Protein AF-A0AAE1LTB5-F1 (afdb_monomer)

pLDDT: mean 79.39, std 16.68, range [22.55, 97.25]

Sequence (384 aa):
MFALQEVIERKLKNELILQGAKILCMKVGNWNFIDSLMFLPMPLSAMPRSFGLHELKKGHMPFLANKPEFYTYEGPMLDKEFYCFSYVKSKAATDFSKWYEEMVASGYVFNFRRELIEYCISDVTILRQSCTAFRKLFEKKAGFDPMFNCITLSAACMAAFRRNFLPKETIGIVPQGGYHGRGKQSEIALKWLDYESHKLGKVIKTVHTDREVSVMGRKVDGYVELPHPDDVTALFRRNGFTVVEKWECEFNIELKTYPDTMAFFENHPSTRVTPLNLRDALMGGRTSALRWYHKADLEKGEKIKMVDVVSKYPNANLRAKYPVGHPEIFLAGDPKMTPVKEWNGAVKCTVVPPRDFYLPVRDGTVSSKQISSKTSTSSKVNFI

Radius of gyration: 31.62 Å; Cα contacts (8 Å, |Δi|>4): 320; chains: 1; bounding box: 78×69×82 Å

InterPro domains:
  IPR004868 DNA-directed DNA polymerase, family B, mitochondria/virus [PF03175] (32-361)
  IPR012337 Ribonuclease H-like superfamily [SSF53098] (16-137)
  IPR043502 DNA/RNA polymerase superfamily [SSF56672] (247-361)

Solvent-accessible surface area (backbone atoms only — not comparable to full-atom values): 24849 Å² total; per-residue (Å²): 128,62,70,65,50,53,36,56,76,67,67,52,72,68,50,79,44,67,60,85,93,44,75,41,32,42,34,44,85,95,43,74,48,65,45,62,57,47,64,47,85,64,61,75,88,54,39,30,74,75,67,74,46,83,79,83,72,91,81,86,68,49,65,74,51,78,44,82,88,35,54,81,38,66,41,66,69,76,63,64,69,31,49,52,51,93,78,47,55,73,72,60,37,54,57,46,51,54,53,50,53,51,42,56,74,69,65,43,73,39,40,44,49,62,53,52,52,53,50,53,52,37,53,54,47,53,51,51,52,45,53,50,52,49,37,54,56,44,22,77,74,57,76,46,52,42,77,82,77,32,68,32,40,68,54,29,53,50,51,35,39,58,73,74,68,53,65,83,85,38,75,48,77,80,50,94,78,44,94,72,84,57,80,97,72,55,67,67,56,55,49,50,49,51,52,49,20,60,77,68,75,42,83,53,34,18,69,87,74,74,43,60,52,64,60,94,89,39,79,44,79,62,48,71,93,71,87,88,74,94,76,94,57,79,72,59,38,73,71,78,45,86,77,86,87,81,56,71,70,60,51,59,46,37,60,73,71,38,68,69,57,34,53,46,48,69,77,50,62,75,86,78,72,73,78,84,58,73,71,75,42,65,74,79,84,89,84,83,82,92,64,96,77,82,82,70,49,63,92,82,64,48,78,87,81,88,85,82,70,85,59,52,66,64,53,34,69,73,71,35,69,74,83,62,38,70,83,86,86,76,60,95,85,43,89,85,60,72,64,79,88,77,54,72,49,71,48,75,47,74,81,84,80,77,91,86,59,95,64,79,91,76,90,76,81,95,60,89,68,42,57,49,58,54,59,67,63,93,65,90,79,80,81,129

Organism: NCBI:txid407009

Secondary structure (DSSP, 8-state):
-HHHHHHHHTT--EEEEEETTEEEEEEETTEEEE-GGGT--S-GGGHHHHHTPPPS------GGG-SGGGTT-EESPPPGGGGTGGG--HHHHHHHHHHHHHHHHTT--EEHHHHHHHHHHHHHHHHHHHHHHHHHHHHHHHSS-HHHH-SSHHHHHHHHHHHHTPPTT-B----TT-TT-S----HHHHHHHHHHHHHHTSPPB-TTTT---EETTEE-S-B----------TTTGGGT-------HHHHHHHHHH-HHHHHHHHHS---------GGGG--------S-S-----TTTT--------TTHHHHHHHHSPPP-BSPP---TT-TT---GGG--SEEEE--PPPS--SS--------S-EEEE---SS------

Mean predicted aligned error: 13.58 Å

Structure (mmCIF, N/CA/C/O backbone):
data_AF-A0AAE1LTB5-F1
#
_entry.id   AF-A0AAE1LTB5-F1
#
loop_
_atom_site.group_PDB
_atom_site.id
_atom_site.type_symbol
_atom_site.label_atom_id
_atom_site.label_alt_id
_atom_site.label_comp_id
_atom_site.label_asym_id
_atom_site.label_entity_id
_atom_site.label_seq_id
_atom_site.pdbx_PDB_ins_code
_atom_site.Cartn_x
_atom_site.Cartn_y
_atom_site.Cartn_z
_atom_site.occupancy
_atom_site.B_iso_or_equiv
_atom_site.auth_seq_id
_atom_site.auth_comp_id
_atom_site.auth_asym_id
_atom_site.auth_atom_id
_atom_site.pdbx_PDB_model_num
ATOM 1 N N . MET A 1 1 ? 2.224 -8.608 19.273 1.00 56.59 1 MET A N 1
ATOM 2 C CA . MET A 1 1 ? 2.958 -9.803 18.8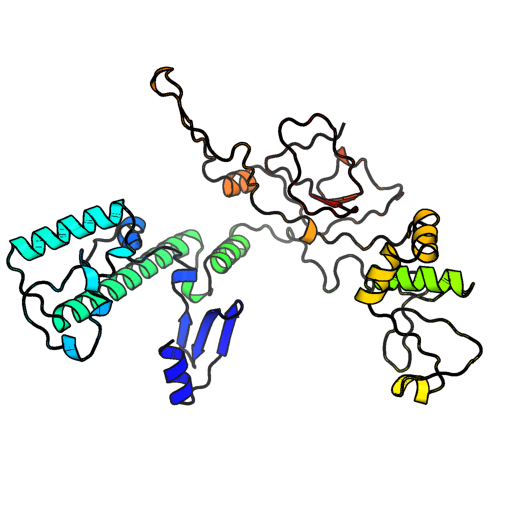04 1.00 56.59 1 MET A CA 1
ATOM 3 C C . MET A 1 1 ? 2.627 -11.001 19.704 1.00 56.59 1 MET A C 1
ATOM 5 O O . MET A 1 1 ? 3.519 -11.675 20.175 1.00 56.59 1 MET A O 1
ATOM 9 N N . PHE A 1 2 ? 1.338 -11.258 19.960 1.00 79.12 2 PHE A N 1
ATOM 10 C CA . PHE A 1 2 ? 0.897 -12.256 20.949 1.00 79.12 2 PHE A CA 1
ATOM 11 C C . PHE A 1 2 ? 0.697 -13.646 20.320 1.00 79.12 2 PHE A C 1
ATOM 13 O O . PHE A 1 2 ? 1.251 -14.630 20.785 1.00 79.12 2 PHE A O 1
ATOM 20 N N . ALA A 1 3 ? -0.001 -13.721 19.180 1.00 86.06 3 ALA A N 1
ATOM 21 C CA . ALA A 1 3 ? -0.330 -15.003 18.549 1.00 86.06 3 ALA A CA 1
ATOM 22 C C . ALA A 1 3 ? 0.892 -15.783 18.026 1.00 86.06 3 ALA A C 1
ATOM 24 O O . ALA A 1 3 ? 0.946 -16.995 18.180 1.00 86.06 3 ALA A O 1
ATOM 25 N N . LEU A 1 4 ? 1.877 -15.111 17.415 1.00 89.81 4 LEU A N 1
ATOM 26 C CA . LEU A 1 4 ? 3.090 -15.789 16.936 1.00 89.81 4 LEU A CA 1
ATOM 27 C C . LEU A 1 4 ? 3.924 -16.334 18.103 1.00 89.81 4 LEU A C 1
ATOM 29 O O . LEU A 1 4 ? 4.445 -17.440 18.008 1.00 89.81 4 LEU A O 1
ATOM 33 N N . GLN A 1 5 ? 4.028 -15.574 19.196 1.00 92.31 5 GLN A N 1
ATOM 34 C CA . GLN A 1 5 ? 4.743 -16.015 20.388 1.00 92.31 5 GLN A CA 1
ATOM 35 C C . GLN A 1 5 ? 4.101 -17.285 20.963 1.00 92.31 5 GLN A C 1
ATOM 37 O O . GLN A 1 5 ? 4.796 -18.278 21.136 1.00 92.31 5 GLN A O 1
ATOM 42 N N . GLU A 1 6 ? 2.775 -17.304 21.117 1.00 92.31 6 GLU A N 1
ATOM 43 C CA . GLU A 1 6 ? 2.036 -18.486 21.579 1.00 92.31 6 GLU A CA 1
ATOM 44 C C . GLU A 1 6 ? 2.244 -19.708 20.661 1.00 92.31 6 GLU A C 1
ATOM 46 O O . GLU A 1 6 ? 2.421 -20.835 21.120 1.00 92.31 6 GLU A O 1
ATOM 51 N N . VAL A 1 7 ? 2.248 -19.497 19.340 1.00 92.62 7 VAL A N 1
ATOM 52 C CA . VAL A 1 7 ? 2.499 -20.552 18.341 1.00 92.62 7 VAL A CA 1
ATOM 53 C C . VAL A 1 7 ? 3.905 -21.137 18.495 1.00 92.62 7 VAL A C 1
ATOM 55 O O . VAL A 1 7 ? 4.072 -22.354 18.392 1.00 92.62 7 VAL A O 1
ATOM 58 N N . ILE A 1 8 ? 4.902 -20.292 18.769 1.00 92.88 8 ILE A N 1
ATOM 59 C CA . ILE A 1 8 ? 6.288 -20.707 19.017 1.00 92.88 8 ILE A CA 1
ATOM 60 C C . ILE A 1 8 ? 6.400 -21.458 20.349 1.00 92.88 8 ILE A C 1
ATOM 62 O O . ILE A 1 8 ? 6.978 -22.544 20.379 1.00 92.88 8 ILE A O 1
ATOM 66 N N . GLU A 1 9 ? 5.820 -20.927 21.427 1.00 94.94 9 GLU A N 1
ATOM 67 C CA . GLU A 1 9 ? 5.833 -21.542 22.763 1.00 94.94 9 GLU A CA 1
ATOM 68 C C . GLU A 1 9 ? 5.196 -22.937 22.747 1.00 94.94 9 GLU A C 1
ATOM 70 O O . GLU A 1 9 ? 5.745 -23.893 23.298 1.00 94.94 9 GLU A O 1
ATOM 75 N N . ARG A 1 10 ? 4.090 -23.091 22.010 1.00 93.44 10 ARG A N 1
ATOM 76 C CA . ARG A 1 10 ? 3.416 -24.380 21.795 1.00 93.44 10 ARG A CA 1
ATOM 77 C C . ARG A 1 10 ? 4.093 -25.281 20.760 1.00 93.44 10 ARG A C 1
ATOM 79 O O . ARG A 1 10 ? 3.586 -26.368 20.491 1.00 93.44 10 ARG A O 1
ATOM 86 N N . LYS A 1 11 ? 5.212 -24.854 20.164 1.00 94.44 11 LYS A N 1
ATOM 87 C CA . LYS A 1 11 ? 5.966 -25.589 19.131 1.00 94.44 11 LYS A CA 1
ATOM 8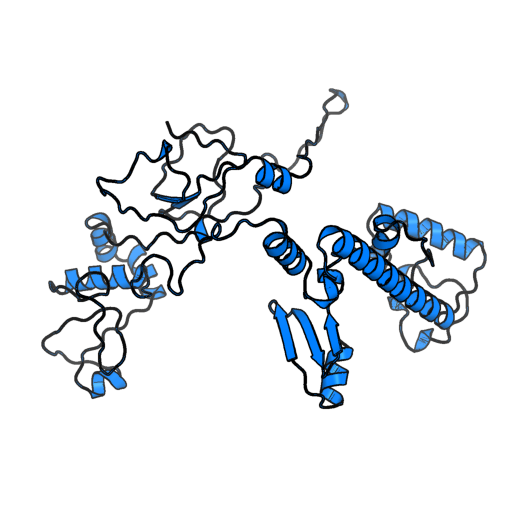8 C C . LYS A 1 11 ? 5.100 -26.006 17.936 1.00 94.44 11 LYS A C 1
ATOM 90 O O . LYS A 1 11 ? 5.287 -27.076 17.355 1.00 94.44 11 LYS A O 1
ATOM 95 N N . LEU A 1 12 ? 4.140 -25.163 17.557 1.00 93.56 12 LEU A N 1
ATOM 96 C CA . LEU A 1 12 ? 3.260 -25.421 16.424 1.00 93.56 12 LEU A CA 1
ATOM 97 C C . LEU A 1 12 ? 3.958 -25.049 15.111 1.00 93.56 12 LEU A C 1
ATOM 99 O O . LEU A 1 12 ? 4.511 -23.955 14.957 1.00 93.56 12 LEU A O 1
ATOM 103 N N . LYS A 1 13 ? 3.885 -25.953 14.125 1.00 94.50 13 LYS A N 1
ATOM 104 C CA . LYS A 1 13 ? 4.373 -25.680 12.769 1.00 94.50 13 LYS A CA 1
ATOM 105 C C . LYS A 1 13 ? 3.587 -24.513 12.174 1.00 94.50 13 LYS A C 1
ATOM 107 O O . LYS A 1 13 ? 2.356 -24.537 12.153 1.00 94.50 13 LYS A O 1
ATOM 112 N N . ASN A 1 14 ? 4.310 -23.521 11.667 1.00 93.31 14 ASN A N 1
ATOM 113 C CA . ASN A 1 14 ? 3.724 -22.340 11.058 1.00 93.31 14 ASN A CA 1
ATOM 114 C C . ASN A 1 14 ? 4.453 -21.933 9.774 1.00 93.31 14 ASN A C 1
ATOM 116 O O . ASN A 1 14 ? 5.630 -22.236 9.592 1.00 93.31 14 ASN A O 1
ATOM 120 N N . GLU A 1 15 ? 3.729 -21.249 8.892 1.00 95.19 15 GLU A N 1
ATOM 121 C CA . GLU A 1 15 ? 4.259 -20.642 7.671 1.00 95.19 15 GLU A CA 1
ATOM 122 C C . GLU A 1 15 ? 3.949 -19.147 7.680 1.00 95.19 15 GLU A C 1
ATOM 124 O O . GLU A 1 15 ? 2.802 -18.746 7.894 1.00 95.19 15 GLU A O 1
ATOM 129 N N . LEU A 1 16 ? 4.961 -18.314 7.435 1.00 93.62 16 LEU A N 1
ATOM 130 C CA . LEU A 1 16 ? 4.827 -16.860 7.451 1.00 93.62 16 LEU A CA 1
ATOM 131 C C . LEU A 1 16 ? 4.939 -16.283 6.042 1.00 93.62 16 LEU A C 1
ATOM 133 O O . LEU A 1 16 ? 5.866 -16.596 5.298 1.00 93.62 16 LEU A O 1
ATOM 137 N N . ILE A 1 17 ? 4.022 -15.379 5.705 1.00 93.00 17 ILE A N 1
ATOM 138 C CA . ILE A 1 17 ? 4.121 -14.507 4.534 1.00 93.00 17 ILE A CA 1
ATOM 139 C C . ILE A 1 17 ? 4.476 -13.111 5.031 1.00 93.00 17 ILE A C 1
ATOM 141 O O . ILE A 1 17 ? 3.715 -12.505 5.791 1.00 93.00 17 ILE A O 1
ATOM 145 N N . LEU A 1 18 ? 5.629 -12.603 4.595 1.00 91.62 18 LEU A N 1
ATOM 146 C CA . LEU A 1 18 ? 6.207 -11.354 5.080 1.00 91.62 18 LEU A CA 1
ATOM 147 C C . LEU A 1 18 ? 6.267 -10.281 3.987 1.00 91.62 18 LEU A C 1
ATOM 149 O O . LEU A 1 18 ? 6.436 -10.579 2.805 1.00 91.62 18 LEU A O 1
ATOM 153 N N . GLN A 1 19 ? 6.199 -9.021 4.407 1.00 84.62 19 GLN A N 1
ATOM 154 C CA . GLN A 1 19 ? 6.579 -7.853 3.616 1.00 84.62 19 GLN A CA 1
ATOM 155 C C . GLN A 1 19 ? 7.590 -7.038 4.425 1.00 84.62 19 GLN A C 1
ATOM 157 O O . GLN A 1 19 ? 7.226 -6.296 5.341 1.00 84.62 19 GLN A O 1
ATOM 162 N N . GLY A 1 20 ? 8.877 -7.215 4.117 1.00 88.69 20 GLY A N 1
ATOM 163 C CA . GLY A 1 20 ? 9.950 -6.766 5.005 1.00 88.69 20 GLY A CA 1
ATOM 164 C C . GLY A 1 20 ? 9.818 -7.442 6.372 1.00 88.69 20 GLY A C 1
ATOM 165 O O . GLY A 1 20 ? 9.674 -8.659 6.445 1.00 88.69 20 GLY A O 1
ATOM 166 N N . ALA A 1 21 ? 9.799 -6.651 7.447 1.00 86.50 21 ALA A N 1
ATOM 167 C CA . ALA A 1 21 ? 9.594 -7.147 8.812 1.00 86.50 21 ALA A CA 1
ATOM 168 C C . ALA A 1 21 ? 8.112 -7.359 9.191 1.00 86.50 21 ALA A C 1
ATOM 170 O O . ALA A 1 21 ? 7.814 -7.843 10.283 1.00 86.50 21 ALA A O 1
ATOM 171 N N . LYS A 1 22 ? 7.161 -6.979 8.327 1.00 87.19 22 LYS A N 1
ATOM 172 C CA . LYS A 1 22 ? 5.729 -7.088 8.621 1.00 87.19 22 LYS A CA 1
ATOM 173 C C . LYS A 1 22 ? 5.200 -8.478 8.267 1.00 87.19 22 LYS A C 1
ATOM 175 O O . LYS A 1 22 ? 5.346 -8.918 7.130 1.00 87.19 22 LYS A O 1
ATOM 180 N N . ILE A 1 23 ? 4.504 -9.122 9.204 1.00 90.62 23 ILE A N 1
ATOM 181 C CA . ILE A 1 23 ? 3.758 -10.363 8.953 1.00 90.62 23 ILE A CA 1
ATOM 182 C C . ILE A 1 23 ? 2.426 -10.009 8.287 1.00 90.62 23 ILE A C 1
ATOM 184 O O . ILE A 1 23 ? 1.587 -9.347 8.894 1.00 90.62 23 ILE A O 1
ATOM 188 N N . LEU A 1 24 ? 2.237 -10.436 7.039 1.00 91.25 24 LEU A N 1
ATOM 189 C CA . LEU A 1 24 ? 0.973 -10.277 6.312 1.00 91.25 24 LEU A CA 1
ATOM 190 C C . LEU A 1 24 ? 0.008 -11.423 6.607 1.00 91.25 24 LEU A C 1
ATOM 192 O O . LEU A 1 24 ? -1.198 -11.214 6.734 1.00 91.25 24 LEU A O 1
ATOM 196 N N . CYS A 1 25 ? 0.549 -12.638 6.694 1.00 93.69 25 CYS A N 1
ATOM 197 C CA . CYS A 1 25 ? -0.212 -13.829 7.018 1.00 93.69 25 CYS A CA 1
ATOM 198 C C . CYS A 1 25 ? 0.656 -14.820 7.794 1.00 93.69 25 CYS A C 1
ATOM 200 O O . CYS A 1 25 ? 1.828 -15.005 7.469 1.00 93.69 25 CYS A O 1
ATOM 202 N N . MET A 1 26 ? 0.065 -15.461 8.796 1.00 94.94 26 MET A N 1
ATOM 203 C CA . MET A 1 26 ? 0.628 -16.619 9.480 1.00 94.94 26 MET A CA 1
ATOM 204 C C . MET A 1 26 ? -0.344 -17.782 9.321 1.00 94.94 26 MET A C 1
ATOM 206 O O . MET A 1 26 ? -1.511 -17.663 9.689 1.00 94.94 26 MET A O 1
ATOM 210 N N . LYS A 1 27 ? 0.129 -18.904 8.786 1.00 94.81 27 LYS A N 1
ATOM 211 C CA . LYS A 1 27 ? -0.649 -20.138 8.672 1.00 94.81 27 LYS A CA 1
ATOM 212 C C . LYS A 1 27 ? -0.227 -21.110 9.758 1.00 94.81 27 LYS A C 1
ATOM 214 O O . LYS A 1 27 ? 0.968 -21.330 9.933 1.00 94.81 27 LYS A O 1
ATOM 219 N N . VAL A 1 28 ? -1.187 -21.694 10.466 1.00 95.00 28 VAL A N 1
ATOM 220 C CA . VAL A 1 28 ? -0.955 -22.687 11.525 1.00 95.00 28 VAL A CA 1
ATOM 221 C C . VAL A 1 28 ? -1.967 -23.816 11.352 1.00 95.00 28 VAL A C 1
ATOM 223 O O . VAL A 1 28 ? -3.144 -23.666 11.680 1.00 95.00 28 VAL A O 1
ATOM 226 N N . GLY A 1 29 ? -1.533 -24.946 10.789 1.00 91.38 29 GLY A N 1
ATOM 227 C CA . GLY A 1 29 ? -2.448 -26.015 10.374 1.00 91.38 29 GLY A CA 1
ATOM 228 C C . GLY A 1 29 ? -3.502 -25.490 9.390 1.00 91.38 29 GLY A C 1
ATOM 229 O O . GLY A 1 29 ? -3.156 -24.985 8.327 1.00 91.38 29 GLY A O 1
ATOM 230 N N . ASN A 1 30 ? -4.778 -25.562 9.776 1.00 91.88 30 ASN A N 1
ATOM 231 C CA . ASN A 1 30 ? -5.910 -25.078 8.971 1.00 91.88 30 ASN A CA 1
ATOM 232 C C . ASN A 1 30 ? -6.297 -23.614 9.254 1.00 91.88 30 ASN A C 1
ATOM 234 O O . ASN A 1 30 ? -7.275 -23.115 8.697 1.00 91.88 30 ASN A O 1
ATOM 238 N N . TRP A 1 31 ? -5.567 -22.923 10.132 1.00 91.62 31 TRP A N 1
ATOM 239 C CA . TRP A 1 31 ? -5.864 -21.548 10.526 1.00 91.62 31 TRP A CA 1
ATOM 240 C C . TRP A 1 31 ? -4.993 -20.566 9.753 1.00 91.62 31 TRP A C 1
ATOM 242 O O . TRP A 1 31 ? -3.769 -20.683 9.755 1.00 91.62 31 TRP A O 1
ATOM 252 N N . ASN A 1 32 ? -5.625 -19.559 9.151 1.00 92.00 32 ASN A N 1
ATOM 253 C CA . ASN A 1 32 ? -4.939 -18.428 8.537 1.00 92.00 32 ASN A CA 1
ATOM 254 C C . ASN A 1 32 ? -5.186 -17.178 9.381 1.00 92.00 32 ASN A C 1
ATOM 256 O O . ASN A 1 32 ? -6.310 -16.685 9.469 1.00 92.00 32 ASN A O 1
ATOM 260 N N . PHE A 1 33 ? -4.125 -16.645 9.973 1.00 93.06 33 PHE A N 1
ATOM 261 C CA . PHE A 1 33 ? -4.134 -15.340 10.617 1.00 93.06 33 PHE A CA 1
ATOM 262 C C . PHE A 1 33 ? -3.753 -14.301 9.569 1.00 93.06 33 PHE A C 1
ATOM 264 O O . PHE A 1 33 ? -2.672 -14.386 8.987 1.00 93.06 33 PHE A O 1
ATOM 271 N N . ILE A 1 34 ? -4.636 -13.340 9.313 1.00 92.75 34 ILE A N 1
ATOM 272 C CA . ILE A 1 34 ? -4.435 -12.265 8.334 1.00 92.75 34 ILE A CA 1
ATOM 273 C C . ILE A 1 34 ? -4.648 -10.907 8.995 1.00 92.75 34 ILE A C 1
ATOM 275 O O . ILE A 1 34 ? -5.479 -10.765 9.892 1.00 92.75 34 ILE A O 1
ATOM 279 N N . ASP A 1 35 ? -3.905 -9.902 8.541 1.00 91.25 35 ASP A N 1
ATOM 280 C CA . ASP A 1 35 ? -4.045 -8.530 9.025 1.00 91.25 35 ASP A CA 1
ATOM 281 C C . ASP A 1 35 ? -5.213 -7.823 8.316 1.00 91.25 35 ASP A C 1
ATOM 283 O O . ASP A 1 35 ? -5.143 -7.510 7.124 1.00 91.25 35 ASP A O 1
ATOM 287 N N . SER A 1 36 ? -6.289 -7.531 9.052 1.00 92.56 36 SER A N 1
ATOM 288 C CA . SER A 1 36 ? -7.457 -6.815 8.523 1.00 92.56 36 SER A CA 1
ATOM 289 C C . SER A 1 36 ? -7.114 -5.429 7.975 1.00 92.56 36 SER A C 1
ATOM 291 O O . SER A 1 36 ? -7.790 -4.959 7.061 1.00 92.56 36 SER A O 1
ATOM 293 N N . LEU A 1 37 ? -6.045 -4.786 8.461 1.00 92.19 37 LEU A N 1
ATOM 294 C CA . LEU A 1 37 ? -5.588 -3.485 7.964 1.00 92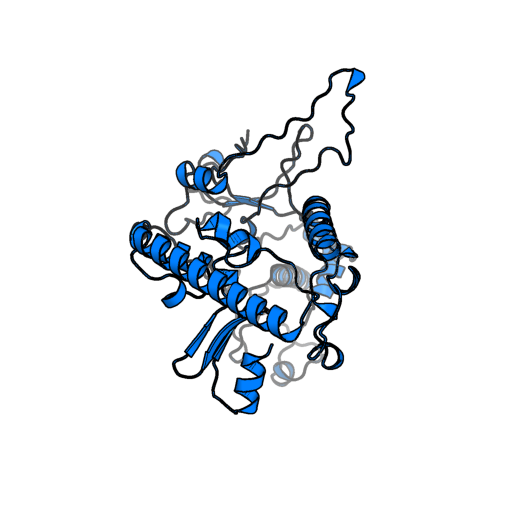.19 37 LEU A CA 1
ATOM 295 C C . LEU A 1 37 ? -5.097 -3.564 6.508 1.00 92.19 37 LEU A C 1
ATOM 297 O O . LEU A 1 37 ? -5.088 -2.559 5.800 1.00 92.19 37 LEU A O 1
ATOM 301 N N . MET A 1 38 ? -4.725 -4.758 6.030 1.00 93.56 38 MET A N 1
ATOM 302 C CA . MET A 1 38 ? -4.372 -4.990 4.623 1.00 93.56 38 MET A CA 1
ATOM 303 C C . MET A 1 38 ? -5.582 -5.003 3.692 1.00 93.56 38 MET A C 1
ATOM 305 O O . MET A 1 38 ? -5.408 -4.915 2.476 1.00 93.56 38 MET A O 1
ATOM 309 N N . PHE A 1 39 ? -6.792 -5.070 4.251 1.00 95.38 39 PHE A N 1
ATOM 310 C CA . PHE A 1 39 ? -8.054 -4.936 3.529 1.00 95.38 39 PHE A CA 1
ATOM 311 C C . PHE A 1 39 ? -8.739 -3.598 3.794 1.00 95.38 39 PHE A C 1
ATOM 313 O O . PHE A 1 39 ? -9.264 -2.979 2.872 1.00 95.38 39 PHE A O 1
ATOM 320 N N . LEU A 1 40 ? -8.704 -3.144 5.046 1.00 95.00 40 LEU A N 1
ATOM 321 C CA . LEU A 1 40 ? -9.395 -1.959 5.536 1.00 95.00 40 LEU A CA 1
ATOM 322 C C . LEU A 1 40 ? -8.371 -0.980 6.132 1.00 95.00 40 LEU A C 1
ATOM 324 O O . LEU A 1 40 ? -8.209 -0.957 7.350 1.00 95.00 40 LEU A O 1
ATOM 328 N N . PRO A 1 41 ? -7.661 -0.180 5.308 1.00 92.81 41 PRO A N 1
ATOM 329 C CA . PRO A 1 41 ? -6.592 0.716 5.758 1.00 92.81 41 PRO A CA 1
ATOM 330 C C . PRO A 1 41 ? -7.155 1.993 6.409 1.00 92.81 41 PRO A C 1
ATOM 332 O O . PRO A 1 41 ? -6.920 3.109 5.951 1.00 92.81 41 PRO A O 1
ATOM 335 N N . MET A 1 42 ? -7.948 1.825 7.464 1.00 91.75 42 MET A N 1
ATOM 336 C CA . MET A 1 42 ? -8.602 2.898 8.209 1.00 91.75 42 MET A CA 1
ATOM 337 C C . MET A 1 42 ? -8.645 2.557 9.704 1.00 91.75 42 MET A C 1
ATOM 339 O O . MET A 1 42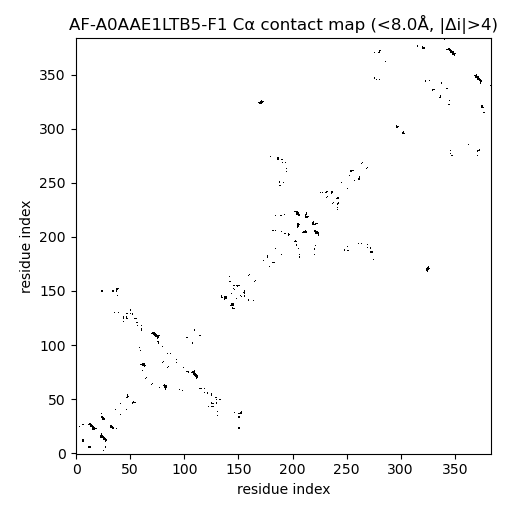 ? -8.643 1.375 10.058 1.00 91.75 42 MET A O 1
ATOM 343 N N . PRO A 1 43 ? -8.693 3.562 10.596 1.00 89.94 43 PRO A N 1
ATOM 344 C CA . PRO A 1 43 ? -8.850 3.308 12.022 1.00 89.94 43 PRO A CA 1
ATOM 345 C C . PRO A 1 43 ? -10.214 2.676 12.316 1.00 89.94 43 PRO A C 1
ATOM 347 O O . PRO A 1 43 ? -11.203 2.951 11.633 1.00 89.94 43 PRO A O 1
ATOM 350 N N . LEU A 1 44 ? -10.273 1.871 13.377 1.00 89.44 44 LEU A N 1
ATOM 351 C CA . LEU A 1 44 ? -11.480 1.148 13.779 1.00 89.44 44 LEU A CA 1
ATOM 352 C C . LEU A 1 44 ? -12.669 2.086 14.044 1.00 89.44 44 LEU A C 1
ATOM 354 O O . LEU A 1 44 ? -13.781 1.803 13.613 1.00 89.44 44 LEU A O 1
ATOM 358 N N . SER A 1 45 ? -12.411 3.257 14.630 1.00 85.94 45 SER A N 1
ATOM 359 C CA . SER A 1 45 ? -13.410 4.306 14.881 1.00 85.94 45 SER A CA 1
ATOM 360 C C . SER A 1 45 ? -14.034 4.903 13.612 1.00 85.94 45 SER A C 1
ATOM 362 O O . SER A 1 45 ? -15.132 5.452 13.660 1.00 85.94 45 SER A O 1
ATOM 364 N N . ALA A 1 46 ? -13.375 4.789 12.454 1.00 88.38 46 ALA A N 1
ATOM 365 C CA . ALA A 1 46 ? -13.927 5.242 11.177 1.00 88.38 46 ALA A CA 1
ATOM 366 C C . ALA A 1 46 ? -14.767 4.165 10.471 1.00 88.38 46 ALA A C 1
ATOM 368 O O . ALA A 1 46 ? -15.522 4.486 9.544 1.00 88.38 46 ALA A O 1
ATOM 369 N N . MET A 1 47 ? -14.657 2.896 10.881 1.00 91.75 47 MET A N 1
ATOM 370 C CA . MET A 1 47 ? -15.323 1.790 10.195 1.00 91.75 47 MET A CA 1
ATOM 371 C C . MET A 1 47 ? -16.855 1.835 10.302 1.00 91.75 47 MET A C 1
ATOM 373 O O . MET A 1 47 ? -17.488 1.657 9.259 1.00 91.75 47 MET A O 1
ATOM 377 N N . PRO A 1 48 ? -17.483 2.144 11.463 1.00 91.06 48 PRO A N 1
ATOM 378 C CA . PRO A 1 48 ? -18.940 2.183 11.551 1.00 91.06 48 PRO A CA 1
ATOM 379 C C . PRO A 1 48 ? -19.562 3.140 10.537 1.00 91.06 48 PRO A C 1
ATOM 381 O O . PRO A 1 48 ? -20.432 2.755 9.761 1.00 91.06 48 PRO A O 1
ATOM 384 N N . ARG A 1 49 ? -19.021 4.359 10.440 1.00 89.88 49 ARG A N 1
ATOM 385 C CA . ARG A 1 49 ? -19.463 5.347 9.449 1.00 89.88 49 ARG A CA 1
ATOM 386 C C . ARG A 1 49 ? -19.226 4.875 8.014 1.00 89.88 49 ARG A C 1
ATOM 388 O O . ARG A 1 49 ? -20.086 5.074 7.166 1.00 89.88 49 ARG A O 1
ATOM 395 N N . SER A 1 50 ? -18.077 4.255 7.748 1.00 91.62 50 SER A N 1
ATOM 396 C CA . SER A 1 50 ? -17.699 3.806 6.400 1.00 91.62 50 SER A CA 1
ATOM 397 C C . SER A 1 50 ? -18.591 2.678 5.874 1.00 91.62 50 SER A C 1
ATOM 399 O O . SER A 1 50 ? -18.822 2.597 4.671 1.00 91.62 50 SER A O 1
ATOM 401 N N . PHE A 1 51 ? -19.109 1.826 6.763 1.00 92.38 51 PHE A N 1
ATOM 402 C CA . PHE A 1 51 ? -19.958 0.681 6.414 1.00 92.38 51 PHE A CA 1
ATOM 403 C C . PHE A 1 51 ? -21.439 0.863 6.777 1.00 92.38 51 PHE A C 1
ATOM 405 O O . PHE A 1 51 ? -22.218 -0.070 6.596 1.00 92.38 51 PHE A O 1
ATOM 412 N N . GLY A 1 52 ? -21.837 2.038 7.276 1.00 89.94 52 GLY A N 1
ATOM 413 C CA . GLY A 1 52 ? -23.210 2.296 7.722 1.00 89.94 52 GLY A CA 1
ATOM 414 C C . GLY A 1 52 ? -23.637 1.428 8.912 1.00 89.94 52 GLY A C 1
ATOM 415 O O . GLY A 1 52 ? -24.799 1.044 9.004 1.00 89.94 52 GLY A O 1
ATOM 416 N N . LEU A 1 53 ? -22.698 1.071 9.791 1.00 88.06 53 LEU A N 1
ATOM 417 C CA . LEU A 1 53 ? -22.955 0.291 11.000 1.00 88.06 53 LEU A CA 1
ATOM 418 C C . LEU A 1 53 ? -23.282 1.218 12.171 1.00 88.06 53 LEU A C 1
ATOM 420 O O . LEU A 1 53 ? -22.762 2.332 12.265 1.00 88.06 53 LEU A O 1
ATOM 424 N N . HIS A 1 54 ? -24.103 0.725 13.096 1.00 79.12 54 HIS A N 1
ATOM 425 C CA . HIS A 1 54 ? -24.356 1.415 14.353 1.00 79.12 54 HIS A CA 1
ATOM 426 C C . HIS A 1 54 ? -23.114 1.331 15.247 1.00 79.12 54 HIS A C 1
ATOM 428 O O . HIS A 1 54 ? -22.583 0.246 15.488 1.00 79.12 54 HIS A O 1
ATOM 434 N N . GLU A 1 55 ? -22.646 2.473 15.745 1.00 68.75 55 GLU A N 1
ATOM 435 C CA . GLU A 1 55 ? -21.547 2.525 16.710 1.00 68.75 55 GLU A CA 1
ATOM 436 C C . GLU A 1 55 ? -22.003 1.884 18.031 1.00 68.75 55 GLU A C 1
ATOM 438 O O . GLU A 1 55 ? -23.032 2.270 18.581 1.00 68.75 55 GLU A O 1
ATOM 443 N N . LEU A 1 56 ? -21.295 0.853 18.504 1.00 63.41 56 LEU A N 1
ATOM 444 C CA . LEU A 1 56 ? -21.709 0.072 19.681 1.00 63.41 56 LEU A CA 1
ATOM 445 C C . LEU A 1 56 ? -21.361 0.766 20.997 1.00 63.41 56 LEU A C 1
ATOM 447 O O . LEU A 1 56 ? -22.160 0.747 21.928 1.00 63.41 56 LEU A O 1
ATOM 451 N N . LYS A 1 57 ? -20.190 1.399 21.066 1.00 63.56 57 LYS A N 1
ATOM 452 C CA . LYS A 1 57 ? -19.766 2.190 22.218 1.00 63.56 57 LYS A CA 1
ATOM 453 C C . LYS A 1 57 ? -19.005 3.416 21.738 1.00 63.56 57 LYS A C 1
ATOM 455 O O . LYS A 1 57 ? -17.994 3.291 21.053 1.00 63.56 57 LYS A O 1
ATOM 460 N N . LYS A 1 58 ? -19.502 4.588 22.126 1.00 63.00 58 LYS A N 1
ATOM 461 C CA . LYS A 1 58 ? -18.838 5.876 21.944 1.00 63.00 58 LYS A CA 1
ATOM 462 C C . LYS A 1 58 ? -18.149 6.222 23.263 1.00 63.00 58 LYS A C 1
ATOM 464 O O . LYS A 1 58 ? -18.823 6.514 24.244 1.00 63.00 58 LYS A O 1
ATOM 469 N N . GLY A 1 59 ? -16.826 6.118 23.315 1.00 69.00 59 GLY A N 1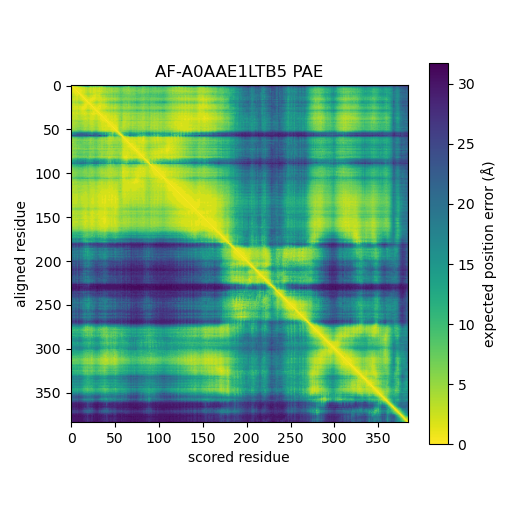
ATOM 470 C CA . GLY A 1 59 ? -16.061 6.384 24.533 1.00 69.00 59 GLY A CA 1
ATOM 471 C C . GLY A 1 59 ? -14.560 6.248 24.319 1.00 69.00 59 GLY A C 1
ATOM 472 O O . GLY A 1 59 ? -14.116 5.741 23.288 1.00 69.00 59 GLY A O 1
ATOM 473 N N . HIS A 1 60 ? -13.781 6.712 25.292 1.00 83.38 60 HIS A N 1
ATOM 474 C CA . HIS A 1 60 ? -12.323 6.663 25.252 1.00 83.38 60 HIS A CA 1
ATOM 475 C C . HIS A 1 60 ? -11.785 5.736 26.344 1.00 83.38 60 HIS A C 1
ATOM 477 O O . HIS A 1 60 ? -12.322 5.690 27.446 1.00 83.38 60 HIS A O 1
ATOM 483 N N . MET A 1 61 ? -10.725 4.993 26.027 1.00 88.81 61 MET A N 1
ATOM 484 C CA . MET A 1 61 ? -10.070 4.057 26.944 1.00 88.81 61 MET A CA 1
ATOM 485 C C . MET A 1 61 ? -8.813 4.707 27.547 1.00 88.81 61 MET A C 1
ATOM 487 O O . MET A 1 61 ? -8.004 5.245 26.784 1.00 88.81 61 MET A O 1
ATOM 491 N N . PRO A 1 62 ? -8.598 4.646 28.875 1.00 91.50 62 PRO A N 1
ATOM 492 C CA . PRO A 1 62 ? -7.358 5.110 29.492 1.00 91.50 62 PRO A CA 1
ATOM 493 C C . PRO A 1 62 ? -6.214 4.110 29.260 1.00 91.50 62 PRO A C 1
ATOM 495 O O . PRO A 1 62 ? -5.899 3.273 30.106 1.00 91.50 62 PRO A O 1
ATOM 498 N N . PHE A 1 63 ? -5.581 4.181 28.087 1.00 90.25 63 PHE A N 1
ATOM 499 C CA . PHE A 1 63 ? -4.550 3.232 27.653 1.00 90.25 63 PHE A CA 1
ATOM 500 C C . PHE A 1 63 ? -3.363 3.109 28.621 1.00 90.25 63 PHE A C 1
ATOM 502 O O . PHE A 1 63 ? -2.846 2.006 28.799 1.00 90.25 63 PHE A O 1
ATOM 509 N N . LEU A 1 64 ? -2.939 4.202 29.269 1.00 92.31 64 LEU A N 1
ATOM 510 C CA . LEU A 1 64 ? -1.803 4.167 30.203 1.00 92.31 64 LEU A CA 1
ATOM 511 C C . LEU A 1 64 ? -2.154 3.523 31.550 1.00 92.31 64 LEU A C 1
ATOM 513 O O . LEU A 1 64 ? -1.249 3.152 32.299 1.00 92.31 64 LEU A O 1
ATOM 517 N N . ALA A 1 65 ? -3.447 3.376 31.847 1.00 93.25 65 ALA A N 1
ATOM 518 C CA . ALA A 1 65 ? -3.938 2.684 33.032 1.00 93.25 65 ALA A CA 1
ATOM 519 C C . ALA A 1 65 ? -4.087 1.172 32.805 1.00 93.25 65 ALA A C 1
ATOM 521 O O . ALA A 1 65 ? -4.484 0.461 33.719 1.00 93.25 65 ALA A O 1
ATOM 522 N N . ASN A 1 66 ? -3.735 0.635 31.628 1.00 91.56 66 ASN A N 1
ATOM 523 C CA . ASN A 1 66 ? -3.694 -0.813 31.402 1.00 91.56 66 ASN A CA 1
ATOM 524 C C . ASN A 1 66 ? -2.491 -1.466 32.105 1.00 91.56 66 ASN A C 1
ATOM 526 O O . ASN A 1 66 ? -1.544 -1.931 31.470 1.00 91.56 66 ASN A O 1
ATOM 530 N N . LYS A 1 67 ? -2.539 -1.468 33.436 1.00 92.69 67 LYS A N 1
ATOM 531 C CA . LYS A 1 67 ? -1.539 -2.013 34.350 1.00 92.69 67 LYS A CA 1
ATOM 532 C C . LYS A 1 67 ? -2.242 -2.784 35.471 1.00 92.69 67 LYS A C 1
ATOM 534 O O . LYS A 1 67 ? -3.348 -2.394 35.849 1.00 92.69 67 LYS A O 1
ATOM 539 N N . PRO A 1 68 ? -1.597 -3.812 36.056 1.00 93.50 68 PRO A N 1
ATOM 540 C CA . PRO A 1 68 ? -2.198 -4.634 37.110 1.00 93.50 68 PRO A CA 1
ATOM 541 C C . PRO A 1 68 ? -2.806 -3.842 38.275 1.00 93.50 68 PRO A C 1
ATOM 543 O O . PRO A 1 68 ? -3.863 -4.210 38.777 1.00 93.50 68 PRO A O 1
ATOM 546 N N . GLU A 1 69 ? -2.183 -2.725 38.654 1.00 94.44 69 GLU A N 1
ATOM 547 C CA . GLU A 1 69 ? -2.625 -1.836 39.739 1.00 94.44 69 GLU A CA 1
ATOM 548 C C . GLU A 1 69 ? -4.009 -1.194 39.517 1.00 94.44 69 GLU A C 1
ATOM 550 O O . GLU A 1 69 ? -4.705 -0.903 40.485 1.00 94.44 69 GLU A O 1
ATOM 555 N N . PHE A 1 70 ? -4.450 -1.029 38.265 1.00 93.81 70 PHE A N 1
ATOM 556 C CA . PHE A 1 70 ? -5.759 -0.451 37.939 1.00 93.81 70 PHE A CA 1
ATOM 557 C C . PHE A 1 70 ? -6.828 -1.507 37.634 1.00 93.81 70 PHE A C 1
ATOM 559 O O . PHE A 1 70 ? -7.993 -1.160 37.471 1.00 93.81 70 PHE A O 1
ATOM 566 N N . TYR A 1 71 ? -6.499 -2.801 37.563 1.00 92.06 71 TYR A N 1
ATOM 567 C CA . TYR A 1 71 ? -7.457 -3.829 37.120 1.00 92.06 71 TYR A CA 1
ATOM 568 C C . TYR A 1 71 ? -8.640 -4.039 38.065 1.00 92.06 71 TYR A C 1
ATOM 570 O O . TYR A 1 71 ? -9.685 -4.528 37.635 1.00 92.06 71 TYR A O 1
ATOM 578 N N . THR A 1 72 ? -8.501 -3.655 39.329 1.00 95.56 72 THR A N 1
ATOM 579 C CA . THR A 1 72 ? -9.587 -3.641 40.317 1.00 95.56 72 THR A CA 1
ATOM 580 C C . THR A 1 72 ? -10.029 -2.223 40.670 1.00 95.56 72 THR A C 1
ATOM 582 O O . THR A 1 72 ? -10.755 -2.047 41.642 1.00 95.56 72 THR A O 1
ATOM 585 N N . TYR A 1 73 ? -9.576 -1.211 39.921 1.00 96.25 73 TYR A N 1
ATOM 586 C CA . TYR A 1 73 ? -9.925 0.180 40.180 1.00 96.25 73 TYR A CA 1
ATOM 587 C C . TYR A 1 73 ? -11.412 0.419 39.924 1.00 96.25 73 TYR A C 1
ATOM 589 O O . TYR A 1 73 ? -11.929 0.134 38.837 1.00 96.25 73 TYR A O 1
ATOM 597 N N . GLU A 1 74 ? -12.058 0.998 40.929 1.00 96.75 74 GLU A N 1
ATOM 598 C CA . GLU A 1 74 ? -13.412 1.518 40.868 1.00 96.75 74 GLU A CA 1
ATOM 599 C C . GLU A 1 74 ? -13.452 2.847 41.621 1.00 96.75 74 GLU A C 1
ATOM 601 O O . GLU A 1 74 ? -13.082 2.917 42.794 1.00 96.75 74 GLU A O 1
ATOM 606 N N . GLY A 1 75 ? -13.837 3.917 40.936 1.00 95.62 75 GLY A N 1
ATOM 607 C CA . GLY A 1 75 ? -13.780 5.257 41.506 1.00 95.62 75 GLY A CA 1
ATOM 608 C C . GLY A 1 75 ? -14.134 6.345 40.497 1.00 95.62 75 GLY A C 1
ATOM 609 O O . GLY A 1 75 ? -14.780 6.060 39.490 1.00 95.62 75 GLY A O 1
ATOM 610 N N . PRO A 1 76 ? -13.743 7.601 40.760 1.00 96.06 76 PRO A N 1
ATOM 611 C CA . PRO A 1 76 ? -13.913 8.700 39.814 1.00 96.06 76 PRO A CA 1
ATOM 612 C C . PRO A 1 76 ? -13.212 8.450 38.469 1.00 96.06 76 PRO A C 1
ATOM 614 O O . PRO A 1 76 ? -12.390 7.547 38.320 1.00 96.06 76 PRO A O 1
ATOM 617 N N . MET A 1 77 ? -13.505 9.289 37.476 1.00 95.06 77 MET A N 1
ATOM 618 C CA . MET A 1 77 ? -12.770 9.276 36.208 1.00 95.06 77 MET A CA 1
ATOM 619 C C . MET A 1 77 ? -11.263 9.451 36.445 1.00 95.06 77 MET A C 1
ATOM 621 O O . MET A 1 77 ? -10.840 10.358 37.162 1.00 95.06 77 MET A O 1
ATOM 625 N N . LEU A 1 78 ? -10.461 8.586 35.816 1.00 94.19 78 LEU A N 1
ATOM 626 C CA . LEU A 1 78 ? -9.004 8.724 35.794 1.00 94.19 78 LEU A CA 1
ATOM 627 C C . LEU A 1 78 ? -8.598 10.021 35.099 1.00 94.19 78 LEU A C 1
ATOM 629 O O . LEU A 1 78 ? -9.290 10.474 34.194 1.00 94.19 78 LEU A O 1
ATOM 633 N N . ASP A 1 79 ? -7.447 10.557 35.482 1.00 92.94 79 ASP A N 1
ATOM 634 C CA . ASP A 1 79 ? -6.896 11.783 34.913 1.00 92.94 79 ASP A CA 1
ATOM 635 C C . ASP A 1 79 ? -6.722 11.711 33.376 1.00 92.94 79 ASP A C 1
ATOM 637 O O . ASP A 1 79 ? -6.487 10.633 32.810 1.00 92.94 79 ASP A O 1
ATOM 641 N N . LYS A 1 80 ? -6.852 12.859 32.689 1.00 90.94 80 LYS A N 1
ATOM 642 C CA . LYS A 1 80 ? -6.831 12.955 31.214 1.00 90.94 80 LYS A CA 1
ATOM 643 C C . LYS A 1 80 ? -5.538 12.383 30.621 1.00 90.94 80 LYS A C 1
ATOM 645 O O . LYS A 1 80 ? -5.549 11.855 29.503 1.00 90.94 80 LYS A O 1
ATOM 650 N N . GLU A 1 81 ? -4.448 12.406 31.373 1.00 90.25 81 GLU A N 1
ATOM 651 C CA . GLU A 1 81 ? -3.134 11.940 30.964 1.00 90.25 81 GLU A CA 1
ATOM 652 C C . GLU A 1 81 ? -3.160 10.433 30.693 1.00 90.25 81 GLU A C 1
ATOM 654 O O . GLU A 1 81 ? -2.539 9.967 29.732 1.00 90.25 81 GLU A O 1
ATOM 659 N N . PHE A 1 82 ? -3.968 9.670 31.442 1.00 92.00 82 PHE A N 1
ATOM 660 C CA . PHE A 1 82 ? -4.111 8.227 31.240 1.00 92.00 82 PHE A CA 1
ATOM 661 C C . PHE A 1 82 ? -4.736 7.852 29.888 1.00 92.00 82 PHE A C 1
ATOM 663 O O . PHE A 1 82 ? -4.572 6.719 29.431 1.00 92.00 82 PHE A O 1
ATOM 670 N N . TYR A 1 83 ? -5.400 8.798 29.219 1.00 90.38 83 TYR A N 1
ATOM 671 C CA . TYR A 1 83 ? -6.039 8.635 27.910 1.00 90.38 83 TYR A CA 1
ATOM 672 C C . TYR A 1 83 ? -5.144 9.061 26.740 1.00 90.38 83 TYR A C 1
ATOM 674 O O . TYR A 1 83 ? -5.611 9.121 25.601 1.00 90.38 83 TYR A O 1
ATOM 682 N N . CYS A 1 84 ? -3.864 9.361 26.992 1.00 85.00 84 CYS A N 1
ATOM 683 C CA . CYS A 1 84 ? -2.923 9.850 25.980 1.00 85.00 84 CYS A CA 1
ATOM 684 C C . CYS A 1 84 ? -3.372 11.172 25.324 1.00 85.00 84 CYS A C 1
ATOM 686 O O . CYS A 1 84 ? -3.097 11.404 24.143 1.00 85.00 84 CYS A O 1
ATOM 688 N N . PHE A 1 85 ? -4.059 12.041 26.076 1.00 80.25 85 PHE A N 1
ATOM 689 C CA . PHE A 1 85 ? -4.664 13.276 25.564 1.00 80.25 85 PHE A CA 1
ATOM 690 C C . PHE A 1 85 ? -3.670 14.191 24.823 1.00 80.25 85 PHE A C 1
ATOM 692 O O . PHE A 1 85 ? -4.014 14.776 23.797 1.00 80.25 85 PHE A O 1
ATOM 699 N N . SER A 1 86 ? -2.412 14.240 25.269 1.00 75.75 86 SER A N 1
ATOM 700 C CA . SER A 1 86 ? -1.339 15.039 24.657 1.00 75.75 86 SER A CA 1
ATOM 701 C C . SER A 1 86 ? -1.034 14.689 23.192 1.00 75.75 86 SER A C 1
ATOM 703 O O . SER A 1 86 ? -0.503 15.523 22.461 1.00 75.75 86 SER A O 1
ATOM 705 N N . TYR A 1 87 ? -1.391 13.485 22.733 1.00 72.69 87 TYR A N 1
ATOM 706 C CA . TYR A 1 87 ? -1.172 13.029 21.354 1.00 72.69 87 TYR A CA 1
ATOM 707 C C . TYR A 1 87 ? -2.401 13.208 20.449 1.00 72.69 87 TYR A C 1
ATOM 709 O O . TYR A 1 87 ? -2.356 12.881 19.256 1.00 72.69 87 TYR A O 1
ATOM 717 N N . VAL A 1 88 ? -3.513 13.712 20.989 1.00 71.44 88 VAL A N 1
ATOM 718 C CA . VAL A 1 88 ? -4.776 13.841 20.262 1.00 71.44 88 VAL A CA 1
ATOM 719 C C . VAL A 1 88 ? -4.789 15.144 19.453 1.00 71.44 88 VAL A C 1
ATOM 721 O O . VAL A 1 88 ? -4.569 16.237 19.966 1.00 71.44 88 VAL A O 1
ATOM 724 N N . LYS A 1 89 ? -5.052 15.040 18.144 1.00 72.94 89 LYS A N 1
ATOM 725 C CA . LYS A 1 89 ? -5.106 16.190 17.220 1.00 72.94 89 LYS A CA 1
ATOM 726 C C . LYS A 1 89 ? -6.363 17.041 17.446 1.00 72.94 89 LYS A C 1
ATOM 728 O O . LYS A 1 89 ? -7.402 16.511 17.830 1.00 72.94 89 LYS A O 1
ATOM 733 N N . SER A 1 90 ? -6.286 18.329 17.096 1.00 74.75 90 SER A N 1
ATOM 734 C CA . SER A 1 90 ? -7.263 19.391 17.418 1.00 74.75 90 SER A CA 1
ATOM 735 C C . SER A 1 90 ? -8.738 18.964 17.482 1.00 74.75 90 SER A C 1
ATOM 737 O O . SER A 1 90 ? -9.337 19.044 18.546 1.00 74.75 90 SER A O 1
ATOM 739 N N . LYS A 1 91 ? -9.329 18.463 16.388 1.00 77.56 91 LYS A N 1
ATOM 740 C CA . LYS A 1 91 ? -10.759 18.091 16.370 1.00 77.56 91 LYS A CA 1
ATOM 741 C C . LYS A 1 91 ? -11.102 16.948 17.334 1.00 77.56 91 LYS A C 1
ATOM 743 O O . LYS A 1 91 ? -12.101 17.022 18.037 1.00 77.56 91 LYS A O 1
ATOM 748 N N . ALA A 1 92 ? -10.271 15.908 17.374 1.00 77.81 92 ALA A N 1
ATOM 749 C CA . ALA A 1 92 ? -10.485 14.771 18.266 1.00 77.81 92 ALA A CA 1
ATOM 750 C C . ALA A 1 92 ? -10.258 15.151 19.739 1.00 77.81 92 ALA A C 1
ATOM 752 O O . ALA A 1 92 ? -10.887 14.572 20.618 1.00 77.81 92 ALA A O 1
ATOM 753 N N . ALA A 1 93 ? -9.401 16.143 20.006 1.00 83.44 93 ALA A N 1
ATOM 754 C CA . ALA A 1 93 ? -9.170 16.651 21.353 1.00 83.44 93 ALA A CA 1
ATOM 755 C C . ALA A 1 93 ? -10.401 17.401 21.882 1.00 83.44 93 ALA A C 1
ATOM 757 O O . ALA A 1 93 ? -10.760 17.232 23.042 1.00 83.44 93 ALA A O 1
ATOM 758 N N . THR A 1 94 ? -11.092 18.169 21.032 1.00 86.38 94 THR A N 1
ATOM 759 C CA . THR A 1 94 ? -12.358 18.820 21.404 1.00 86.38 94 THR A CA 1
ATOM 760 C C . THR A 1 94 ? -13.446 17.799 21.739 1.00 86.38 94 THR A C 1
ATOM 762 O O . THR A 1 94 ? -14.093 17.925 22.778 1.00 86.38 94 THR A O 1
ATOM 765 N N . ASP A 1 95 ? -13.619 16.775 20.895 1.00 84.88 95 ASP A N 1
ATOM 766 C CA . ASP A 1 95 ? -14.610 15.714 21.125 1.00 84.88 95 ASP A CA 1
ATOM 767 C C . ASP A 1 95 ? -14.315 14.944 22.429 1.00 84.88 95 ASP A C 1
ATOM 769 O O . ASP A 1 95 ? -15.233 14.677 23.206 1.00 84.88 95 ASP A O 1
ATOM 773 N N . PHE A 1 96 ? -13.035 14.656 22.705 1.00 88.81 96 PHE A N 1
ATOM 774 C CA . PHE A 1 96 ? -12.597 14.019 23.949 1.00 88.81 96 PHE A CA 1
ATOM 775 C C . PHE A 1 96 ? -12.881 14.882 25.181 1.00 88.81 96 PHE A C 1
ATOM 777 O O . PHE A 1 96 ? -13.463 14.384 26.141 1.00 88.81 96 PHE A O 1
ATOM 784 N N . SER A 1 97 ? -12.476 16.159 25.174 1.00 90.00 97 SER A N 1
ATOM 785 C CA . SER A 1 97 ? -12.650 17.041 26.336 1.00 90.00 97 SER A CA 1
ATOM 786 C C . SER A 1 97 ? -14.117 17.175 26.713 1.00 90.00 97 SER A C 1
ATOM 788 O O . SER A 1 97 ? -14.448 17.052 27.888 1.00 90.00 97 SER A O 1
ATOM 790 N N . LYS A 1 98 ? -14.992 17.326 25.710 1.00 91.44 98 LYS A N 1
ATOM 791 C CA . LYS A 1 98 ? -16.438 17.373 25.920 1.00 91.44 98 LYS A CA 1
ATOM 792 C C . LYS A 1 98 ? -16.952 16.097 26.590 1.00 91.44 98 LYS A C 1
ATOM 794 O O . LYS A 1 98 ? -17.628 16.178 27.607 1.00 91.44 98 LYS A O 1
ATOM 799 N N . TRP A 1 99 ? -16.602 14.928 26.050 1.00 90.75 99 TRP A N 1
ATOM 800 C CA . TRP A 1 99 ? -16.993 13.644 26.640 1.00 90.75 99 TRP A CA 1
ATOM 801 C C . TRP A 1 99 ? -16.471 13.485 28.077 1.00 90.75 99 TRP A C 1
ATOM 803 O O . TRP A 1 99 ? -17.215 13.073 28.961 1.00 90.75 99 TRP A O 1
ATOM 813 N N . TYR A 1 100 ? -15.209 13.837 28.329 1.00 92.62 100 TYR A N 1
ATOM 814 C CA . TYR A 1 100 ? -14.587 13.701 29.645 1.00 92.62 100 TYR A CA 1
ATOM 815 C C . TYR A 1 100 ? -15.277 14.582 30.692 1.00 92.62 100 TYR A C 1
ATOM 817 O O . TYR A 1 100 ? -15.598 14.120 31.785 1.00 92.62 100 TYR A O 1
ATOM 825 N N . GLU A 1 101 ? -15.529 15.845 30.349 1.00 94.00 101 GLU A N 1
ATOM 826 C CA . GLU A 1 101 ? -16.218 16.798 31.219 1.00 94.00 101 GLU A CA 1
ATOM 827 C C . GLU A 1 101 ? -17.655 16.353 31.512 1.00 94.00 101 GLU A C 1
ATOM 829 O O . GLU A 1 101 ? -18.083 16.436 32.660 1.00 94.00 101 GLU A O 1
ATOM 834 N N . GLU A 1 102 ? -18.365 15.796 30.526 1.00 94.12 102 GLU A N 1
ATOM 835 C CA . GLU A 1 102 ? -19.695 15.201 30.717 1.00 94.12 102 GLU A CA 1
ATOM 836 C C . GLU A 1 102 ? -19.661 14.010 31.697 1.00 94.12 102 GLU A C 1
ATOM 838 O O . GLU A 1 102 ? -20.492 13.940 32.605 1.00 94.12 102 GLU A O 1
ATOM 843 N N . MET A 1 103 ? -18.685 13.100 31.576 1.00 92.69 103 MET A N 1
ATOM 844 C CA . MET A 1 103 ? -18.544 11.956 32.493 1.00 92.69 103 MET A CA 1
ATOM 845 C C . MET A 1 103 ? -18.233 12.406 33.925 1.00 92.69 103 MET A C 1
ATOM 847 O O . MET A 1 103 ? -18.862 11.924 34.870 1.00 92.69 103 MET A O 1
ATOM 851 N N . VAL A 1 104 ? -17.317 13.366 34.092 1.00 93.69 104 VAL A N 1
ATOM 852 C CA . VAL A 1 104 ? -16.981 13.939 35.406 1.00 93.69 104 VAL A CA 1
ATOM 853 C C . VAL A 1 104 ? -18.190 14.651 36.012 1.00 93.69 104 VAL A C 1
ATOM 855 O O . VAL A 1 104 ? -18.519 14.406 37.171 1.00 93.69 104 VAL A O 1
ATOM 858 N N . ALA A 1 105 ? -18.890 15.478 35.230 1.00 95.06 105 ALA A N 1
ATOM 859 C CA . ALA A 1 105 ? -20.070 16.210 35.687 1.00 95.06 105 ALA A CA 1
ATOM 860 C C . ALA A 1 105 ? -21.228 15.281 36.084 1.00 95.06 105 ALA A C 1
ATOM 862 O O . ALA A 1 105 ? -21.970 15.594 37.011 1.00 95.06 105 ALA A O 1
ATOM 863 N N . SER A 1 106 ? -21.366 14.123 35.429 1.00 94.94 106 SER A N 1
ATOM 864 C CA . SER A 1 106 ? -22.365 13.114 35.806 1.00 94.94 106 SER A CA 1
ATOM 865 C C . SER A 1 106 ? -22.022 12.323 37.077 1.00 94.94 106 SER A C 1
ATOM 867 O O . SER A 1 106 ? -22.841 11.525 37.525 1.00 94.94 106 SER A O 1
ATOM 869 N N . GLY A 1 107 ? -20.824 12.506 37.649 1.00 92.94 107 GLY A N 1
ATOM 870 C CA . GLY A 1 107 ? -20.346 11.693 38.769 1.00 92.94 107 GLY A CA 1
ATOM 871 C C . GLY A 1 107 ? -20.152 10.223 38.389 1.00 92.94 107 GLY A C 1
ATOM 872 O O . GLY A 1 107 ? -20.407 9.338 39.206 1.00 92.94 107 GLY A O 1
ATOM 873 N N . TYR A 1 108 ? -19.749 9.950 37.142 1.00 94.00 108 TYR A N 1
ATOM 874 C CA . TYR A 1 108 ? -19.622 8.587 36.636 1.00 94.00 108 TYR A CA 1
ATOM 875 C C . TYR A 1 108 ? -18.592 7.788 37.445 1.00 94.00 108 TYR A C 1
ATOM 877 O O . TYR A 1 108 ? -17.434 8.196 37.569 1.00 94.00 108 TYR A O 1
ATOM 885 N N . VAL A 1 109 ? -19.009 6.628 37.966 1.00 95.19 109 VAL A N 1
ATOM 886 C CA . VAL A 1 109 ? -18.118 5.689 38.658 1.00 95.19 109 VAL A CA 1
ATOM 887 C C . VAL A 1 109 ? -17.458 4.786 37.623 1.00 95.19 109 VAL A C 1
ATOM 889 O O . VAL A 1 109 ? -18.061 3.847 37.085 1.00 95.19 109 VAL A O 1
ATOM 892 N N . PHE A 1 110 ? -16.200 5.094 37.341 1.00 94.56 110 PHE A N 1
ATOM 893 C CA . PHE A 1 110 ? -15.351 4.370 36.420 1.00 94.56 110 PHE A CA 1
ATOM 894 C C . PHE A 1 110 ? -14.866 3.067 37.065 1.00 94.56 110 PHE A C 1
ATOM 896 O O . PHE A 1 110 ? -14.153 3.086 38.065 1.00 94.56 110 PHE A O 1
ATOM 903 N N . ASN A 1 111 ? -15.224 1.931 36.463 1.00 95.00 111 ASN A N 1
ATOM 904 C CA . ASN A 1 111 ? -14.714 0.608 36.822 1.00 95.00 111 ASN A CA 1
ATOM 905 C C . ASN A 1 111 ? -13.835 0.090 35.677 1.00 95.00 111 ASN A C 1
ATOM 907 O O . ASN A 1 111 ? -14.340 -0.227 34.598 1.00 95.00 111 ASN A O 1
ATOM 911 N N . PHE A 1 112 ? -12.524 -0.014 35.907 1.00 94.06 112 PHE A N 1
ATOM 912 C CA . PHE A 1 112 ? -11.566 -0.293 34.833 1.00 94.06 112 PHE A CA 1
ATOM 913 C C . PHE A 1 112 ? -11.829 -1.642 34.150 1.00 94.06 112 PHE A C 1
ATOM 915 O O . PHE A 1 112 ? -11.785 -1.744 32.925 1.00 94.06 112 PHE A O 1
ATOM 922 N N . ARG A 1 113 ? -12.143 -2.687 34.927 1.00 93.12 113 ARG A N 1
ATOM 923 C CA . ARG A 1 113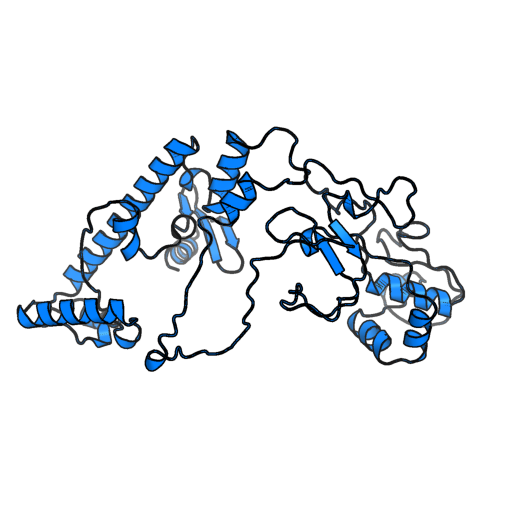 ? -12.384 -4.035 34.394 1.00 93.12 113 ARG A CA 1
ATOM 924 C C . ARG A 1 113 ? -13.617 -4.081 33.498 1.00 93.12 113 ARG A C 1
ATOM 926 O O . ARG A 1 113 ? -13.554 -4.676 32.422 1.00 93.12 113 ARG A O 1
ATOM 933 N N . ARG A 1 114 ? -14.722 -3.466 33.932 1.00 92.94 114 ARG A N 1
ATOM 934 C CA . ARG A 1 114 ? -15.961 -3.370 33.147 1.00 92.94 114 ARG A CA 1
ATOM 935 C C . ARG A 1 114 ? -15.705 -2.620 31.844 1.00 92.94 114 ARG A C 1
ATOM 937 O O . ARG A 1 114 ? -16.008 -3.134 30.771 1.00 92.94 114 ARG A O 1
ATOM 944 N N . GLU A 1 115 ? -15.072 -1.455 31.940 1.00 92.12 115 GLU A N 1
ATOM 945 C CA . GLU A 1 115 ? -14.757 -0.606 30.790 1.00 92.12 115 GLU A CA 1
ATOM 946 C C . GLU A 1 115 ? -13.851 -1.311 29.779 1.00 92.12 115 GLU A C 1
ATOM 948 O O . GLU A 1 115 ? -14.122 -1.261 28.578 1.00 92.12 115 GLU A O 1
ATOM 953 N N . LEU A 1 116 ? -12.820 -2.021 30.255 1.00 91.38 116 LEU A N 1
ATOM 954 C CA . LEU A 1 116 ? -11.902 -2.792 29.417 1.00 91.38 116 LEU A CA 1
ATOM 955 C C . LEU A 1 116 ? -12.618 -3.904 28.653 1.00 91.38 116 LEU A C 1
ATOM 957 O O . LEU A 1 116 ? -12.437 -4.028 27.442 1.00 91.38 116 LEU A O 1
ATOM 961 N N . ILE A 1 117 ? -13.448 -4.691 29.340 1.00 91.19 117 ILE A N 1
ATOM 962 C CA . ILE A 1 117 ? -14.204 -5.781 28.713 1.00 91.19 117 ILE A CA 1
ATOM 963 C C . ILE A 1 117 ? -15.152 -5.223 27.647 1.00 91.19 117 ILE A C 1
ATOM 965 O O . ILE A 1 117 ? -15.143 -5.695 26.510 1.00 91.19 117 ILE A O 1
ATOM 969 N N . GLU A 1 118 ? -15.934 -4.198 27.982 1.00 91.06 118 GLU A N 1
ATOM 970 C CA . GLU A 1 118 ? -16.877 -3.577 27.047 1.00 91.06 118 GLU A CA 1
ATOM 971 C C . GLU A 1 118 ? -16.175 -2.952 25.838 1.00 91.06 118 GLU A C 1
ATOM 973 O O . GLU A 1 118 ? -16.644 -3.094 24.708 1.00 91.06 118 GLU A O 1
ATOM 978 N N . TYR A 1 119 ? -15.035 -2.293 26.056 1.00 90.00 119 TYR A N 1
ATOM 979 C CA . TYR A 1 119 ? -14.212 -1.731 24.990 1.00 90.00 119 TYR A CA 1
ATOM 980 C C . TYR A 1 119 ? -13.704 -2.826 24.045 1.00 90.00 119 TYR A C 1
ATOM 982 O O . TYR A 1 119 ? -13.908 -2.737 22.836 1.00 90.00 119 TYR A O 1
ATOM 990 N N . CYS A 1 120 ? -13.122 -3.906 24.578 1.00 89.69 120 CYS A N 1
ATOM 991 C CA . CYS A 1 120 ? -12.638 -5.020 23.762 1.00 89.69 120 CYS A CA 1
ATOM 992 C C . CYS A 1 120 ? -13.768 -5.713 22.983 1.00 89.69 120 CYS A C 1
ATOM 994 O O . CYS A 1 120 ? -13.591 -6.040 21.807 1.00 89.69 120 CYS A O 1
ATOM 996 N N . ILE A 1 121 ? -14.935 -5.919 23.607 1.00 91.62 121 ILE A N 1
ATOM 997 C CA . ILE A 1 121 ? -16.115 -6.482 22.932 1.00 91.62 121 ILE A CA 1
ATOM 998 C C . ILE A 1 121 ? -16.562 -5.562 21.796 1.00 91.62 121 ILE A C 1
ATOM 1000 O O . ILE A 1 121 ? -16.817 -6.048 20.690 1.00 91.62 121 ILE A O 1
ATOM 1004 N N . SER A 1 122 ? -16.640 -4.253 22.043 1.00 90.50 122 SER A N 1
ATOM 1005 C CA . SER A 1 122 ? -17.002 -3.262 21.028 1.00 90.50 122 SER A CA 1
ATOM 1006 C C . SER A 1 122 ? -16.022 -3.294 19.853 1.00 90.50 122 SER A C 1
ATOM 1008 O O . SER A 1 122 ? -16.452 -3.478 18.714 1.00 90.50 122 SER A O 1
ATOM 1010 N N . ASP A 1 123 ? -14.714 -3.233 20.118 1.00 90.50 123 ASP A N 1
ATOM 1011 C C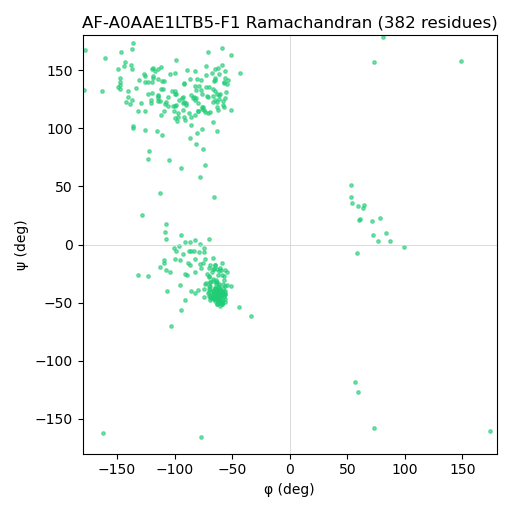A . ASP A 1 123 ? -13.672 -3.219 19.088 1.00 90.50 123 ASP A CA 1
ATOM 1012 C C . ASP A 1 123 ? -13.729 -4.468 18.194 1.00 90.50 123 ASP A C 1
ATOM 1014 O O . ASP A 1 123 ? -13.787 -4.373 16.962 1.00 90.50 123 ASP A O 1
ATOM 1018 N N . VAL A 1 124 ? -13.786 -5.659 18.802 1.00 92.38 124 VAL A N 1
ATOM 1019 C CA . VAL A 1 124 ? -13.877 -6.927 18.061 1.00 92.38 124 VAL A CA 1
ATOM 1020 C C . VAL A 1 124 ? -15.194 -7.016 17.290 1.00 92.38 124 VAL A C 1
ATOM 1022 O O . VAL A 1 124 ? -15.220 -7.508 16.158 1.00 92.38 124 VAL A O 1
ATOM 1025 N N . THR A 1 125 ? -16.293 -6.514 17.857 1.00 93.44 125 THR A N 1
ATOM 1026 C CA . THR A 1 125 ? -17.600 -6.541 17.194 1.00 93.44 125 THR A CA 1
ATOM 1027 C C . THR A 1 125 ? -17.638 -5.610 15.987 1.00 93.44 125 THR A C 1
ATOM 1029 O O . THR A 1 125 ? -18.073 -6.048 14.917 1.00 93.44 125 THR A O 1
ATOM 1032 N N . ILE A 1 126 ? -17.136 -4.377 16.121 1.00 92.56 126 ILE A N 1
ATOM 1033 C CA . ILE A 1 126 ? -17.019 -3.408 15.025 1.00 92.56 126 ILE A CA 1
ATOM 1034 C C . ILE A 1 126 ? -16.145 -3.990 13.919 1.00 92.56 126 ILE A C 1
ATOM 1036 O O . ILE A 1 126 ? -16.545 -3.975 12.752 1.00 92.56 126 ILE A O 1
ATOM 1040 N N . LEU A 1 127 ? -14.987 -4.557 14.269 1.00 94.06 127 LEU A N 1
ATOM 1041 C CA . LEU A 1 127 ? -14.081 -5.145 13.289 1.00 94.06 127 LEU A CA 1
ATOM 1042 C C . LEU A 1 127 ? -14.747 -6.311 12.549 1.00 94.06 127 LEU A C 1
ATOM 1044 O O . LEU A 1 127 ? -14.736 -6.354 11.320 1.00 94.06 127 LEU A O 1
ATOM 1048 N N . ARG A 1 128 ? -15.392 -7.232 13.277 1.00 95.38 128 ARG A N 1
ATOM 1049 C CA . ARG A 1 128 ? -16.118 -8.371 12.696 1.00 95.38 128 ARG A CA 1
ATOM 1050 C C . ARG A 1 128 ? -17.220 -7.911 11.744 1.00 95.38 128 ARG A C 1
ATOM 1052 O O . ARG A 1 128 ? -17.320 -8.434 10.632 1.00 95.38 128 ARG A O 1
ATOM 1059 N N . GLN A 1 129 ? -18.059 -6.966 12.168 1.00 95.38 129 GLN A N 1
ATOM 1060 C CA . GLN A 1 129 ? -19.160 -6.449 11.351 1.00 95.38 129 GLN A CA 1
ATOM 1061 C C . GLN A 1 129 ? -18.636 -5.747 10.095 1.00 95.38 129 GLN A C 1
ATOM 1063 O O . GLN A 1 129 ? -19.126 -6.018 9.001 1.00 95.38 129 GLN A O 1
ATOM 1068 N N . SER A 1 130 ? -17.591 -4.930 10.233 1.00 95.31 130 SER A N 1
ATOM 1069 C CA . SER A 1 130 ? -16.963 -4.201 9.125 1.00 95.31 130 SER A CA 1
ATOM 1070 C C . SER A 1 130 ? -16.324 -5.148 8.112 1.00 95.31 130 SER A C 1
ATOM 1072 O O . SER A 1 130 ? -16.600 -5.054 6.918 1.00 95.31 130 SER A O 1
ATOM 1074 N N . CYS A 1 131 ? -15.552 -6.137 8.575 1.00 96.25 131 CYS A N 1
ATOM 1075 C CA . CYS A 1 131 ? -14.995 -7.184 7.718 1.00 96.25 131 CYS A CA 1
ATOM 1076 C C . CYS A 1 131 ? -16.098 -7.987 7.014 1.00 96.25 131 CYS A C 1
ATOM 1078 O O . CYS A 1 131 ? -15.979 -8.292 5.831 1.00 96.25 131 CYS A O 1
ATOM 1080 N N . THR A 1 132 ? -17.196 -8.301 7.705 1.00 96.44 132 THR A N 1
ATOM 1081 C CA . THR A 1 132 ? -18.333 -9.022 7.108 1.00 96.44 132 THR A CA 1
ATOM 1082 C C . THR A 1 132 ? -19.025 -8.187 6.030 1.00 96.44 132 THR A C 1
ATOM 1084 O O . THR A 1 132 ? -19.314 -8.699 4.948 1.00 96.44 132 THR A O 1
ATOM 1087 N N . ALA A 1 133 ? -19.269 -6.901 6.294 1.00 96.44 133 ALA A N 1
ATOM 1088 C CA . ALA A 1 133 ? -19.860 -5.977 5.332 1.00 96.44 133 ALA A CA 1
ATOM 1089 C C . ALA A 1 133 ? -18.965 -5.813 4.096 1.00 96.44 133 ALA A C 1
ATOM 1091 O O . ALA A 1 133 ? -19.446 -5.925 2.968 1.00 96.44 133 ALA A O 1
ATOM 1092 N N . PHE A 1 134 ? -17.656 -5.639 4.301 1.00 96.75 134 PHE A N 1
ATOM 1093 C CA . PHE A 1 134 ? -16.665 -5.585 3.229 1.00 96.75 134 PHE A CA 1
ATOM 1094 C C . PHE A 1 134 ? -16.653 -6.863 2.382 1.00 96.75 134 PHE A C 1
ATOM 1096 O O . PHE A 1 134 ? -16.758 -6.773 1.159 1.00 96.75 134 PHE A O 1
ATOM 1103 N N . ARG A 1 135 ? -16.583 -8.046 3.011 1.00 97.25 135 ARG A N 1
ATOM 1104 C CA . ARG A 1 135 ? -16.588 -9.344 2.312 1.00 97.25 135 ARG A CA 1
ATOM 1105 C C . ARG A 1 135 ? -17.828 -9.491 1.433 1.00 97.25 135 ARG A C 1
ATOM 1107 O O . ARG A 1 135 ? -17.682 -9.740 0.242 1.00 97.25 135 ARG A O 1
ATOM 1114 N N . LYS A 1 136 ? -19.022 -9.221 1.977 1.00 97.25 136 LYS A N 1
ATOM 1115 C CA . LYS A 1 136 ? -20.291 -9.264 1.225 1.00 97.25 136 LYS A CA 1
ATOM 1116 C C . LYS A 1 136 ? -20.318 -8.275 0.060 1.00 97.25 136 LYS A C 1
ATOM 1118 O O . LYS A 1 136 ? -20.752 -8.622 -1.038 1.00 97.25 136 LYS A O 1
ATOM 1123 N N . LEU A 1 137 ? -19.870 -7.038 0.287 1.00 96.50 137 LEU A N 1
ATOM 1124 C CA . LEU A 1 137 ? -19.835 -6.005 -0.749 1.00 96.50 137 LEU A CA 1
ATOM 1125 C C . LEU A 1 137 ? -18.903 -6.404 -1.896 1.00 96.50 137 LEU A C 1
ATOM 1127 O O . LEU A 1 137 ? -19.268 -6.271 -3.065 1.00 96.50 137 LEU A O 1
ATOM 1131 N N . PHE A 1 138 ? -17.711 -6.891 -1.558 1.00 96.94 138 PHE A N 1
ATOM 1132 C CA . PHE A 1 138 ? -16.715 -7.301 -2.534 1.00 96.94 138 PHE A CA 1
ATOM 1133 C C . PHE A 1 138 ? -17.172 -8.543 -3.296 1.00 96.94 138 PHE A C 1
ATOM 1135 O O . PHE A 1 138 ? -17.123 -8.549 -4.520 1.00 96.94 138 PHE A O 1
ATOM 1142 N N . GLU A 1 139 ? -17.689 -9.558 -2.604 1.00 97.19 139 GLU A N 1
ATOM 1143 C CA . GLU A 1 139 ? -18.201 -10.783 -3.218 1.00 97.19 139 GLU A CA 1
ATOM 1144 C C . GLU A 1 139 ? -19.339 -10.492 -4.199 1.00 97.19 139 GLU A C 1
ATOM 1146 O O . GLU A 1 139 ? -19.304 -10.968 -5.332 1.00 97.19 139 GLU A O 1
ATOM 1151 N N . LYS A 1 140 ? -20.274 -9.603 -3.838 1.00 97.00 140 LYS A N 1
ATOM 1152 C CA . LYS A 1 140 ? -21.340 -9.144 -4.742 1.00 97.00 140 LYS A CA 1
ATOM 1153 C C . LYS A 1 140 ? -20.805 -8.519 -6.037 1.00 97.00 140 LYS A C 1
ATOM 1155 O O . LYS A 1 140 ? -21.486 -8.556 -7.058 1.00 97.00 140 LYS A O 1
ATOM 1160 N N . LYS A 1 141 ? -19.625 -7.892 -6.002 1.00 94.56 141 LYS A N 1
ATOM 1161 C CA . LYS A 1 141 ? -19.025 -7.201 -7.157 1.00 94.56 141 LYS A CA 1
ATOM 1162 C C . LYS A 1 141 ? -18.028 -8.059 -7.932 1.00 94.56 141 LYS A C 1
ATOM 1164 O O . LYS A 1 141 ? -17.930 -7.910 -9.144 1.00 94.56 141 LYS A O 1
ATOM 1169 N N . ALA A 1 142 ? -17.280 -8.917 -7.249 1.00 95.62 142 ALA A N 1
ATOM 1170 C CA . ALA A 1 142 ? -16.162 -9.662 -7.811 1.00 95.62 142 ALA A CA 1
ATOM 1171 C C . ALA A 1 142 ? -16.432 -11.167 -7.967 1.00 95.62 142 ALA A C 1
ATOM 1173 O O . ALA A 1 142 ? -15.694 -11.833 -8.693 1.00 95.62 142 ALA A O 1
ATOM 1174 N N . GLY A 1 143 ? -17.464 -11.703 -7.310 1.00 96.56 143 GLY A N 1
ATOM 1175 C CA . GLY A 1 143 ? -17.859 -13.112 -7.382 1.00 96.56 143 GLY A CA 1
ATOM 1176 C C . GLY A 1 143 ? -16.997 -14.064 -6.545 1.00 96.56 143 GLY A C 1
ATOM 1177 O O . GLY A 1 143 ? -16.879 -15.241 -6.893 1.00 96.56 143 GLY A O 1
ATOM 1178 N N . PHE A 1 144 ? -16.317 -13.562 -5.510 1.00 97.12 144 PHE A N 1
ATOM 1179 C CA . PHE A 1 144 ? -15.590 -14.370 -4.526 1.00 97.12 144 PHE A CA 1
ATOM 1180 C C . PHE A 1 144 ? -15.320 -13.585 -3.238 1.00 97.12 144 PHE A C 1
ATOM 1182 O O . PHE A 1 144 ? -15.290 -12.353 -3.241 1.00 97.12 144 PHE A O 1
ATOM 1189 N N . ASP A 1 145 ? -15.043 -14.310 -2.157 1.00 96.81 145 ASP A N 1
ATOM 1190 C CA . ASP A 1 145 ? -14.638 -13.724 -0.883 1.00 96.81 145 ASP A CA 1
ATOM 1191 C C . ASP A 1 145 ? -13.167 -13.253 -0.911 1.00 96.81 145 ASP A C 1
ATOM 1193 O O . ASP A 1 145 ? -12.257 -14.089 -1.037 1.00 96.81 145 ASP A O 1
ATOM 1197 N N . PRO A 1 146 ? -12.895 -11.942 -0.760 1.00 96.50 146 PRO A N 1
ATOM 1198 C CA . PRO A 1 146 ? -11.540 -11.405 -0.853 1.00 96.50 146 PRO A CA 1
ATOM 1199 C C . PRO A 1 146 ? -10.636 -11.815 0.313 1.00 96.50 146 PRO A C 1
ATOM 1201 O O . PRO A 1 146 ? -9.436 -11.964 0.112 1.00 96.50 146 PRO A O 1
ATOM 1204 N N . MET A 1 147 ? -11.177 -11.992 1.521 1.00 95.31 147 MET A N 1
ATOM 1205 C CA . MET A 1 147 ? -10.379 -12.289 2.719 1.00 95.31 147 MET A CA 1
ATOM 1206 C C . MET A 1 147 ? -10.124 -13.788 2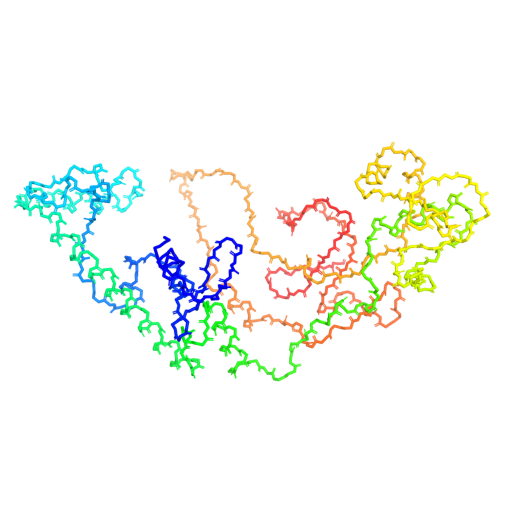.884 1.00 95.31 147 MET A C 1
ATOM 1208 O O . MET A 1 147 ? -9.219 -14.179 3.612 1.00 95.31 147 MET A O 1
ATOM 1212 N N . PHE A 1 148 ? -10.904 -14.628 2.200 1.00 93.62 148 PHE A N 1
ATOM 1213 C CA . PHE A 1 148 ? -10.641 -16.063 2.119 1.00 93.62 148 PHE A CA 1
ATOM 1214 C C . PHE A 1 148 ? -9.597 -16.402 1.047 1.00 93.62 148 PHE A C 1
ATOM 1216 O O . PHE A 1 148 ? -8.723 -17.235 1.267 1.00 93.62 148 PHE A O 1
ATOM 1223 N N . ASN A 1 149 ? -9.674 -15.747 -0.117 1.00 93.81 149 ASN A N 1
ATOM 1224 C CA . ASN A 1 149 ? -8.855 -16.095 -1.283 1.00 93.81 149 ASN A CA 1
ATOM 1225 C C . ASN A 1 149 ? -7.571 -15.263 -1.418 1.00 93.81 149 ASN A C 1
ATOM 1227 O O . ASN A 1 149 ? -6.717 -15.576 -2.247 1.00 93.81 149 ASN A O 1
ATOM 1231 N N . CYS A 1 150 ? -7.435 -14.167 -0.672 1.00 95.50 150 CYS A N 1
ATOM 1232 C CA . CYS A 1 150 ? -6.296 -13.258 -0.765 1.00 95.50 150 CYS A CA 1
ATOM 1233 C C . CYS A 1 150 ? -5.822 -12.828 0.628 1.00 95.50 150 CYS A C 1
ATOM 1235 O O . CYS A 1 150 ? -6.504 -13.024 1.627 1.00 95.50 150 CYS A O 1
ATOM 1237 N N . ILE A 1 151 ? -4.642 -12.205 0.676 1.00 94.69 151 ILE A N 1
ATOM 1238 C CA . ILE A 1 151 ? -4.034 -11.676 1.911 1.00 94.69 151 ILE A CA 1
ATOM 1239 C C . ILE A 1 151 ? -4.026 -10.140 1.978 1.00 94.69 151 ILE A C 1
ATOM 1241 O O . ILE A 1 151 ? -3.768 -9.578 3.036 1.00 94.69 151 ILE A O 1
ATOM 1245 N N . THR A 1 152 ? -4.297 -9.450 0.863 1.00 95.00 152 THR A N 1
ATOM 1246 C CA . THR A 1 152 ? -4.351 -7.980 0.790 1.00 95.00 152 THR A CA 1
ATOM 1247 C C . THR A 1 152 ? -5.457 -7.505 -0.153 1.00 95.00 152 THR A C 1
ATOM 1249 O O . THR A 1 152 ? -5.831 -8.214 -1.094 1.00 95.00 152 THR A O 1
ATOM 1252 N N . LEU A 1 153 ? -5.927 -6.266 0.041 1.00 95.75 153 LEU A N 1
ATOM 1253 C CA . LEU A 1 153 ? -6.881 -5.608 -0.856 1.00 95.75 153 LEU A CA 1
ATOM 1254 C C . LEU A 1 153 ? -6.349 -5.535 -2.287 1.00 95.75 153 LEU A C 1
ATOM 1256 O O . LEU A 1 153 ? -7.078 -5.826 -3.228 1.00 95.75 153 LEU A O 1
ATOM 1260 N N . SER A 1 154 ? -5.072 -5.187 -2.463 1.00 93.75 154 SER A N 1
ATOM 1261 C CA . SER A 1 154 ? -4.449 -5.091 -3.787 1.00 93.75 154 SER A CA 1
ATOM 1262 C C . SER A 1 154 ? -4.460 -6.433 -4.520 1.00 93.75 154 SER A C 1
ATOM 1264 O O . SER A 1 154 ? -4.778 -6.480 -5.709 1.00 93.75 154 SER A O 1
ATOM 1266 N N . ALA A 1 155 ? -4.168 -7.533 -3.813 1.00 95.38 155 ALA A N 1
ATOM 1267 C CA . ALA A 1 155 ? -4.251 -8.877 -4.377 1.00 95.38 155 ALA A CA 1
ATOM 1268 C C . ALA A 1 155 ? -5.695 -9.236 -4.761 1.00 95.38 155 ALA A C 1
ATOM 1270 O O . ALA A 1 155 ? -5.917 -9.738 -5.863 1.00 95.38 155 ALA A O 1
ATOM 1271 N N . ALA A 1 156 ? -6.672 -8.907 -3.908 1.00 96.81 156 ALA A N 1
ATOM 1272 C CA . ALA A 1 156 ? -8.088 -9.131 -4.189 1.00 96.81 156 ALA A CA 1
ATOM 1273 C C . ALA A 1 156 ? -8.573 -8.323 -5.405 1.00 96.81 156 ALA A C 1
ATOM 1275 O O . ALA A 1 156 ? -9.190 -8.883 -6.309 1.00 96.81 156 ALA A O 1
ATOM 1276 N N . CYS A 1 157 ? -8.242 -7.032 -5.488 1.00 95.88 157 CYS A N 1
ATOM 1277 C CA . CYS A 1 157 ? -8.575 -6.181 -6.631 1.00 95.88 157 CYS A CA 1
ATOM 1278 C C . CYS A 1 157 ? -7.945 -6.699 -7.929 1.00 95.88 157 CYS A C 1
ATOM 1280 O O . CYS A 1 157 ? -8.615 -6.747 -8.958 1.00 95.88 157 CYS A O 1
ATOM 1282 N N . MET A 1 158 ? -6.684 -7.139 -7.891 1.00 95.12 158 MET A N 1
ATOM 1283 C CA . MET A 1 158 ? -6.014 -7.707 -9.063 1.00 95.12 158 MET A CA 1
ATOM 1284 C C . MET A 1 158 ? -6.588 -9.076 -9.456 1.00 95.12 158 MET A C 1
ATOM 1286 O O . MET A 1 158 ? -6.676 -9.397 -10.639 1.00 95.12 158 MET A O 1
ATOM 1290 N N . ALA A 1 159 ? -6.995 -9.904 -8.492 1.00 96.12 159 ALA A N 1
ATOM 1291 C CA . ALA A 1 159 ? -7.701 -11.153 -8.767 1.00 96.12 159 ALA A CA 1
ATOM 1292 C C . ALA A 1 159 ? -9.069 -10.888 -9.416 1.00 96.12 159 ALA A C 1
ATOM 1294 O O . ALA A 1 159 ? -9.373 -11.482 -10.447 1.00 96.12 159 ALA A O 1
ATOM 1295 N N . ALA A 1 160 ? -9.843 -9.938 -8.884 1.00 96.75 160 ALA A N 1
ATOM 1296 C CA . ALA A 1 160 ? -11.111 -9.511 -9.468 1.00 96.75 160 ALA A CA 1
ATOM 1297 C C . ALA A 1 160 ? -10.930 -8.948 -10.886 1.00 96.75 160 ALA A C 1
ATOM 1299 O O . ALA A 1 160 ? -11.674 -9.316 -11.791 1.00 96.75 160 ALA A O 1
ATOM 1300 N N . PHE A 1 161 ? -9.906 -8.114 -11.099 1.00 93.88 161 PHE A N 1
ATOM 1301 C CA . PHE A 1 161 ? -9.578 -7.562 -12.411 1.00 93.88 161 PHE A CA 1
ATOM 1302 C C . PHE A 1 161 ? -9.252 -8.651 -13.435 1.00 93.88 161 PHE A C 1
ATOM 1304 O O . PHE A 1 161 ? -9.889 -8.721 -14.485 1.00 93.88 161 PHE A O 1
ATOM 1311 N N . ARG A 1 162 ? -8.314 -9.545 -13.099 1.00 92.75 162 ARG A N 1
ATOM 1312 C CA . ARG A 1 162 ? -7.901 -10.651 -13.976 1.00 92.75 162 ARG A CA 1
ATOM 1313 C C . ARG A 1 162 ? -9.039 -11.618 -14.291 1.00 92.75 162 ARG A C 1
ATOM 1315 O O . ARG A 1 162 ? -9.092 -12.135 -15.397 1.00 92.75 162 ARG A O 1
ATOM 1322 N N . ARG A 1 163 ? -9.927 -11.865 -13.326 1.00 92.62 163 ARG A N 1
ATOM 1323 C CA . ARG A 1 163 ? -11.054 -12.789 -13.483 1.00 92.62 163 ARG A CA 1
ATOM 1324 C C . ARG A 1 163 ? -12.171 -12.208 -14.346 1.00 92.62 163 ARG A C 1
ATOM 1326 O O . ARG A 1 163 ? -12.706 -12.919 -15.187 1.00 92.62 163 ARG A O 1
ATOM 1333 N N . ASN A 1 164 ? -12.543 -10.952 -14.103 1.00 94.12 164 ASN A N 1
ATOM 1334 C CA . ASN A 1 164 ? -13.813 -10.412 -14.595 1.00 94.12 164 ASN A CA 1
ATOM 1335 C C . ASN A 1 164 ? -13.659 -9.408 -15.742 1.00 94.12 164 ASN A C 1
ATOM 1337 O O . ASN A 1 164 ? -14.627 -9.174 -16.458 1.00 94.12 164 ASN A O 1
ATOM 1341 N N . PHE A 1 165 ? -12.488 -8.784 -15.898 1.00 91.62 165 PHE A N 1
ATOM 1342 C CA . PHE A 1 165 ? -12.343 -7.612 -16.770 1.00 91.62 165 PHE A CA 1
ATOM 1343 C C . PHE A 1 165 ? -11.156 -7.686 -17.726 1.00 91.62 165 PHE A C 1
ATOM 1345 O O . PHE A 1 165 ? -11.196 -7.046 -18.772 1.00 91.62 165 PHE A O 1
ATOM 1352 N N . LEU A 1 166 ? -10.101 -8.432 -17.388 1.00 91.25 166 LEU A N 1
ATOM 1353 C CA . LEU A 1 166 ? -8.910 -8.514 -18.224 1.00 91.25 166 LEU A CA 1
ATOM 1354 C C . LEU A 1 166 ? -9.167 -9.394 -19.460 1.00 91.25 166 LEU A C 1
ATOM 1356 O O . LEU A 1 166 ? -9.402 -10.595 -19.298 1.00 91.25 166 LEU A O 1
ATOM 1360 N N . PRO A 1 167 ? -9.072 -8.858 -20.691 1.00 90.75 167 PRO A N 1
ATOM 1361 C CA . PRO A 1 167 ? -9.190 -9.685 -21.882 1.00 90.75 167 PRO A CA 1
ATOM 1362 C C . PRO A 1 167 ? -7.995 -10.636 -21.994 1.00 90.75 167 PRO A C 1
ATOM 1364 O O . PRO A 1 167 ? -6.873 -10.304 -21.592 1.00 90.75 167 PRO A O 1
ATOM 1367 N N . LYS A 1 168 ? -8.233 -11.827 -22.549 1.00 89.38 168 LYS A N 1
ATOM 1368 C CA . LYS A 1 168 ? -7.188 -12.842 -22.738 1.00 89.38 168 LYS A CA 1
ATOM 1369 C C . LYS A 1 168 ? -6.020 -12.274 -23.553 1.00 89.38 168 LYS A C 1
ATOM 1371 O O . LYS A 1 168 ? -6.232 -11.472 -24.454 1.00 89.38 168 LYS A O 1
ATOM 1376 N N . GLU A 1 169 ? -4.802 -12.691 -23.202 1.00 85.62 169 GLU A N 1
ATOM 1377 C CA . GLU A 1 169 ? -3.566 -12.411 -23.959 1.00 85.62 169 GLU A CA 1
ATOM 1378 C C . GLU A 1 169 ? -3.200 -10.921 -24.111 1.00 85.62 169 GLU A C 1
ATOM 1380 O O . GLU A 1 169 ? -2.413 -10.545 -24.973 1.00 85.62 169 GLU A O 1
ATOM 1385 N N . THR A 1 170 ? -3.713 -10.052 -23.233 1.00 88.62 170 THR A N 1
ATOM 1386 C CA . THR A 1 170 ? -3.439 -8.605 -23.310 1.00 88.62 170 THR A CA 1
ATOM 1387 C C . THR A 1 170 ? -2.218 -8.136 -22.519 1.00 88.62 170 THR A C 1
ATOM 1389 O O . THR A 1 170 ? -1.628 -7.112 -22.857 1.00 88.62 170 THR A O 1
ATOM 1392 N N . ILE A 1 171 ? -1.804 -8.853 -21.470 1.00 85.25 171 ILE A N 1
ATOM 1393 C CA . ILE A 1 171 ? -0.649 -8.468 -20.642 1.00 85.25 171 ILE A CA 1
ATOM 1394 C C . ILE A 1 171 ? 0.573 -9.284 -21.055 1.00 85.25 171 ILE A C 1
ATOM 1396 O O . ILE A 1 171 ? 0.614 -10.492 -20.828 1.00 85.25 171 ILE A O 1
ATOM 1400 N N . GLY A 1 172 ? 1.597 -8.611 -21.587 1.00 83.19 172 GLY A N 1
ATOM 1401 C CA . GLY A 1 172 ? 2.906 -9.217 -21.822 1.00 83.19 172 GLY A CA 1
ATOM 1402 C C . GLY A 1 172 ? 3.622 -9.514 -20.504 1.00 83.19 172 GLY A C 1
ATOM 1403 O O . GLY A 1 172 ? 4.001 -8.602 -19.765 1.00 83.19 172 GLY A O 1
ATOM 1404 N N . ILE A 1 173 ? 3.829 -10.795 -20.201 1.00 82.31 173 ILE A N 1
ATOM 1405 C CA . ILE A 1 173 ? 4.584 -11.225 -19.019 1.00 82.31 173 ILE A CA 1
ATOM 1406 C C . ILE A 1 173 ? 6.076 -11.114 -19.330 1.00 82.31 173 ILE A C 1
ATOM 1408 O O . ILE A 1 173 ? 6.589 -11.825 -20.186 1.00 82.31 173 ILE A O 1
ATOM 1412 N N . VAL A 1 174 ? 6.794 -10.232 -18.632 1.00 79.94 174 VAL A N 1
ATOM 1413 C CA . VAL A 1 174 ? 8.238 -10.054 -18.859 1.00 79.94 174 VAL A CA 1
ATOM 1414 C C . VAL A 1 174 ? 8.975 -11.390 -18.647 1.00 79.94 174 VAL A C 1
ATOM 1416 O O . VAL A 1 174 ? 8.872 -11.946 -17.549 1.00 79.94 174 VAL A O 1
ATOM 1419 N N . PRO A 1 175 ? 9.733 -11.895 -19.642 1.00 76.94 175 PRO A N 1
ATOM 1420 C CA . PRO A 1 175 ? 10.483 -13.142 -19.510 1.00 76.94 175 PRO A CA 1
ATOM 1421 C C . PRO A 1 175 ? 11.499 -13.108 -18.363 1.00 76.94 175 PRO A C 1
ATOM 1423 O O . PRO A 1 175 ? 12.020 -12.049 -17.991 1.00 76.94 175 PRO A O 1
ATOM 1426 N N . GLN A 1 176 ? 11.836 -14.281 -17.823 1.00 67.25 176 GLN A N 1
ATOM 1427 C CA . GLN A 1 176 ? 12.911 -14.412 -16.842 1.00 67.25 176 GLN A CA 1
ATOM 1428 C C . GLN A 1 176 ? 14.244 -13.992 -17.486 1.00 67.25 176 GLN A C 1
ATOM 1430 O O . GLN A 1 176 ? 14.703 -14.617 -18.433 1.00 67.25 176 GLN A O 1
ATOM 1435 N N . GLY A 1 177 ? 14.854 -12.911 -16.986 1.00 64.94 177 GLY A N 1
ATOM 1436 C CA . GLY A 1 177 ? 16.047 -12.295 -17.597 1.00 64.94 177 GLY A CA 1
ATOM 1437 C C . GLY A 1 177 ? 15.761 -11.057 -18.458 1.00 64.94 177 GLY A C 1
ATOM 1438 O O . GLY A 1 177 ? 16.695 -10.400 -18.905 1.00 64.94 177 GLY A O 1
ATOM 1439 N N . GLY A 1 178 ? 14.489 -10.679 -18.620 1.00 71.62 178 GLY A N 1
ATOM 1440 C CA . GLY A 1 178 ? 14.074 -9.520 -19.407 1.00 71.62 178 GLY A CA 1
ATOM 1441 C C . GLY A 1 178 ? 14.029 -9.799 -20.910 1.00 71.62 178 GLY A C 1
ATOM 1442 O O . GLY A 1 178 ? 14.347 -10.886 -21.379 1.00 71.62 178 GLY A O 1
ATOM 1443 N N . TYR A 1 179 ? 13.631 -8.790 -21.684 1.00 72.50 179 TYR A N 1
ATOM 1444 C CA . TYR A 1 179 ? 13.420 -8.924 -23.131 1.00 72.50 179 TYR A CA 1
ATOM 1445 C C . TYR A 1 179 ? 14.701 -9.013 -23.975 1.00 72.50 179 TYR A C 1
ATOM 1447 O O . TYR A 1 179 ? 14.627 -9.175 -25.186 1.00 72.50 179 TYR A O 1
ATOM 1455 N N . HIS A 1 180 ? 15.878 -8.899 -23.358 1.00 66.75 180 HIS A N 1
ATOM 1456 C CA . HIS A 1 180 ? 17.131 -8.729 -24.091 1.00 66.75 180 HIS A CA 1
ATOM 1457 C C . HIS A 1 180 ? 17.949 -10.017 -24.232 1.00 66.75 180 HIS A C 1
ATOM 1459 O O . HIS A 1 180 ? 18.976 -9.977 -24.901 1.00 66.75 180 HIS A O 1
ATOM 1465 N N . GLY A 1 181 ? 17.513 -11.142 -23.639 1.00 54.66 181 GLY A N 1
ATOM 1466 C CA . GLY A 1 181 ? 18.030 -12.507 -23.871 1.00 54.66 181 GLY A CA 1
ATOM 1467 C C . GLY A 1 181 ? 19.527 -12.756 -23.607 1.00 54.66 181 GLY A C 1
ATOM 1468 O O . GLY A 1 181 ? 19.979 -13.897 -23.655 1.00 54.66 181 GLY A O 1
ATOM 1469 N N . ARG A 1 182 ? 20.306 -11.709 -23.335 1.00 56.50 182 ARG A N 1
ATOM 1470 C CA . ARG A 1 182 ? 21.742 -11.723 -23.055 1.00 56.50 182 ARG A CA 1
ATOM 1471 C C . ARG A 1 182 ? 21.938 -11.648 -21.540 1.00 56.50 182 ARG A C 1
ATOM 1473 O O . ARG A 1 182 ? 21.095 -11.092 -20.838 1.00 56.50 182 ARG A O 1
ATOM 1480 N N . GLY A 1 183 ? 22.999 -12.286 -21.045 1.00 56.75 183 GLY A N 1
ATOM 1481 C CA . GLY A 1 183 ? 23.288 -12.457 -19.617 1.00 56.75 183 GLY A CA 1
ATOM 1482 C C . GLY A 1 183 ? 23.235 -11.161 -18.796 1.00 56.75 183 GLY A C 1
ATOM 1483 O O . GLY A 1 183 ? 23.261 -10.051 -19.326 1.00 56.75 183 GLY A O 1
ATOM 1484 N N . LYS A 1 184 ? 23.147 -11.302 -17.470 1.00 58.69 184 LYS A N 1
ATOM 1485 C CA . LYS A 1 184 ? 23.201 -10.162 -16.548 1.00 58.69 184 LYS A CA 1
ATOM 1486 C C . LYS A 1 184 ? 24.652 -9.689 -16.428 1.00 58.69 184 LYS A C 1
ATOM 1488 O O . LYS A 1 184 ? 25.391 -10.275 -15.650 1.00 58.69 184 LYS A O 1
ATOM 1493 N N . GLN A 1 185 ? 25.028 -8.630 -17.140 1.00 65.00 185 GLN A N 1
ATOM 1494 C CA . GLN A 1 185 ? 26.298 -7.935 -16.912 1.00 65.00 185 GLN A CA 1
ATOM 1495 C C . GLN A 1 185 ? 26.086 -6.479 -16.512 1.00 65.00 185 GLN A C 1
ATOM 1497 O O . GLN A 1 185 ? 25.146 -5.821 -16.965 1.00 65.00 185 GLN A O 1
ATOM 1502 N N . SER A 1 186 ? 26.965 -5.986 -15.640 1.00 69.06 186 SER A N 1
ATOM 1503 C CA . SER A 1 186 ? 26.924 -4.609 -15.154 1.00 69.06 186 SER A CA 1
ATOM 1504 C C . SER A 1 186 ? 27.480 -3.632 -16.195 1.00 69.06 186 SER A C 1
ATOM 1506 O O . SER A 1 186 ? 28.486 -3.914 -16.847 1.00 69.06 186 SER A O 1
ATOM 1508 N N . GLU A 1 187 ? 26.865 -2.449 -16.316 1.00 70.50 187 GLU A N 1
ATOM 1509 C CA . GLU A 1 187 ? 27.367 -1.370 -17.188 1.00 70.50 187 GLU A CA 1
ATOM 1510 C C . GLU A 1 187 ? 28.809 -1.002 -16.841 1.00 70.50 187 GLU A C 1
ATOM 1512 O O . GLU A 1 187 ? 29.629 -0.753 -17.722 1.00 70.50 187 GLU A O 1
ATOM 1517 N N . ILE A 1 188 ? 29.106 -0.971 -15.543 1.00 73.69 188 ILE A N 1
ATOM 1518 C CA . ILE A 1 188 ? 30.401 -0.546 -15.028 1.00 73.69 188 ILE A CA 1
ATOM 1519 C C . ILE A 1 188 ? 31.495 -1.562 -15.362 1.00 73.69 188 ILE A C 1
ATOM 1521 O O . ILE A 1 188 ? 32.586 -1.173 -15.768 1.00 73.69 188 ILE A O 1
ATOM 1525 N N . ALA A 1 189 ? 31.165 -2.856 -15.299 1.00 74.19 189 ALA A N 1
ATOM 1526 C CA . ALA A 1 189 ? 32.061 -3.943 -15.666 1.00 74.19 189 ALA A CA 1
ATOM 1527 C C . ALA A 1 189 ? 32.354 -3.904 -17.168 1.00 74.19 189 ALA A C 1
ATOM 1529 O O . ALA A 1 189 ? 33.507 -3.972 -17.577 1.00 74.19 189 ALA A O 1
ATOM 1530 N N . LEU A 1 190 ? 31.327 -3.691 -17.998 1.00 74.88 190 LEU A N 1
ATOM 1531 C CA . LEU A 1 190 ? 31.505 -3.560 -19.444 1.00 74.88 190 LEU A CA 1
ATOM 1532 C C . LEU A 1 190 ? 32.383 -2.370 -19.832 1.00 74.88 190 LEU A C 1
ATOM 1534 O O . LEU A 1 190 ? 33.164 -2.507 -20.769 1.00 74.88 190 LEU A O 1
ATOM 1538 N N . LYS A 1 191 ? 32.259 -1.231 -19.140 1.00 76.44 191 LYS A N 1
ATOM 1539 C CA . LYS A 1 191 ? 33.134 -0.066 -19.344 1.00 76.44 191 LYS A CA 1
ATOM 1540 C C . LYS A 1 191 ? 34.568 -0.370 -18.942 1.00 76.44 191 LYS A C 1
ATOM 1542 O O . LYS A 1 191 ? 35.478 -0.076 -19.707 1.00 76.44 191 LYS A O 1
ATOM 1547 N N . TRP A 1 192 ? 34.765 -0.982 -17.780 1.00 78.75 192 TRP A N 1
ATOM 1548 C CA . TRP A 1 192 ? 36.099 -1.357 -17.328 1.00 78.75 192 TRP A CA 1
ATOM 1549 C C . TRP A 1 192 ? 36.784 -2.316 -18.311 1.00 78.75 192 TRP A C 1
ATOM 1551 O O . TRP A 1 192 ? 37.915 -2.072 -18.710 1.00 78.75 192 TRP A O 1
ATOM 1561 N N . LEU A 1 193 ? 36.071 -3.335 -18.802 1.00 79.06 193 LEU A N 1
ATOM 1562 C CA . LEU A 1 193 ? 36.596 -4.263 -19.810 1.00 79.06 193 LEU A CA 1
ATOM 1563 C C . LEU A 1 193 ? 36.913 -3.575 -21.149 1.00 79.06 193 LEU A C 1
ATOM 1565 O O . LEU A 1 193 ? 37.837 -3.989 -21.838 1.00 79.06 193 LEU A O 1
ATOM 1569 N N . ASP A 1 194 ? 36.164 -2.539 -21.534 1.00 78.75 194 ASP A N 1
ATOM 1570 C CA . ASP A 1 194 ? 36.450 -1.738 -22.736 1.00 78.75 194 ASP A CA 1
ATOM 1571 C C . ASP A 1 194 ? 37.744 -0.923 -22.565 1.00 78.75 194 ASP A C 1
ATOM 1573 O O . ASP A 1 194 ? 38.603 -0.917 -23.445 1.00 78.75 194 ASP A O 1
ATOM 1577 N N . TYR A 1 195 ? 37.919 -0.308 -21.391 1.00 78.62 195 TYR A N 1
ATOM 1578 C CA . TYR A 1 195 ? 39.132 0.427 -21.029 1.00 78.62 195 TYR A CA 1
ATOM 1579 C C . TYR A 1 195 ? 40.366 -0.487 -20.950 1.00 78.62 195 TYR A C 1
ATOM 1581 O O . TYR A 1 195 ? 41.408 -0.175 -21.526 1.00 78.62 195 TYR A O 1
ATOM 1589 N N . GLU A 1 196 ? 40.248 -1.651 -20.307 1.00 79.94 196 GLU A N 1
ATOM 1590 C CA . GLU A 1 196 ? 41.327 -2.645 -20.251 1.00 79.94 196 GLU A CA 1
ATOM 1591 C C . GLU A 1 196 ? 41.648 -3.212 -21.638 1.00 79.94 196 GLU A C 1
ATOM 1593 O O . GLU A 1 196 ? 42.814 -3.389 -21.976 1.00 79.94 196 GLU A O 1
ATOM 1598 N N . SER A 1 197 ? 40.639 -3.436 -22.487 1.00 78.50 197 SER A N 1
ATOM 1599 C CA . SER A 1 197 ? 40.847 -3.861 -23.876 1.00 78.50 197 SER A CA 1
ATOM 1600 C C . SER A 1 197 ? 41.689 -2.848 -24.661 1.00 78.50 197 SER A C 1
ATOM 1602 O O . SER A 1 197 ? 42.609 -3.247 -25.380 1.00 78.50 197 SER A O 1
ATOM 1604 N N . HIS A 1 198 ? 41.430 -1.548 -24.471 1.00 79.75 198 HIS A N 1
ATOM 1605 C CA . HIS A 1 198 ? 42.233 -0.470 -25.049 1.00 79.75 198 HIS A CA 1
ATOM 1606 C C . HIS A 1 198 ? 43.664 -0.458 -24.494 1.00 79.75 198 HIS A C 1
ATOM 1608 O O . HIS A 1 198 ? 44.620 -0.453 -25.268 1.00 79.75 198 HIS A O 1
ATOM 1614 N N . LYS A 1 199 ? 43.829 -0.522 -23.167 1.00 78.12 199 LYS A N 1
ATOM 1615 C CA . LYS A 1 199 ? 45.146 -0.534 -22.508 1.00 78.12 199 LYS A CA 1
ATOM 1616 C C . LYS A 1 199 ? 46.008 -1.728 -22.932 1.00 78.12 199 LYS A C 1
ATOM 1618 O O . LYS A 1 199 ? 47.216 -1.591 -23.096 1.00 78.12 199 LYS A O 1
ATOM 1623 N N . LEU A 1 200 ? 45.389 -2.893 -23.116 1.00 76.62 200 LEU A N 1
ATOM 1624 C CA . LEU A 1 200 ? 46.054 -4.132 -23.524 1.00 76.62 200 LEU A CA 1
ATOM 1625 C C . LEU A 1 200 ? 46.283 -4.228 -25.040 1.00 76.62 200 LEU A C 1
ATOM 1627 O O . LEU A 1 200 ? 46.982 -5.140 -25.481 1.00 76.62 200 LEU A O 1
ATOM 1631 N N . GLY A 1 201 ? 45.661 -3.357 -25.844 1.00 74.50 201 GLY A N 1
ATOM 1632 C CA . GLY A 1 201 ? 45.672 -3.452 -27.308 1.00 74.50 201 GLY A CA 1
ATOM 1633 C C . GLY A 1 201 ? 45.069 -4.760 -27.846 1.00 74.50 201 GLY A C 1
ATOM 1634 O O . GLY A 1 201 ? 45.386 -5.177 -28.959 1.00 74.50 201 GLY A O 1
ATOM 1635 N N . LYS A 1 202 ? 44.234 -5.444 -27.052 1.00 74.81 202 LYS A N 1
ATOM 1636 C CA . LYS A 1 202 ? 43.646 -6.758 -27.358 1.00 74.81 202 LYS A CA 1
ATOM 1637 C C . LYS A 1 202 ? 42.147 -6.739 -27.108 1.00 74.81 202 LYS A C 1
ATOM 1639 O O . LYS A 1 202 ? 41.693 -6.179 -26.115 1.00 74.81 202 LYS A O 1
ATOM 1644 N N . VAL A 1 203 ? 41.378 -7.412 -27.962 1.00 74.62 203 VAL A N 1
ATOM 1645 C CA . VAL A 1 203 ? 39.919 -7.517 -27.810 1.00 74.62 203 VAL A CA 1
ATOM 1646 C C . VAL A 1 203 ? 39.576 -8.492 -26.684 1.00 74.62 203 VAL A C 1
ATOM 1648 O O . VAL A 1 203 ? 39.850 -9.688 -26.783 1.00 74.62 203 VAL A O 1
ATOM 1651 N N . ILE A 1 204 ? 38.945 -7.986 -25.622 1.00 77.31 204 ILE A N 1
ATOM 1652 C CA . ILE A 1 204 ? 38.410 -8.828 -24.546 1.00 77.31 204 ILE A CA 1
ATOM 1653 C C . ILE A 1 204 ? 37.050 -9.397 -24.978 1.00 77.31 204 ILE A C 1
ATOM 1655 O O . ILE A 1 204 ? 36.130 -8.659 -25.349 1.00 77.31 204 ILE A O 1
ATOM 1659 N N . LYS A 1 205 ? 36.901 -10.725 -24.919 1.00 75.06 205 LYS A N 1
ATOM 1660 C CA . LYS A 1 205 ? 35.639 -11.419 -25.214 1.00 75.06 205 LYS A CA 1
ATOM 1661 C C . LYS A 1 205 ? 34.637 -11.161 -24.095 1.00 75.06 205 LYS A C 1
ATOM 1663 O O . LYS A 1 205 ? 34.943 -11.401 -22.934 1.00 75.06 205 LYS A O 1
ATOM 1668 N N . THR A 1 206 ? 33.441 -10.697 -24.443 1.00 69.56 206 THR A N 1
ATOM 1669 C CA . THR A 1 206 ? 32.338 -10.385 -23.520 1.00 69.56 206 THR A CA 1
ATOM 1670 C C . THR A 1 206 ? 31.019 -10.924 -24.073 1.00 69.56 206 THR A C 1
ATOM 1672 O O . THR A 1 206 ? 30.936 -11.334 -25.234 1.00 69.56 206 THR A O 1
ATOM 1675 N N . VAL A 1 207 ? 29.939 -10.832 -23.288 1.00 65.75 207 VAL A N 1
ATOM 1676 C CA . VAL A 1 207 ? 28.576 -11.172 -23.742 1.00 65.75 207 VAL A CA 1
ATOM 1677 C C . VAL A 1 207 ? 28.124 -10.392 -24.992 1.00 65.75 207 VAL A C 1
ATOM 1679 O O . VAL A 1 207 ? 27.220 -10.836 -25.702 1.00 65.75 207 VAL A O 1
ATOM 1682 N N . HIS A 1 208 ? 28.741 -9.239 -25.277 1.00 59.25 208 HIS A N 1
ATOM 1683 C CA . HIS A 1 208 ? 28.387 -8.362 -26.395 1.00 59.25 208 HIS A CA 1
ATOM 1684 C C . HIS A 1 208 ? 29.285 -8.508 -27.632 1.00 59.25 208 HIS A C 1
ATOM 1686 O O . HIS A 1 208 ? 28.889 -8.004 -28.680 1.00 59.25 208 HIS A O 1
ATOM 1692 N N . THR A 1 209 ? 30.435 -9.188 -27.530 1.00 62.75 209 THR A N 1
ATOM 1693 C CA . THR A 1 209 ? 31.364 -9.414 -28.654 1.00 62.75 209 THR A CA 1
ATOM 1694 C C . THR A 1 209 ? 31.252 -10.842 -29.199 1.00 62.75 209 THR A C 1
ATOM 1696 O O . THR A 1 209 ? 30.652 -11.021 -30.251 1.00 62.75 209 THR A O 1
ATOM 1699 N N . ASP A 1 210 ? 31.708 -11.856 -28.452 1.00 58.31 210 ASP A N 1
ATOM 1700 C CA . ASP A 1 210 ? 31.814 -13.261 -28.914 1.00 58.31 210 ASP A CA 1
ATOM 1701 C C . ASP A 1 210 ? 31.154 -14.291 -27.966 1.00 58.31 210 ASP A C 1
ATOM 1703 O O . ASP A 1 210 ? 31.483 -15.477 -27.983 1.00 58.31 210 ASP A O 1
ATOM 1707 N N . ARG A 1 211 ? 30.160 -13.846 -27.177 1.00 60.41 211 ARG A N 1
ATOM 1708 C CA . ARG A 1 211 ? 29.474 -14.586 -26.089 1.00 60.41 211 ARG A CA 1
ATOM 1709 C C . ARG A 1 211 ? 30.338 -14.760 -24.829 1.00 60.41 211 ARG A C 1
ATOM 1711 O O . ARG A 1 211 ? 31.561 -14.691 -24.860 1.00 60.41 211 ARG A O 1
ATOM 1718 N N . GLU A 1 212 ? 29.669 -14.965 -23.690 1.00 64.94 212 GLU A N 1
ATOM 1719 C CA . GLU A 1 212 ? 30.336 -15.241 -22.407 1.00 64.94 212 GLU A CA 1
ATOM 1720 C C . GLU A 1 212 ? 31.114 -16.554 -22.479 1.00 64.94 212 GLU A C 1
ATOM 1722 O O . GLU A 1 212 ? 30.563 -17.595 -22.847 1.00 64.94 212 GLU A O 1
ATOM 1727 N N . VAL A 1 213 ? 32.383 -16.502 -22.080 1.00 73.44 213 VAL A N 1
ATOM 1728 C CA . VAL A 1 213 ? 33.235 -17.682 -21.953 1.00 73.44 213 VAL A CA 1
ATOM 1729 C C . VAL A 1 213 ? 32.958 -18.340 -20.602 1.00 73.44 213 VAL A C 1
ATOM 1731 O O . VAL A 1 213 ? 32.837 -17.669 -19.575 1.00 73.44 213 VAL A O 1
ATOM 1734 N N . SER A 1 214 ? 32.856 -19.667 -20.603 1.00 73.75 214 SER A N 1
ATOM 1735 C CA . SER A 1 214 ? 32.814 -20.457 -19.375 1.00 73.75 214 SER A CA 1
ATOM 1736 C C . SER A 1 214 ? 34.208 -20.989 -19.081 1.00 73.75 214 SER A C 1
ATOM 1738 O O . SER A 1 214 ? 34.708 -21.847 -19.805 1.00 73.75 214 SER A O 1
ATOM 1740 N N . VAL A 1 215 ? 34.818 -20.517 -18.000 1.00 68.62 215 VAL A N 1
ATOM 1741 C CA . VAL A 1 215 ? 36.094 -21.031 -17.497 1.00 68.62 215 VAL A CA 1
ATOM 1742 C C . VAL A 1 215 ? 35.783 -21.948 -16.318 1.00 68.62 215 VAL A C 1
ATOM 1744 O O . VAL A 1 215 ? 35.158 -21.532 -15.343 1.00 68.62 215 VAL A O 1
ATOM 1747 N N . MET A 1 216 ? 36.162 -23.226 -16.423 1.00 66.50 216 MET A N 1
ATOM 1748 C CA . MET A 1 216 ? 35.925 -24.241 -15.380 1.00 66.50 216 MET A CA 1
ATOM 1749 C C . MET A 1 216 ? 34.450 -24.343 -14.931 1.00 66.50 216 MET A C 1
ATOM 1751 O O . MET A 1 216 ? 34.143 -24.447 -13.744 1.00 66.50 216 MET A O 1
ATOM 1755 N N . GLY A 1 217 ? 33.512 -24.262 -15.881 1.00 70.75 217 GLY A N 1
ATOM 1756 C CA . GLY A 1 217 ? 32.072 -24.347 -15.605 1.00 70.75 217 GLY A CA 1
ATOM 1757 C C . GLY A 1 217 ? 31.450 -23.082 -14.998 1.00 70.75 217 GLY A C 1
ATOM 1758 O O . GLY A 1 217 ? 30.255 -23.078 -14.708 1.00 70.75 217 GLY A O 1
ATOM 1759 N N . ARG A 1 218 ? 32.222 -22.000 -14.829 1.00 68.38 218 ARG A N 1
ATOM 1760 C CA . ARG A 1 218 ? 31.727 -20.693 -14.378 1.00 68.38 218 ARG A CA 1
ATOM 1761 C C . ARG A 1 218 ? 31.823 -19.675 -15.505 1.00 68.38 218 ARG A C 1
ATOM 1763 O O . ARG A 1 218 ? 32.848 -19.573 -16.171 1.00 68.38 218 ARG A O 1
ATOM 1770 N N . LYS A 1 219 ? 30.752 -18.914 -15.708 1.00 71.00 219 LYS A N 1
ATOM 1771 C CA . LYS A 1 219 ? 30.734 -17.799 -16.658 1.00 71.00 219 LYS A CA 1
ATOM 1772 C C . LYS A 1 219 ? 31.543 -16.633 -16.099 1.00 71.00 219 LYS A C 1
ATOM 1774 O O . LYS A 1 219 ? 31.395 -16.317 -14.919 1.00 71.00 219 LYS A O 1
ATOM 1779 N N . VAL A 1 220 ? 32.372 -16.019 -16.938 1.00 72.81 220 VAL A N 1
ATOM 1780 C CA . VAL A 1 220 ? 33.162 -14.828 -16.589 1.00 72.81 220 VAL A CA 1
ATOM 1781 C C . VAL A 1 220 ? 32.667 -13.599 -17.350 1.00 72.81 220 VAL A C 1
ATOM 1783 O O . VAL A 1 220 ? 32.121 -13.728 -18.449 1.00 72.81 220 VAL A O 1
ATOM 1786 N N . ASP A 1 221 ? 32.865 -12.411 -16.770 1.00 71.25 221 ASP A N 1
ATOM 1787 C CA . ASP A 1 221 ? 32.364 -11.165 -17.358 1.00 71.25 221 ASP A CA 1
ATOM 1788 C C . ASP A 1 221 ? 33.149 -10.735 -18.613 1.00 71.25 221 ASP A C 1
ATOM 1790 O O . ASP A 1 221 ? 32.574 -10.215 -19.574 1.00 71.25 221 ASP A O 1
ATOM 1794 N N . GLY A 1 222 ? 34.452 -11.029 -18.642 1.00 76.06 222 GLY A N 1
ATOM 1795 C CA . GLY A 1 222 ? 35.336 -10.827 -19.786 1.00 76.06 222 GLY A CA 1
ATOM 1796 C C . GLY A 1 222 ? 36.460 -11.863 -19.824 1.00 76.06 222 GLY A C 1
ATOM 1797 O O . GLY A 1 222 ? 36.866 -12.369 -18.779 1.00 76.06 222 GLY A O 1
ATOM 1798 N N . TYR A 1 223 ? 36.956 -12.198 -21.018 1.00 75.75 223 TYR A N 1
ATOM 1799 C CA . TYR A 1 223 ? 38.043 -13.165 -21.202 1.00 75.75 223 TYR A CA 1
ATOM 1800 C C . TYR A 1 223 ? 39.027 -12.735 -22.295 1.00 75.75 223 TYR A C 1
ATOM 1802 O O . TYR A 1 223 ? 38.623 -12.383 -23.405 1.00 75.75 223 TYR A O 1
ATOM 1810 N N . VAL A 1 224 ? 40.323 -12.808 -21.997 1.00 76.50 224 VAL A N 1
ATOM 1811 C CA . VAL A 1 224 ? 41.414 -12.587 -22.953 1.00 76.50 224 VAL A CA 1
ATOM 1812 C C . VAL A 1 224 ? 42.609 -13.465 -22.585 1.00 76.50 224 VAL A C 1
ATOM 1814 O O . VAL A 1 224 ? 42.893 -13.668 -21.407 1.00 76.50 224 VAL A O 1
ATOM 1817 N N . GLU A 1 225 ? 43.313 -13.983 -23.590 1.00 67.31 225 GLU A N 1
ATOM 1818 C CA . GLU A 1 225 ? 44.548 -14.748 -23.402 1.00 67.31 225 GLU A CA 1
ATOM 1819 C C . GLU A 1 225 ? 45.768 -13.810 -23.428 1.00 67.31 225 GLU A C 1
ATOM 1821 O O . GLU A 1 225 ? 46.014 -13.075 -24.399 1.00 67.31 225 GLU A O 1
ATOM 1826 N N . LEU A 1 226 ? 46.545 -13.827 -22.342 1.00 63.50 226 LEU A N 1
ATOM 1827 C CA . LEU A 1 226 ? 47.772 -13.046 -22.180 1.00 63.50 226 LEU A CA 1
ATOM 1828 C C . LEU A 1 226 ? 48.973 -13.984 -21.950 1.00 63.50 226 LEU A C 1
ATOM 1830 O O . LEU A 1 226 ? 48.831 -14.964 -21.220 1.00 63.50 226 LEU A O 1
ATOM 1834 N N . PRO A 1 227 ? 50.149 -13.706 -22.547 1.00 54.25 227 PRO A N 1
ATOM 1835 C CA . PRO A 1 227 ? 51.394 -14.376 -22.175 1.00 54.25 227 PRO A CA 1
ATOM 1836 C C . PRO A 1 227 ? 51.779 -13.968 -20.750 1.00 54.25 227 PRO A C 1
ATOM 1838 O O . PRO A 1 227 ? 51.689 -12.792 -20.419 1.00 54.25 227 PRO A O 1
ATOM 1841 N N . HIS A 1 228 ? 52.150 -14.946 -19.926 1.00 47.34 228 HIS A N 1
ATOM 1842 C CA . HIS A 1 228 ? 52.211 -14.870 -18.464 1.00 47.34 228 HIS A CA 1
ATOM 1843 C C . HIS A 1 228 ? 53.264 -13.879 -17.929 1.00 47.34 228 HIS A C 1
ATOM 1845 O O . HIS A 1 228 ? 54.450 -14.059 -18.209 1.00 47.34 228 HIS A O 1
ATOM 1851 N N . PRO A 1 229 ? 52.867 -12.905 -17.090 1.00 47.88 229 PRO A N 1
ATOM 1852 C CA . PRO A 1 229 ? 53.726 -12.374 -16.042 1.00 47.88 229 PRO A CA 1
ATOM 1853 C C . PRO A 1 229 ? 53.085 -12.633 -14.669 1.00 47.88 229 PRO A C 1
ATOM 1855 O O . PRO A 1 229 ? 51.861 -12.745 -14.538 1.00 47.88 229 PRO A O 1
ATOM 1858 N N . ASP A 1 230 ? 53.941 -12.760 -13.662 1.00 51.66 230 ASP A N 1
ATOM 1859 C CA . ASP A 1 230 ? 53.599 -13.139 -12.292 1.00 51.66 230 ASP A CA 1
ATOM 1860 C C . ASP A 1 230 ? 52.514 -12.235 -11.657 1.00 51.66 230 ASP A C 1
ATOM 1862 O O . ASP A 1 230 ? 52.553 -11.019 -11.845 1.00 51.66 230 ASP A O 1
ATOM 1866 N N . ASP A 1 231 ? 51.556 -12.845 -10.921 1.00 48.12 231 ASP A N 1
ATOM 1867 C CA . ASP A 1 231 ? 51.038 -12.451 -9.574 1.00 48.12 231 ASP A CA 1
ATOM 1868 C C . ASP A 1 231 ? 49.525 -12.786 -9.272 1.00 48.12 231 ASP A C 1
ATOM 1870 O O . ASP A 1 231 ? 48.731 -12.945 -10.201 1.00 48.12 231 ASP A O 1
ATOM 1874 N N . VAL A 1 232 ? 49.118 -12.873 -7.970 1.00 43.59 232 VAL A N 1
ATOM 1875 C CA . VAL A 1 232 ? 48.242 -13.848 -7.177 1.00 43.59 232 VAL A CA 1
ATOM 1876 C C . VAL A 1 232 ? 46.687 -13.716 -6.928 1.00 43.59 232 VAL A C 1
ATOM 1878 O O . VAL A 1 232 ? 46.234 -12.639 -6.560 1.00 43.59 232 VAL A O 1
ATOM 1881 N N . THR A 1 233 ? 45.865 -14.815 -6.997 1.00 47.69 233 THR A N 1
ATOM 1882 C CA . THR A 1 233 ? 44.591 -15.185 -6.263 1.00 47.69 233 THR A CA 1
ATOM 1883 C C . THR A 1 233 ? 44.282 -16.695 -6.380 1.00 47.69 233 THR A C 1
ATOM 1885 O O . THR A 1 233 ? 44.270 -17.310 -7.438 1.00 47.69 233 THR A O 1
ATOM 1888 N N . ALA A 1 234 ? 43.978 -17.347 -5.262 1.00 52.66 234 ALA A N 1
ATOM 1889 C CA . ALA A 1 234 ? 44.292 -18.765 -5.071 1.00 52.66 234 ALA A CA 1
ATOM 1890 C C . ALA A 1 234 ? 43.514 -19.837 -5.879 1.00 52.66 234 ALA A C 1
ATOM 1892 O O . ALA A 1 234 ? 44.020 -20.950 -5.964 1.00 52.66 234 ALA A O 1
ATOM 1893 N N . LEU A 1 235 ? 42.319 -19.599 -6.448 1.00 46.84 235 LEU A N 1
ATOM 1894 C CA . LEU A 1 235 ? 41.505 -20.677 -7.068 1.00 46.84 235 LEU A CA 1
ATOM 1895 C C . LEU A 1 235 ? 41.718 -20.824 -8.586 1.00 46.84 235 LEU A C 1
ATOM 1897 O O . LEU A 1 235 ? 42.073 -21.900 -9.065 1.00 46.84 235 LEU A O 1
ATOM 1901 N N . PHE A 1 236 ? 41.511 -19.745 -9.342 1.00 55.31 236 PHE A N 1
ATOM 1902 C CA . PHE A 1 236 ? 41.781 -19.715 -10.783 1.00 55.31 236 PHE A CA 1
ATOM 1903 C C . PHE A 1 236 ? 43.285 -19.662 -11.059 1.00 55.31 236 PHE A C 1
ATOM 1905 O O . PHE A 1 236 ? 43.758 -20.323 -11.982 1.00 55.31 236 PHE A O 1
ATOM 1912 N N . ARG A 1 237 ? 44.064 -18.988 -10.197 1.00 59.91 237 ARG A N 1
ATOM 1913 C CA . ARG A 1 237 ? 45.523 -18.963 -10.347 1.00 59.91 237 ARG A CA 1
ATOM 1914 C C . ARG A 1 237 ? 46.188 -20.306 -9.998 1.00 59.91 237 ARG A C 1
ATOM 1916 O O . ARG A 1 237 ? 47.195 -20.641 -10.607 1.00 59.91 237 ARG A O 1
ATOM 1923 N N . ARG A 1 238 ? 45.569 -21.156 -9.153 1.00 59.66 238 ARG A N 1
ATOM 1924 C CA . ARG A 1 238 ? 45.974 -22.577 -8.969 1.00 59.66 238 ARG A CA 1
ATOM 1925 C C . ARG A 1 238 ? 45.882 -23.412 -10.252 1.00 59.66 238 ARG A C 1
ATOM 1927 O O . ARG A 1 238 ? 46.506 -24.461 -10.319 1.00 59.66 238 ARG A O 1
ATOM 1934 N N . ASN A 1 239 ? 45.105 -22.962 -11.238 1.00 62.50 239 ASN A N 1
ATOM 1935 C CA . ASN A 1 239 ? 44.916 -23.628 -12.526 1.00 62.50 239 ASN A CA 1
ATOM 1936 C C . ASN A 1 239 ? 45.632 -22.888 -13.679 1.00 62.50 239 ASN A C 1
ATOM 1938 O O . ASN A 1 239 ? 45.297 -23.113 -14.837 1.00 62.50 239 ASN A O 1
ATOM 1942 N N . GLY A 1 240 ? 46.598 -22.005 -13.379 1.00 62.66 240 GLY A N 1
ATOM 1943 C CA . GLY A 1 240 ? 47.465 -21.361 -14.380 1.00 62.66 240 GLY A CA 1
ATOM 1944 C C . GLY A 1 240 ? 46.889 -20.122 -15.078 1.00 62.66 240 GLY A C 1
ATOM 1945 O O . GLY A 1 240 ? 47.481 -19.643 -16.040 1.00 62.66 240 GLY A O 1
ATOM 1946 N N . PHE A 1 241 ? 45.755 -19.583 -14.618 1.00 64.44 241 PHE A N 1
ATOM 1947 C CA . PHE A 1 241 ? 45.150 -18.383 -15.206 1.00 64.44 241 PHE A CA 1
ATOM 1948 C C . PHE A 1 241 ? 45.632 -17.100 -14.517 1.00 64.44 241 PHE A C 1
ATOM 1950 O O . PHE A 1 241 ? 45.659 -17.032 -13.289 1.00 64.44 241 PHE A O 1
ATOM 1957 N N . THR A 1 242 ? 45.926 -16.054 -15.293 1.00 62.75 242 THR A N 1
ATOM 1958 C CA . THR A 1 242 ? 46.106 -14.688 -14.776 1.00 62.75 242 THR A CA 1
ATOM 1959 C C . THR A 1 242 ? 44.730 -14.055 -14.544 1.00 62.75 242 THR A C 1
ATOM 1961 O O . THR A 1 242 ? 43.927 -13.963 -15.470 1.00 62.75 242 THR A O 1
ATOM 1964 N N . VAL A 1 243 ? 44.443 -13.631 -13.309 1.00 64.31 243 VAL A N 1
ATOM 1965 C CA . VAL A 1 243 ? 43.167 -13.000 -12.928 1.00 64.31 243 VAL A CA 1
ATOM 1966 C C . VAL A 1 243 ? 43.410 -11.550 -12.533 1.00 64.31 243 VAL A C 1
ATOM 1968 O O . VAL A 1 243 ? 44.246 -11.283 -11.674 1.00 64.31 243 VAL A O 1
ATOM 1971 N N . VAL A 1 244 ? 42.647 -10.634 -13.127 1.00 67.62 244 VAL A N 1
ATOM 1972 C CA . VAL A 1 244 ? 42.600 -9.219 -12.743 1.00 67.62 244 VAL A CA 1
ATOM 1973 C C . VAL A 1 244 ? 41.218 -8.944 -12.156 1.00 67.62 244 VAL A C 1
ATOM 1975 O O . VAL A 1 244 ? 40.207 -9.217 -12.802 1.00 67.62 244 VAL A O 1
ATOM 1978 N N . GLU A 1 245 ? 41.171 -8.438 -10.925 1.00 65.56 245 GLU A N 1
ATOM 1979 C CA . GLU A 1 245 ? 39.934 -8.112 -10.210 1.00 65.56 245 GLU A CA 1
ATOM 1980 C C . GLU A 1 245 ? 39.818 -6.592 -10.067 1.00 65.56 245 GLU A C 1
ATOM 1982 O O . GLU A 1 245 ? 40.812 -5.909 -9.816 1.00 65.56 245 GLU A O 1
ATOM 1987 N N . LYS A 1 246 ? 38.604 -6.058 -10.221 1.00 75.06 246 LYS A N 1
ATOM 1988 C CA . LYS A 1 246 ? 38.323 -4.633 -10.036 1.00 75.06 246 LYS A CA 1
ATOM 1989 C C . LYS A 1 246 ? 36.986 -4.437 -9.341 1.00 75.06 246 LYS A C 1
ATOM 1991 O O . LYS A 1 246 ? 35.969 -4.942 -9.818 1.00 75.06 246 LYS A O 1
ATOM 1996 N N . TRP A 1 247 ? 36.965 -3.679 -8.245 1.00 67.38 247 TRP A N 1
ATOM 1997 C CA . TRP A 1 247 ? 35.709 -3.347 -7.576 1.00 67.38 247 TRP A CA 1
ATOM 1998 C C . TRP A 1 247 ? 34.986 -2.194 -8.271 1.00 67.38 247 TRP A C 1
ATOM 2000 O O . TRP A 1 247 ? 35.588 -1.206 -8.693 1.00 67.38 247 TRP A O 1
ATOM 2010 N N . GLU A 1 248 ? 33.655 -2.283 -8.327 1.00 67.25 248 GLU A N 1
ATOM 2011 C CA . GLU A 1 248 ? 32.800 -1.244 -8.913 1.00 67.25 248 GLU A CA 1
ATOM 2012 C C . GLU A 1 248 ? 33.019 0.130 -8.258 1.00 67.25 248 GLU A C 1
ATOM 2014 O O . GLU A 1 248 ? 33.091 1.144 -8.951 1.00 67.25 248 GLU A O 1
ATOM 2019 N N . CYS A 1 249 ? 33.138 0.189 -6.930 1.00 72.19 249 CYS A N 1
ATOM 2020 C CA . CYS A 1 249 ? 33.377 1.444 -6.216 1.00 72.19 249 CYS A CA 1
ATOM 2021 C C . CYS A 1 249 ? 34.738 2.066 -6.566 1.00 72.19 249 CYS A C 1
ATOM 2023 O O . CYS A 1 249 ? 34.813 3.279 -6.752 1.00 72.19 249 CYS A O 1
ATOM 2025 N N . GLU A 1 250 ? 35.781 1.250 -6.723 1.00 75.31 250 GLU A N 1
ATOM 2026 C CA . GLU A 1 250 ? 37.124 1.698 -7.102 1.00 75.31 250 GLU A CA 1
ATOM 2027 C C . GLU A 1 250 ? 37.141 2.249 -8.528 1.00 75.31 250 GLU A C 1
ATOM 2029 O O . GLU A 1 250 ? 37.662 3.334 -8.768 1.00 75.31 250 GLU A O 1
ATOM 2034 N N . PHE A 1 251 ? 36.513 1.553 -9.480 1.00 78.12 251 PHE A N 1
ATOM 2035 C CA . PHE A 1 251 ? 36.449 2.037 -10.861 1.00 78.12 251 PHE A CA 1
ATOM 2036 C C . PHE A 1 251 ? 35.559 3.284 -11.004 1.00 78.12 251 PHE A C 1
ATOM 2038 O O . PHE A 1 251 ? 35.846 4.178 -11.796 1.00 78.12 251 PHE A O 1
ATOM 2045 N N . ASN A 1 252 ? 34.506 3.406 -10.192 1.00 74.62 252 ASN A N 1
ATOM 2046 C CA . ASN A 1 252 ? 33.694 4.625 -10.135 1.00 74.62 252 ASN A CA 1
ATOM 2047 C C . ASN A 1 252 ? 34.474 5.848 -9.622 1.00 74.62 252 ASN A C 1
ATOM 2049 O O . ASN A 1 252 ? 34.148 6.971 -10.012 1.00 74.62 252 ASN A O 1
ATOM 2053 N N . ILE A 1 253 ? 35.463 5.651 -8.744 1.00 79.25 253 ILE A N 1
ATOM 2054 C CA . ILE A 1 253 ? 36.410 6.704 -8.350 1.00 79.25 253 ILE A CA 1
ATOM 2055 C C . ILE A 1 253 ? 37.339 7.004 -9.529 1.00 79.25 253 ILE A C 1
ATOM 2057 O O . ILE A 1 253 ? 37.517 8.166 -9.885 1.00 79.25 253 ILE A O 1
ATOM 2061 N N . GLU A 1 254 ? 37.848 5.973 -10.209 1.00 79.62 254 GLU A N 1
ATOM 2062 C CA . GLU A 1 254 ? 38.733 6.154 -11.364 1.00 79.62 254 GLU A CA 1
ATOM 2063 C C . GLU A 1 254 ? 38.119 6.991 -12.483 1.00 79.62 254 GLU A C 1
ATOM 2065 O O . GLU A 1 254 ? 38.741 7.943 -12.950 1.00 79.62 254 GLU A O 1
ATOM 2070 N N . LEU A 1 255 ? 36.859 6.716 -12.822 1.00 74.12 255 LEU A N 1
ATOM 2071 C CA . LEU A 1 255 ? 36.074 7.472 -13.801 1.00 74.12 255 LEU A CA 1
ATOM 2072 C C . LEU A 1 255 ? 35.896 8.962 -13.463 1.00 74.12 255 LEU A C 1
ATOM 2074 O O . LEU A 1 255 ? 35.465 9.723 -14.325 1.00 74.12 255 LEU A O 1
ATOM 2078 N N . LYS A 1 256 ? 36.158 9.376 -12.219 1.00 76.38 256 LYS A N 1
ATOM 2079 C CA . LYS A 1 256 ? 35.983 10.760 -11.747 1.00 76.38 256 LYS A CA 1
ATOM 2080 C C . LYS A 1 256 ? 37.293 11.461 -11.413 1.00 76.38 256 LYS A C 1
ATOM 2082 O O . LYS A 1 256 ? 37.289 12.679 -11.263 1.00 76.38 256 LYS A O 1
ATOM 2087 N N . THR A 1 257 ? 38.364 10.704 -11.198 1.00 78.19 257 THR A N 1
ATOM 2088 C CA . THR A 1 257 ? 39.582 11.218 -10.563 1.00 78.19 257 THR A CA 1
ATOM 2089 C C . THR A 1 257 ? 40.822 11.036 -11.431 1.00 78.19 257 THR A C 1
ATOM 2091 O O . THR A 1 257 ? 41.747 11.831 -11.307 1.00 78.19 257 THR A O 1
ATOM 2094 N N . TYR A 1 258 ? 40.860 10.033 -12.314 1.00 80.31 258 TYR A N 1
ATOM 2095 C CA . TYR A 1 258 ? 42.060 9.716 -13.089 1.00 80.31 258 TYR A CA 1
ATOM 2096 C C . TYR A 1 258 ? 41.957 10.310 -14.502 1.00 80.31 258 TYR A C 1
ATOM 2098 O O . TYR A 1 258 ? 41.052 9.921 -15.248 1.00 80.31 258 TYR A O 1
ATOM 2106 N N . PRO A 1 259 ? 42.876 11.217 -14.894 1.00 79.31 259 PRO A N 1
ATOM 2107 C CA . PRO A 1 259 ? 42.808 11.930 -16.171 1.00 79.31 259 PRO A CA 1
ATOM 2108 C C . PRO A 1 259 ? 42.758 11.010 -17.395 1.00 79.31 259 PRO A C 1
ATOM 2110 O O . PRO A 1 259 ? 41.978 11.261 -18.308 1.00 79.31 259 PRO A O 1
ATOM 2113 N N . ASP A 1 260 ? 43.528 9.918 -17.390 1.00 78.81 260 ASP A N 1
ATOM 2114 C CA . ASP A 1 260 ? 43.613 8.986 -18.523 1.00 78.81 260 ASP A CA 1
ATOM 2115 C C . ASP A 1 260 ? 42.292 8.239 -18.752 1.00 78.81 260 ASP A C 1
ATOM 2117 O O . ASP A 1 260 ? 41.798 8.138 -19.877 1.00 78.81 260 ASP A O 1
ATOM 2121 N N . THR A 1 261 ? 41.671 7.763 -17.668 1.00 72.88 261 THR A N 1
ATOM 2122 C CA . THR A 1 261 ? 40.372 7.084 -17.713 1.00 72.88 261 THR A CA 1
ATOM 2123 C C . THR A 1 261 ? 39.267 8.052 -18.137 1.00 72.88 261 THR A C 1
ATOM 2125 O O . THR A 1 261 ? 38.398 7.689 -18.929 1.00 72.88 261 THR A O 1
ATOM 2128 N N . MET A 1 262 ? 39.303 9.298 -17.650 1.00 73.31 262 MET A N 1
ATOM 2129 C CA . MET A 1 262 ? 38.357 10.345 -18.048 1.00 73.31 262 MET A CA 1
ATOM 2130 C C . MET A 1 262 ? 38.480 10.676 -19.542 1.00 73.31 262 MET A C 1
ATOM 2132 O O . MET A 1 262 ? 37.488 10.594 -20.269 1.00 73.31 262 MET A O 1
ATOM 2136 N N . ALA A 1 263 ? 39.697 10.954 -20.018 1.00 77.25 263 ALA A N 1
ATOM 2137 C CA . ALA A 1 263 ? 39.972 11.288 -21.414 1.00 77.25 263 ALA A CA 1
ATOM 2138 C C . ALA A 1 263 ? 39.609 10.144 -22.376 1.00 77.25 263 ALA A C 1
ATOM 2140 O O . ALA A 1 263 ? 39.149 10.392 -23.495 1.00 77.25 263 ALA A O 1
ATOM 2141 N N . PHE A 1 264 ? 39.769 8.885 -21.952 1.00 75.94 264 PHE A N 1
ATOM 2142 C CA . PHE A 1 264 ? 39.353 7.732 -22.746 1.00 75.94 264 PHE A CA 1
ATOM 2143 C C . PHE A 1 264 ? 37.844 7.740 -23.014 1.00 75.94 264 PHE A C 1
ATOM 2145 O O . PHE A 1 264 ? 37.443 7.640 -24.169 1.00 75.94 264 PHE A O 1
ATOM 2152 N N . PHE A 1 265 ? 37.003 7.909 -21.988 1.00 72.19 265 PHE A N 1
ATOM 2153 C CA . PHE A 1 265 ? 35.543 7.889 -22.162 1.00 72.19 265 PHE A CA 1
ATOM 2154 C C . PHE A 1 265 ? 34.958 9.188 -22.733 1.00 72.19 265 PHE A C 1
ATOM 2156 O O . PHE A 1 265 ? 33.829 9.164 -23.227 1.00 72.19 265 PHE A O 1
ATOM 2163 N N . GLU A 1 266 ? 35.701 10.296 -22.698 1.00 70.44 266 GLU A N 1
ATOM 2164 C CA . GLU A 1 266 ? 35.356 11.521 -23.431 1.00 70.44 266 GLU A CA 1
ATOM 2165 C C . GLU A 1 266 ? 35.545 11.349 -24.946 1.00 70.44 266 GLU A C 1
ATOM 2167 O O . GLU A 1 266 ? 34.675 11.750 -25.719 1.00 70.44 266 GLU A O 1
ATOM 2172 N N . ASN A 1 267 ? 36.635 10.698 -25.371 1.00 67.12 267 ASN A N 1
ATOM 2173 C CA . ASN A 1 267 ? 36.964 10.492 -26.789 1.00 67.12 267 ASN A CA 1
ATOM 2174 C C . ASN A 1 267 ? 36.372 9.199 -27.383 1.00 67.12 267 ASN A C 1
ATOM 2176 O O . ASN A 1 267 ? 36.112 9.129 -28.582 1.00 67.12 267 ASN A O 1
ATOM 2180 N N . HIS A 1 268 ? 36.120 8.188 -26.547 1.00 64.25 268 HIS A N 1
ATOM 2181 C CA . HIS A 1 268 ? 35.496 6.912 -26.900 1.00 64.25 268 HIS A CA 1
ATOM 2182 C C . HIS A 1 268 ? 34.245 6.705 -26.036 1.00 64.25 268 HIS A C 1
ATOM 2184 O O . HIS A 1 268 ? 34.251 5.900 -25.096 1.00 64.25 268 HIS A O 1
ATOM 2190 N N . PRO A 1 269 ? 33.147 7.439 -26.303 1.00 58.31 269 PRO A N 1
ATOM 2191 C CA . PRO A 1 269 ? 31.907 7.237 -25.574 1.00 58.31 269 PRO A CA 1
ATOM 2192 C C . PRO A 1 269 ? 31.474 5.783 -25.745 1.00 58.31 269 PRO A C 1
ATOM 2194 O O . PRO A 1 269 ? 31.259 5.313 -26.863 1.00 58.31 269 PRO A O 1
ATOM 2197 N N . SER A 1 270 ? 31.358 5.061 -24.628 1.00 53.84 270 SER A N 1
ATOM 2198 C CA . SER A 1 270 ? 31.020 3.638 -24.639 1.00 53.84 270 SER A CA 1
ATOM 2199 C C . SER A 1 270 ? 29.767 3.409 -25.496 1.00 53.84 270 SER A C 1
ATOM 2201 O O . SER A 1 270 ? 28.674 3.848 -25.125 1.00 53.84 270 SER A O 1
ATOM 2203 N N . THR A 1 271 ? 29.895 2.679 -26.603 1.00 49.78 271 THR A N 1
ATOM 2204 C CA . THR A 1 271 ? 28.763 2.283 -27.466 1.00 49.78 271 THR A CA 1
ATOM 2205 C C . THR A 1 271 ? 27.817 1.302 -26.763 1.00 49.78 271 THR A C 1
ATOM 2207 O O . THR A 1 271 ? 26.700 1.042 -27.211 1.00 49.78 271 THR A O 1
ATOM 2210 N N . ARG A 1 272 ? 28.248 0.773 -25.614 1.00 55.66 272 ARG A N 1
ATOM 2211 C CA . ARG A 1 272 ? 27.540 -0.202 -24.787 1.00 55.66 272 ARG A CA 1
ATOM 2212 C C . ARG A 1 272 ? 26.497 0.501 -23.915 1.00 55.66 272 ARG A C 1
ATOM 2214 O O . ARG A 1 272 ? 26.747 0.883 -22.772 1.00 55.66 272 ARG A O 1
ATOM 2221 N N . VAL A 1 273 ? 25.304 0.700 -24.468 1.00 57.09 273 VAL A N 1
ATOM 2222 C CA . VAL A 1 273 ? 24.138 1.168 -23.709 1.00 57.09 273 VAL A CA 1
ATOM 2223 C C . VAL A 1 273 ? 23.501 -0.032 -23.016 1.00 57.09 273 VAL A C 1
ATOM 2225 O O . VAL A 1 273 ? 23.139 -1.011 -23.666 1.00 57.09 273 VAL A O 1
ATOM 2228 N N . THR A 1 274 ? 23.344 0.038 -21.692 1.00 61.62 274 THR A N 1
ATOM 2229 C CA . THR A 1 274 ? 22.571 -0.975 -20.970 1.00 61.62 274 THR A CA 1
ATOM 2230 C C . THR A 1 274 ? 21.153 -1.051 -21.532 1.00 61.62 274 THR A C 1
ATOM 2232 O O . THR A 1 274 ? 20.560 0.003 -21.801 1.00 61.62 274 THR A O 1
ATOM 2235 N N . PRO A 1 275 ? 20.584 -2.260 -21.664 1.00 66.19 275 PRO A N 1
ATOM 2236 C CA . PRO A 1 275 ? 19.196 -2.448 -22.047 1.00 66.19 275 PRO A CA 1
ATOM 2237 C C . PRO A 1 275 ? 18.224 -1.501 -21.341 1.00 66.19 275 PRO A C 1
ATOM 2239 O O . PRO A 1 275 ? 18.411 -1.127 -20.178 1.00 66.19 275 PRO A O 1
ATOM 2242 N N . LEU A 1 276 ? 17.160 -1.127 -22.045 1.00 72.62 276 LEU A N 1
ATOM 2243 C CA . LEU A 1 276 ? 16.047 -0.396 -21.454 1.00 72.62 276 LEU A CA 1
ATOM 2244 C C . LEU A 1 276 ? 15.378 -1.274 -20.385 1.00 72.62 276 LEU A C 1
ATOM 2246 O O . LEU A 1 276 ? 14.833 -2.335 -20.695 1.00 72.62 276 LEU A O 1
ATOM 2250 N N . ASN A 1 277 ? 15.381 -0.816 -19.133 1.00 73.88 277 ASN A N 1
ATOM 2251 C CA . ASN A 1 277 ? 14.598 -1.421 -18.064 1.00 73.88 277 ASN A CA 1
ATOM 2252 C C . ASN A 1 277 ? 13.292 -0.640 -17.888 1.00 73.88 277 ASN A C 1
ATOM 2254 O O . ASN A 1 277 ? 13.282 0.486 -17.401 1.00 73.88 277 ASN A O 1
ATOM 2258 N N . LEU A 1 278 ? 12.168 -1.253 -18.269 1.00 75.12 278 LEU A N 1
ATOM 2259 C CA . LEU A 1 278 ? 10.850 -0.610 -18.211 1.00 75.12 278 LEU A CA 1
ATOM 2260 C C . LEU A 1 278 ? 10.429 -0.206 -16.791 1.00 75.12 278 LEU A C 1
ATOM 2262 O O . LEU A 1 278 ? 9.604 0.692 -16.641 1.00 75.12 278 LEU A O 1
ATOM 2266 N N . ARG A 1 279 ? 10.985 -0.838 -15.747 1.00 74.81 279 ARG A N 1
ATOM 2267 C CA . ARG A 1 279 ? 10.682 -0.468 -14.355 1.00 74.81 279 ARG A CA 1
ATOM 2268 C C . ARG A 1 279 ? 11.199 0.918 -13.995 1.00 74.81 279 ARG A C 1
ATOM 2270 O O . ARG A 1 279 ? 10.558 1.590 -13.199 1.00 74.81 279 ARG A O 1
ATOM 2277 N N . ASP A 1 280 ? 12.283 1.359 -14.625 1.00 74.00 280 ASP A N 1
ATOM 2278 C CA . ASP A 1 280 ? 12.856 2.688 -14.401 1.00 74.00 280 ASP A CA 1
ATOM 2279 C C . ASP A 1 280 ? 11.938 3.793 -14.955 1.00 74.00 280 ASP A C 1
ATOM 2281 O O . ASP A 1 280 ? 12.054 4.953 -14.577 1.00 74.00 280 ASP A O 1
ATOM 2285 N N . ALA A 1 281 ? 10.997 3.431 -15.836 1.00 77.19 281 ALA A N 1
ATOM 2286 C CA . ALA A 1 281 ? 9.996 4.339 -16.386 1.00 77.19 281 ALA A CA 1
ATOM 2287 C C . ALA A 1 281 ? 8.744 4.489 -15.497 1.00 77.19 281 ALA A C 1
ATOM 2289 O O . ALA A 1 281 ? 7.849 5.269 -15.835 1.00 77.19 281 ALA A O 1
ATOM 2290 N N . LEU A 1 282 ? 8.633 3.713 -14.409 1.00 78.62 282 LEU A N 1
ATOM 2291 C CA . LEU A 1 282 ? 7.497 3.758 -13.491 1.00 78.62 282 LEU A CA 1
ATOM 2292 C C . LEU A 1 282 ? 7.733 4.822 -12.421 1.00 78.62 282 LEU A C 1
ATOM 2294 O O . LEU A 1 282 ? 8.589 4.671 -11.555 1.00 78.62 282 LEU A O 1
ATOM 2298 N N . MET A 1 283 ? 6.918 5.874 -12.457 1.00 78.19 283 MET A N 1
ATOM 2299 C CA . MET A 1 283 ? 6.989 6.992 -11.519 1.00 78.19 283 MET A CA 1
ATOM 2300 C C . MET A 1 283 ? 5.685 7.132 -10.732 1.00 78.19 283 MET A C 1
ATOM 2302 O O . MET A 1 283 ? 4.606 6.765 -11.202 1.00 78.19 283 MET A O 1
ATOM 2306 N N . GLY A 1 284 ? 5.799 7.658 -9.513 1.00 80.50 284 GLY A N 1
ATOM 2307 C CA . GLY A 1 284 ? 4.660 7.940 -8.645 1.00 80.50 284 GLY A CA 1
ATOM 2308 C C . GLY A 1 284 ? 3.898 9.211 -9.032 1.00 80.50 284 GLY A C 1
ATOM 2309 O O . GLY A 1 284 ? 4.060 9.782 -10.110 1.00 80.50 284 GLY A O 1
ATOM 2310 N N . GLY A 1 285 ? 3.052 9.676 -8.113 1.00 81.25 285 GLY A N 1
ATOM 2311 C CA . GLY A 1 285 ? 2.401 10.975 -8.252 1.00 81.25 285 GLY A CA 1
ATOM 2312 C C . GLY A 1 285 ? 3.417 12.118 -8.205 1.00 81.25 285 GLY A C 1
ATOM 2313 O O . GLY A 1 285 ? 4.371 12.077 -7.434 1.00 81.25 285 GLY A O 1
ATOM 2314 N N . ARG A 1 286 ? 3.179 13.153 -9.012 1.00 81.62 286 ARG A N 1
ATOM 2315 C CA . ARG A 1 286 ? 3.965 14.387 -8.994 1.00 81.62 286 ARG A CA 1
ATOM 2316 C C . ARG A 1 286 ? 3.586 15.252 -7.794 1.00 81.62 286 ARG A C 1
ATOM 2318 O O . ARG A 1 286 ? 2.412 15.591 -7.638 1.00 81.62 286 ARG A O 1
ATOM 2325 N N . THR A 1 287 ? 4.592 15.683 -7.039 1.00 81.94 287 THR A N 1
ATOM 2326 C CA . THR A 1 287 ? 4.460 16.644 -5.938 1.00 81.94 287 THR A CA 1
ATOM 2327 C C . THR A 1 287 ? 5.437 17.784 -6.182 1.00 81.94 287 THR A C 1
ATOM 2329 O O . THR A 1 287 ? 6.643 17.575 -6.181 1.00 81.94 287 THR A O 1
ATOM 2332 N N . SER A 1 288 ? 4.924 18.994 -6.407 1.00 81.38 288 SER A N 1
ATOM 2333 C CA . SER A 1 288 ? 5.747 20.164 -6.723 1.00 81.38 288 SER A CA 1
ATOM 2334 C C . SER A 1 288 ? 5.332 21.336 -5.843 1.00 81.38 288 SER A C 1
ATOM 2336 O O . SER A 1 288 ? 4.203 21.818 -5.935 1.00 81.38 288 SER A O 1
ATOM 2338 N N . ALA A 1 289 ? 6.239 21.772 -4.971 1.00 82.25 289 ALA A N 1
ATOM 2339 C CA . ALA A 1 289 ? 6.051 22.956 -4.145 1.00 82.25 289 ALA A CA 1
ATOM 2340 C C . ALA A 1 289 ? 6.620 24.177 -4.881 1.00 82.25 289 ALA A C 1
ATOM 2342 O O . ALA A 1 289 ? 7.833 24.321 -5.001 1.00 82.25 289 ALA A O 1
ATOM 2343 N N . LEU A 1 290 ? 5.744 25.049 -5.386 1.00 81.88 290 LEU A N 1
ATOM 2344 C CA . LEU A 1 290 ? 6.151 26.295 -6.057 1.00 81.88 290 LEU A CA 1
ATOM 2345 C C . LEU A 1 290 ? 6.460 27.422 -5.063 1.00 81.88 290 LEU A C 1
ATOM 2347 O O . LEU A 1 290 ? 7.184 28.361 -5.380 1.00 81.88 290 LEU A O 1
ATOM 2351 N N . ARG A 1 291 ? 5.889 27.339 -3.859 1.00 82.00 291 ARG A N 1
ATOM 2352 C CA . ARG A 1 291 ? 6.078 28.293 -2.766 1.00 82.00 291 ARG A CA 1
ATOM 2353 C C . ARG A 1 291 ? 5.997 27.538 -1.441 1.00 82.00 291 ARG A C 1
ATOM 2355 O O . ARG A 1 291 ? 5.095 26.727 -1.260 1.00 82.00 291 ARG A O 1
ATOM 2362 N N . TRP A 1 292 ? 6.931 27.810 -0.531 1.00 85.88 292 TRP A N 1
ATOM 2363 C CA . TRP A 1 292 ? 6.992 27.158 0.785 1.00 85.88 292 TRP A CA 1
ATOM 2364 C C . TRP A 1 292 ? 5.854 27.586 1.708 1.00 85.88 292 TRP A C 1
ATOM 2366 O O . TRP A 1 292 ? 5.278 26.768 2.418 1.00 85.88 292 TRP A O 1
ATOM 2376 N N . TYR A 1 293 ? 5.525 28.876 1.682 1.00 90.12 293 TYR A N 1
ATOM 2377 C CA . TYR A 1 293 ? 4.480 29.461 2.503 1.00 90.12 293 TYR A CA 1
ATOM 2378 C C . TYR A 1 293 ? 3.846 30.641 1.776 1.00 90.12 293 TYR A C 1
ATOM 2380 O O . TYR A 1 293 ? 4.543 31.475 1.196 1.00 90.12 293 TYR A O 1
ATOM 2388 N N . HIS A 1 294 ? 2.519 30.712 1.813 1.00 89.56 294 HIS A N 1
ATOM 2389 C CA . HIS A 1 294 ? 1.764 31.870 1.359 1.00 89.56 294 HIS A CA 1
ATOM 2390 C C . HIS A 1 294 ? 0.652 32.159 2.352 1.00 89.56 294 HIS A C 1
ATOM 2392 O O . HIS A 1 294 ? -0.172 31.284 2.623 1.00 89.56 294 HIS A O 1
ATOM 2398 N N . LYS A 1 295 ? 0.619 33.382 2.875 1.00 92.62 295 LYS A N 1
ATOM 2399 C CA . LYS A 1 295 ? -0.489 33.868 3.692 1.00 92.62 295 LYS A CA 1
ATOM 2400 C C . LYS A 1 295 ? -1.386 34.711 2.799 1.00 92.62 295 LYS A C 1
ATOM 2402 O O . LYS A 1 295 ? -0.913 35.700 2.251 1.00 92.62 295 LYS A O 1
ATOM 2407 N N . ALA A 1 296 ? -2.646 34.310 2.658 1.00 92.81 296 ALA A N 1
ATOM 2408 C CA . ALA A 1 296 ? -3.618 35.083 1.895 1.00 92.81 296 ALA A CA 1
ATOM 2409 C C . ALA A 1 296 ? -3.883 36.436 2.572 1.00 92.81 296 ALA A C 1
ATOM 2411 O O . ALA A 1 296 ? -4.133 36.484 3.780 1.00 92.81 296 ALA A O 1
ATOM 2412 N N . ASP A 1 297 ? -3.850 37.511 1.792 1.00 93.69 297 ASP A N 1
ATOM 2413 C CA . ASP A 1 297 ? -4.243 38.851 2.222 1.00 93.69 297 ASP A CA 1
ATOM 2414 C C . ASP A 1 297 ? -5.774 38.996 2.170 1.00 93.69 297 ASP A C 1
ATOM 2416 O O . ASP A 1 297 ? -6.375 39.252 1.123 1.00 93.69 297 ASP A O 1
ATOM 2420 N N . LEU A 1 298 ? -6.421 38.784 3.319 1.00 93.25 298 LEU A N 1
ATOM 2421 C CA . LEU A 1 298 ? -7.880 38.828 3.433 1.00 93.25 298 LEU A CA 1
ATOM 2422 C C . LEU A 1 298 ? -8.444 40.247 3.284 1.00 93.25 298 LEU A C 1
ATOM 2424 O O . LEU A 1 298 ? -9.574 40.390 2.820 1.00 93.25 298 LEU A O 1
ATOM 2428 N N . GLU A 1 299 ? -7.669 41.281 3.623 1.00 93.69 299 GLU A N 1
ATOM 2429 C CA . GLU A 1 299 ? -8.081 42.685 3.488 1.00 93.69 299 GLU A CA 1
ATOM 2430 C C . GLU A 1 299 ? -8.172 43.083 2.012 1.00 93.69 299 GLU A C 1
ATOM 2432 O O . GLU A 1 299 ? -9.097 43.785 1.607 1.00 93.69 299 GLU A O 1
ATOM 2437 N N . LYS A 1 300 ? -7.274 42.546 1.177 1.00 93.69 300 LYS A N 1
ATOM 2438 C CA . LYS A 1 300 ? -7.331 42.684 -0.288 1.00 93.69 300 LYS A CA 1
ATOM 2439 C C . LYS A 1 300 ? -8.273 41.687 -0.972 1.00 93.69 300 LYS A C 1
ATOM 2441 O O . LYS A 1 300 ? -8.345 41.653 -2.201 1.00 93.69 300 LYS A O 1
ATOM 2446 N N . GLY A 1 301 ? -8.987 40.863 -0.205 1.00 94.31 301 GLY A N 1
ATOM 2447 C CA . GLY A 1 301 ? -9.919 39.865 -0.732 1.00 94.31 301 GLY A CA 1
ATOM 2448 C C . GLY A 1 301 ? -9.253 38.663 -1.413 1.00 94.31 301 GLY A C 1
ATOM 2449 O O . GLY A 1 301 ? -9.908 37.972 -2.202 1.00 94.31 301 GLY A O 1
ATOM 2450 N N . GLU A 1 302 ? -7.975 38.388 -1.132 1.00 96.56 302 GLU A N 1
ATOM 2451 C CA . GLU A 1 302 ? -7.261 37.235 -1.678 1.00 96.56 302 GLU A CA 1
ATOM 2452 C C . GLU A 1 302 ? -7.856 35.911 -1.165 1.00 96.56 302 GLU A C 1
ATOM 2454 O O . GLU A 1 302 ? -8.235 35.771 -0.001 1.00 96.56 302 GLU A O 1
ATOM 2459 N N . LYS A 1 303 ? -7.932 34.901 -2.043 1.00 92.75 303 LYS A N 1
ATOM 2460 C CA . LYS A 1 303 ? -8.468 33.571 -1.719 1.00 92.75 303 LYS A CA 1
ATOM 2461 C C . LYS A 1 303 ? -7.552 32.475 -2.246 1.00 92.75 303 LYS A C 1
ATOM 2463 O O . LYS A 1 303 ? -7.176 32.487 -3.415 1.00 92.75 303 LYS A O 1
ATOM 2468 N N . ILE A 1 304 ? -7.284 31.471 -1.414 1.00 91.12 304 ILE A N 1
ATOM 2469 C CA . ILE A 1 304 ? -6.597 30.242 -1.827 1.00 91.12 304 ILE A CA 1
ATOM 2470 C C . ILE A 1 304 ? -7.657 29.222 -2.241 1.00 91.12 304 ILE A C 1
ATOM 2472 O O . ILE A 1 304 ? -8.540 28.877 -1.456 1.00 91.12 304 ILE A O 1
ATOM 2476 N N . LYS A 1 305 ? -7.578 28.739 -3.483 1.00 91.62 305 LYS A N 1
ATOM 2477 C CA . LYS A 1 305 ? -8.475 27.705 -4.010 1.00 91.62 305 LYS A CA 1
ATOM 2478 C C . LYS A 1 305 ? -7.732 26.378 -4.095 1.00 91.62 305 LYS A C 1
ATOM 2480 O O . LYS A 1 305 ? -6.676 26.302 -4.716 1.00 91.62 305 LYS A O 1
ATOM 2485 N N . MET A 1 306 ? -8.309 25.336 -3.505 1.00 91.50 306 MET A N 1
ATOM 2486 C CA . MET A 1 306 ? -7.844 23.963 -3.674 1.00 91.50 306 MET A CA 1
ATOM 2487 C C . MET A 1 306 ? -8.671 23.298 -4.771 1.00 91.50 306 MET A C 1
ATOM 2489 O O . MET A 1 306 ? -9.898 23.274 -4.698 1.00 91.50 306 MET A O 1
ATOM 2493 N N . VAL A 1 307 ? -7.994 22.777 -5.790 1.00 92.31 307 VAL A N 1
ATOM 2494 C CA . VAL A 1 307 ? -8.614 22.001 -6.865 1.00 92.31 307 VAL A CA 1
ATOM 2495 C C . VAL A 1 307 ? -8.078 20.585 -6.767 1.00 92.31 307 VAL A C 1
ATOM 2497 O O . VAL A 1 307 ? -6.864 20.393 -6.727 1.00 92.31 307 VAL A O 1
ATOM 2500 N N . ASP A 1 308 ? -8.978 19.609 -6.735 1.00 92.81 308 ASP A N 1
ATOM 2501 C CA . ASP A 1 308 ? -8.625 18.194 -6.703 1.00 92.81 308 ASP A CA 1
ATOM 2502 C C . ASP A 1 308 ? -9.320 17.434 -7.835 1.00 92.81 308 ASP A C 1
ATOM 2504 O O . ASP A 1 308 ? -10.446 17.751 -8.229 1.00 92.81 308 ASP A O 1
ATOM 2508 N N . VAL A 1 309 ? -8.628 16.436 -8.384 1.00 89.81 309 VAL A N 1
ATOM 2509 C CA . VAL A 1 309 ? -9.169 15.600 -9.458 1.00 89.81 309 VAL A CA 1
ATOM 2510 C C . VAL A 1 309 ? -9.852 14.393 -8.836 1.00 89.81 309 VAL A C 1
ATOM 2512 O O . VAL A 1 309 ? -9.190 13.468 -8.362 1.00 89.81 309 VAL A O 1
ATOM 2515 N N . VAL A 1 310 ? -11.181 14.362 -8.927 1.00 92.44 310 VAL A N 1
ATOM 2516 C CA . VAL A 1 310 ? -11.989 13.231 -8.463 1.00 92.44 310 VAL A CA 1
ATOM 2517 C C . VAL A 1 310 ? -11.533 11.950 -9.161 1.00 92.44 310 VAL A C 1
ATOM 2519 O O . VAL A 1 310 ? -11.595 11.831 -10.385 1.00 92.44 310 VAL A O 1
ATOM 2522 N N . SER A 1 311 ? -11.053 10.987 -8.371 1.00 92.56 311 SER A N 1
ATOM 2523 C CA . SER A 1 311 ? -10.627 9.668 -8.849 1.00 92.56 311 SER A CA 1
ATOM 2524 C C . SER A 1 311 ? -9.607 9.728 -9.999 1.00 92.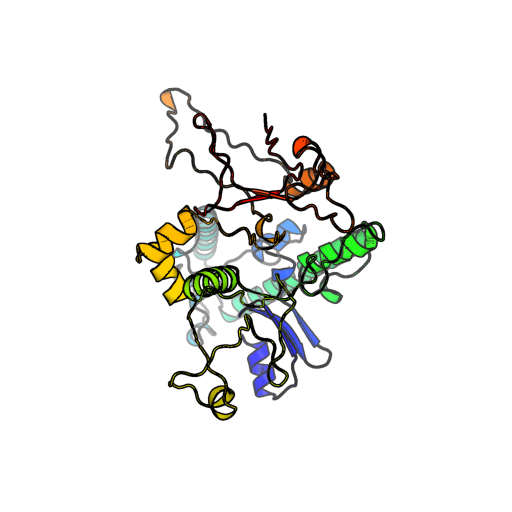56 311 SER A C 1
ATOM 2526 O O . SER A 1 311 ? -9.771 9.058 -11.019 1.00 92.56 311 SER A O 1
ATOM 2528 N N . LYS A 1 312 ? -8.519 10.493 -9.823 1.00 90.81 312 LYS A N 1
ATOM 2529 C CA . LYS A 1 312 ? -7.451 10.671 -10.827 1.00 90.81 312 LYS A CA 1
ATOM 2530 C C . LYS A 1 312 ? -7.003 9.372 -11.517 1.00 90.81 312 LYS A C 1
ATOM 2532 O O . LYS A 1 312 ? -7.020 9.313 -12.743 1.00 90.81 312 LYS A O 1
ATOM 2537 N N . TYR A 1 313 ? -6.616 8.341 -10.758 1.00 90.88 313 TYR A N 1
ATOM 2538 C CA . TYR A 1 313 ? -6.135 7.074 -11.333 1.00 90.88 313 TYR A CA 1
ATOM 2539 C C . TYR A 1 313 ? -7.237 6.266 -12.038 1.00 90.88 313 TYR A C 1
ATOM 2541 O O . TYR A 1 313 ? -7.002 5.843 -13.165 1.00 90.88 313 TYR A O 1
ATOM 2549 N N . PRO A 1 314 ? -8.447 6.086 -11.473 1.00 92.81 314 PRO A N 1
ATOM 2550 C CA . PRO A 1 314 ? -9.559 5.503 -12.226 1.00 92.81 314 PRO A CA 1
ATOM 2551 C C . PRO A 1 314 ? -9.891 6.249 -13.525 1.00 92.81 314 PRO A C 1
ATOM 2553 O O . PRO A 1 314 ? -10.086 5.618 -14.559 1.00 92.81 314 PRO A O 1
ATOM 2556 N N . ASN A 1 315 ? -9.900 7.585 -13.504 1.00 91.06 315 ASN A N 1
ATOM 2557 C CA . ASN A 1 315 ? -10.141 8.390 -14.701 1.00 91.06 315 ASN A CA 1
ATOM 2558 C C . ASN A 1 315 ? -9.025 8.215 -15.749 1.00 91.06 315 ASN A C 1
ATOM 2560 O O . ASN A 1 315 ? -9.302 8.154 -16.945 1.00 91.06 315 ASN A O 1
ATOM 2564 N N . ALA A 1 316 ? -7.773 8.092 -15.303 1.00 90.06 316 ALA A N 1
ATOM 2565 C CA . ALA A 1 316 ? -6.644 7.724 -16.151 1.00 90.06 316 ALA A CA 1
ATOM 2566 C C . ALA A 1 316 ? -6.826 6.322 -16.760 1.00 90.06 316 ALA A C 1
ATOM 2568 O O . ALA A 1 316 ? -6.760 6.195 -17.977 1.00 90.06 316 ALA A O 1
ATOM 2569 N N . ASN A 1 317 ? -7.160 5.313 -15.950 1.00 89.62 317 ASN A N 1
ATOM 2570 C CA . ASN A 1 317 ? -7.425 3.945 -16.413 1.00 89.62 317 ASN A CA 1
ATOM 2571 C C . ASN A 1 317 ? -8.561 3.866 -17.442 1.00 89.62 317 ASN A C 1
ATOM 2573 O O . ASN A 1 317 ? -8.505 3.040 -18.345 1.00 89.62 317 ASN A O 1
ATOM 2577 N N . LEU A 1 318 ? -9.576 4.724 -17.321 1.00 88.50 318 LEU A N 1
ATOM 2578 C CA . LEU A 1 318 ? -10.703 4.772 -18.252 1.00 88.50 318 LEU A CA 1
ATOM 2579 C C . LEU A 1 318 ? -10.342 5.402 -19.605 1.00 88.50 318 LEU A C 1
ATOM 2581 O O . LEU A 1 318 ? -10.866 4.991 -20.635 1.00 88.50 318 LEU A O 1
ATOM 2585 N N . ARG A 1 319 ? -9.510 6.449 -19.603 1.00 88.38 319 ARG A N 1
ATOM 2586 C CA . ARG A 1 319 ? -9.289 7.302 -20.785 1.00 88.38 319 ARG A CA 1
ATOM 2587 C C . ARG A 1 319 ? -7.971 7.044 -21.502 1.00 88.38 319 ARG A C 1
ATOM 2589 O O . ARG A 1 319 ? -7.834 7.415 -22.666 1.00 88.38 319 ARG A O 1
ATOM 2596 N N . ALA A 1 320 ? -6.986 6.491 -20.808 1.00 85.94 320 ALA A N 1
ATOM 2597 C CA . ALA A 1 320 ? -5.654 6.322 -21.353 1.00 85.94 320 ALA A CA 1
ATOM 2598 C C . ALA A 1 320 ? -5.541 5.077 -22.224 1.00 85.94 320 ALA A C 1
ATOM 2600 O O . ALA A 1 320 ? -6.172 4.049 -21.988 1.00 85.94 320 ALA A O 1
ATOM 2601 N N . LYS A 1 321 ? -4.660 5.171 -23.217 1.00 85.19 321 LYS A N 1
ATOM 2602 C CA . LYS A 1 321 ? -4.187 4.018 -23.980 1.00 85.19 321 LYS A CA 1
ATOM 2603 C C . LYS A 1 321 ? -3.053 3.345 -23.212 1.00 85.19 321 LYS A C 1
ATOM 2605 O O . LYS A 1 321 ? -2.079 4.012 -22.856 1.00 85.19 321 LYS A O 1
ATOM 2610 N N . TYR A 1 322 ? -3.186 2.040 -22.995 1.00 85.00 322 TYR A N 1
ATOM 2611 C CA . TYR A 1 322 ? -2.174 1.194 -22.365 1.00 85.00 322 TYR A CA 1
ATOM 2612 C C . TYR A 1 322 ? -1.456 0.347 -23.419 1.00 85.00 322 TYR A C 1
ATOM 2614 O O . TYR A 1 322 ? -2.080 -0.028 -24.414 1.00 85.00 322 TYR A O 1
ATOM 2622 N N . PRO A 1 323 ? -0.159 0.049 -23.233 1.00 83.81 323 PRO A N 1
ATOM 2623 C CA . PRO A 1 323 ? 0.522 -0.943 -24.056 1.00 83.81 323 PRO A CA 1
ATOM 2624 C C . PRO A 1 323 ? -0.086 -2.334 -23.819 1.00 83.81 323 PRO A C 1
ATOM 2626 O O . PRO A 1 323 ? -0.436 -2.679 -22.689 1.00 83.81 323 PRO A O 1
ATOM 2629 N N . VAL A 1 324 ? -0.206 -3.116 -24.892 1.00 85.69 324 VAL A N 1
ATOM 2630 C CA . VAL A 1 324 ? -0.787 -4.467 -24.905 1.00 85.69 324 VAL A CA 1
ATOM 2631 C C . VAL A 1 324 ? 0.251 -5.433 -25.467 1.00 85.69 324 VAL A C 1
ATOM 2633 O O . VAL A 1 324 ? 0.942 -5.104 -26.426 1.00 85.69 324 VAL A O 1
ATOM 2636 N N . GLY A 1 325 ? 0.349 -6.623 -24.876 1.00 86.25 325 GLY A N 1
ATOM 2637 C CA . GLY A 1 325 ? 1.264 -7.670 -25.320 1.00 86.25 325 GLY A CA 1
ATOM 2638 C C . GLY A 1 325 ? 2.733 -7.387 -24.995 1.00 86.25 325 GLY A C 1
ATOM 2639 O O . GLY A 1 325 ? 3.061 -6.655 -24.055 1.00 86.25 325 GLY A O 1
ATOM 2640 N N . HIS A 1 326 ? 3.624 -8.033 -25.745 1.00 85.00 326 HIS A N 1
ATOM 2641 C CA . HIS A 1 326 ? 5.068 -7.849 -25.623 1.00 85.00 326 HIS A CA 1
ATOM 2642 C C . HIS A 1 326 ? 5.543 -6.673 -26.489 1.00 85.00 326 HIS A C 1
ATOM 2644 O O . HIS A 1 326 ? 5.025 -6.487 -27.588 1.00 85.00 326 HIS A O 1
ATOM 2650 N N . PRO A 1 327 ? 6.522 -5.879 -26.020 1.00 84.69 327 PRO A N 1
ATOM 2651 C CA . PRO A 1 327 ? 7.056 -4.772 -26.795 1.00 84.69 327 PRO A CA 1
ATOM 2652 C C . PRO A 1 327 ? 7.921 -5.273 -27.954 1.00 84.69 327 PRO A C 1
ATOM 2654 O O . PRO A 1 327 ? 8.673 -6.239 -27.812 1.00 84.69 327 PRO A O 1
ATOM 2657 N N . GLU A 1 328 ? 7.884 -4.543 -29.062 1.00 84.38 328 GLU A N 1
ATOM 2658 C CA . GLU A 1 328 ? 8.922 -4.609 -30.087 1.00 84.38 328 GLU A CA 1
ATOM 2659 C C . GLU A 1 328 ? 10.129 -3.779 -29.631 1.00 84.38 328 GLU A C 1
ATOM 2661 O O . GLU A 1 328 ? 9.974 -2.682 -29.085 1.00 84.38 328 GLU A O 1
ATOM 2666 N N . ILE A 1 329 ? 11.338 -4.317 -29.810 1.00 82.06 329 ILE A N 1
ATOM 2667 C CA . ILE A 1 329 ? 12.576 -3.658 -29.387 1.00 82.06 329 ILE A CA 1
ATOM 2668 C C . ILE A 1 329 ? 13.327 -3.178 -30.619 1.00 82.06 329 ILE A C 1
ATOM 2670 O O . ILE A 1 329 ? 13.755 -3.988 -31.437 1.00 82.06 329 ILE A O 1
ATOM 2674 N N . PHE A 1 330 ? 13.553 -1.869 -30.680 1.00 81.56 330 PHE A N 1
ATOM 2675 C CA . PHE A 1 330 ? 14.385 -1.227 -31.690 1.00 81.56 330 PHE A CA 1
ATOM 2676 C C . PHE A 1 330 ? 15.682 -0.727 -31.057 1.00 81.56 330 PHE A C 1
ATOM 2678 O O . PHE A 1 330 ? 15.688 -0.210 -29.935 1.00 81.56 330 PHE A O 1
ATOM 2685 N N . LEU A 1 331 ? 16.785 -0.879 -31.786 1.00 77.38 331 LEU A N 1
ATOM 2686 C CA . LEU A 1 331 ? 18.068 -0.272 -31.440 1.00 77.38 331 LEU A CA 1
ATOM 2687 C C . LEU A 1 331 ? 18.270 1.010 -32.253 1.00 77.38 331 LEU A C 1
ATOM 2689 O O . LEU A 1 331 ? 17.649 1.209 -33.296 1.00 77.38 331 LEU A O 1
ATOM 2693 N N . ALA A 1 332 ? 19.141 1.893 -31.766 1.00 72.38 332 ALA A N 1
ATOM 2694 C CA . ALA A 1 332 ? 19.454 3.131 -32.469 1.00 72.38 332 ALA A CA 1
ATOM 2695 C C . ALA A 1 332 ? 19.943 2.832 -33.898 1.00 72.38 332 ALA A C 1
ATOM 2697 O O . ALA A 1 332 ? 20.878 2.055 -34.082 1.00 72.38 332 ALA A O 1
ATOM 2698 N N . GLY A 1 333 ? 19.303 3.454 -34.892 1.00 74.12 333 GLY A N 1
ATOM 2699 C CA . GLY A 1 333 ? 19.619 3.258 -36.310 1.00 74.12 333 GLY A CA 1
ATOM 2700 C C . GLY A 1 333 ? 18.892 2.093 -36.992 1.00 74.12 333 GLY A C 1
ATOM 2701 O O . GLY A 1 333 ? 19.150 1.855 -38.168 1.00 74.12 333 GLY A O 1
ATOM 2702 N N . ASP A 1 334 ? 17.988 1.382 -36.307 1.00 79.31 334 ASP A N 1
ATOM 2703 C CA . ASP A 1 334 ? 17.164 0.353 -36.951 1.00 79.31 334 ASP A CA 1
ATOM 2704 C C . ASP A 1 334 ? 16.260 0.990 -38.032 1.00 79.31 334 ASP A C 1
ATOM 2706 O O . ASP A 1 334 ? 15.469 1.882 -37.713 1.00 79.31 334 ASP A O 1
ATOM 2710 N N . PRO A 1 335 ? 16.341 0.556 -39.306 1.00 81.94 335 PRO A N 1
ATOM 2711 C CA . PRO A 1 335 ? 15.570 1.143 -40.402 1.00 81.94 335 PRO A CA 1
ATOM 2712 C C . PRO A 1 335 ? 14.054 0.954 -40.258 1.00 81.94 335 PRO A C 1
ATOM 2714 O O . PRO A 1 335 ? 13.289 1.654 -40.916 1.00 81.94 335 PRO A O 1
ATOM 2717 N N . LYS A 1 336 ? 13.603 0.018 -39.414 1.00 84.62 336 LYS A N 1
ATOM 2718 C CA . LYS A 1 336 ? 12.180 -0.210 -39.122 1.00 84.62 336 LYS A CA 1
ATOM 2719 C C . LYS A 1 336 ? 11.660 0.661 -37.979 1.00 84.62 336 LYS A C 1
ATOM 2721 O O . LYS A 1 336 ? 10.465 0.644 -37.696 1.00 84.62 336 LYS A O 1
ATOM 2726 N N . MET A 1 337 ? 12.538 1.409 -37.313 1.00 83.19 337 MET A N 1
ATOM 2727 C CA . MET A 1 337 ? 12.173 2.268 -36.198 1.00 83.19 337 MET A CA 1
ATOM 2728 C C . MET A 1 337 ? 11.419 3.506 -36.702 1.00 83.19 337 MET A C 1
ATOM 2730 O O . MET A 1 337 ? 11.978 4.364 -37.383 1.00 83.19 337 MET A O 1
ATOM 2734 N N . THR A 1 338 ? 10.141 3.620 -36.342 1.00 83.94 338 THR A N 1
ATOM 2735 C CA . THR A 1 338 ? 9.305 4.776 -36.700 1.00 83.94 338 THR A CA 1
ATOM 2736 C C . THR A 1 338 ? 9.713 6.038 -35.926 1.00 83.94 338 THR A C 1
ATOM 2738 O O . THR A 1 338 ? 10.434 5.951 -34.926 1.00 83.94 338 THR A O 1
ATOM 2741 N N . PRO A 1 339 ? 9.257 7.239 -36.325 1.00 84.25 339 PRO A N 1
ATOM 2742 C CA . PRO A 1 339 ? 9.502 8.457 -35.559 1.00 84.25 339 PRO A CA 1
ATOM 2743 C C . PRO A 1 339 ? 8.976 8.370 -34.117 1.00 84.25 339 PRO A C 1
ATOM 2745 O O . PRO A 1 339 ? 7.844 7.962 -33.867 1.00 84.25 339 PRO A O 1
ATOM 2748 N N . VAL A 1 340 ? 9.752 8.877 -33.151 1.00 77.31 340 VAL A N 1
ATOM 2749 C CA . VAL A 1 340 ? 9.445 8.829 -31.700 1.00 77.31 340 VAL A CA 1
ATOM 2750 C C . VAL A 1 340 ? 8.071 9.418 -31.337 1.00 77.31 340 VAL A C 1
ATOM 2752 O O . VAL A 1 340 ? 7.511 9.122 -30.277 1.00 77.31 340 VAL A O 1
ATOM 2755 N N . LYS A 1 341 ? 7.512 10.303 -32.172 1.00 78.56 341 LYS A N 1
ATOM 2756 C CA . LYS A 1 341 ? 6.185 10.913 -31.967 1.00 78.56 341 LYS A CA 1
ATOM 2757 C C . LYS A 1 341 ? 5.042 9.898 -32.093 1.00 78.56 341 LYS A C 1
ATOM 2759 O O . LYS A 1 341 ? 4.001 10.108 -31.481 1.00 78.56 341 LYS A O 1
ATOM 2764 N N . GLU A 1 342 ? 5.265 8.801 -32.806 1.00 82.62 342 GLU A N 1
ATOM 2765 C CA . GLU A 1 342 ? 4.272 7.758 -33.079 1.00 82.62 342 GLU A CA 1
ATOM 2766 C C . GLU A 1 342 ? 4.306 6.624 -32.045 1.00 82.62 342 GLU A C 1
ATOM 2768 O O . GLU A 1 342 ? 3.434 5.758 -32.028 1.00 82.62 342 GLU A O 1
ATOM 2773 N N . TRP A 1 343 ? 5.298 6.625 -31.150 1.00 80.62 343 TRP A N 1
ATOM 2774 C CA . TRP A 1 343 ? 5.497 5.534 -30.203 1.00 80.62 343 TRP A CA 1
ATOM 2775 C C . TRP A 1 343 ? 4.509 5.600 -29.038 1.00 80.62 343 TRP A C 1
ATOM 2777 O O . TRP A 1 343 ? 4.384 6.622 -28.360 1.00 80.62 343 TRP A O 1
ATOM 2787 N N . ASN A 1 344 ? 3.903 4.454 -28.726 1.00 79.75 344 ASN A N 1
ATOM 2788 C CA . ASN A 1 344 ? 3.258 4.181 -27.443 1.00 79.75 344 ASN A CA 1
ATOM 2789 C C . ASN A 1 344 ? 4.160 3.245 -26.625 1.00 79.75 344 ASN A C 1
ATOM 2791 O O . ASN A 1 344 ? 3.909 2.045 -26.527 1.00 79.75 344 ASN A O 1
ATOM 2795 N N . GLY A 1 345 ? 5.265 3.784 -26.110 1.00 80.00 345 GLY A N 1
ATOM 2796 C CA . GLY A 1 345 ? 6.316 2.978 -25.496 1.00 80.00 345 GLY A CA 1
ATOM 2797 C C . GLY A 1 345 ? 7.255 3.774 -24.599 1.00 80.00 345 GLY A C 1
ATOM 2798 O O . GLY A 1 345 ? 6.945 4.883 -24.152 1.00 80.00 345 GLY A O 1
ATOM 2799 N N . ALA A 1 346 ? 8.410 3.178 -24.322 1.00 80.88 346 ALA A N 1
ATOM 2800 C CA . ALA A 1 346 ? 9.466 3.785 -23.529 1.00 80.88 346 ALA A CA 1
ATOM 2801 C C . ALA A 1 346 ? 10.741 3.918 -24.362 1.00 80.88 346 ALA A C 1
ATOM 2803 O O . ALA A 1 346 ? 11.066 3.044 -25.162 1.00 80.88 346 ALA A O 1
ATOM 2804 N N . VAL A 1 347 ? 11.461 5.015 -24.152 1.00 80.44 347 VAL A N 1
ATOM 2805 C CA . VAL A 1 347 ? 12.729 5.303 -24.825 1.00 80.44 347 VAL A CA 1
ATOM 2806 C C . VAL A 1 347 ? 13.800 5.586 -23.785 1.00 80.44 347 VAL A C 1
ATOM 2808 O O . VAL A 1 347 ? 13.536 6.256 -22.786 1.00 80.44 347 VAL A O 1
ATOM 2811 N N . LYS A 1 348 ? 15.008 5.075 -24.028 1.00 75.94 348 LYS A N 1
ATOM 2812 C CA . LYS A 1 348 ? 16.212 5.448 -23.288 1.00 75.94 348 LYS A CA 1
ATOM 2813 C C . LYS A 1 348 ? 16.990 6.456 -24.125 1.00 75.94 348 LYS A C 1
ATOM 2815 O O . LYS A 1 348 ? 17.528 6.093 -25.166 1.00 75.94 348 LYS A O 1
ATOM 2820 N N . CYS A 1 349 ? 17.015 7.713 -23.701 1.00 71.75 349 CYS A N 1
ATOM 2821 C CA . CYS A 1 349 ? 17.658 8.797 -24.435 1.00 71.75 349 CYS A CA 1
ATOM 2822 C C . CYS A 1 349 ? 18.268 9.842 -23.495 1.00 71.75 349 CYS A C 1
ATOM 2824 O O . CYS A 1 349 ? 17.990 9.891 -22.294 1.00 71.75 349 CYS A O 1
ATOM 2826 N N . THR A 1 350 ? 19.118 10.690 -24.063 1.00 68.31 350 THR A N 1
ATOM 2827 C CA . THR A 1 350 ? 19.614 11.893 -23.396 1.00 68.31 350 THR A CA 1
ATOM 2828 C C . THR A 1 350 ? 18.700 13.053 -23.766 1.00 68.31 350 THR A C 1
ATOM 2830 O O . THR A 1 350 ? 18.459 13.296 -24.947 1.00 68.31 350 THR A O 1
ATOM 2833 N N . VAL A 1 351 ? 18.180 13.762 -22.763 1.00 69.12 351 VAL A N 1
ATOM 2834 C CA . VAL A 1 351 ? 17.268 14.898 -22.955 1.00 69.12 351 VAL A CA 1
ATOM 2835 C C . VAL A 1 351 ? 17.943 16.174 -22.471 1.00 69.12 351 VAL A C 1
ATOM 2837 O O . VAL A 1 351 ? 18.368 16.256 -21.319 1.00 69.12 351 VAL A O 1
ATOM 2840 N N . VAL A 1 352 ? 18.001 17.184 -23.338 1.00 70.69 352 VAL A N 1
ATOM 2841 C CA . VAL A 1 352 ? 18.408 18.543 -22.964 1.00 70.69 352 VAL A CA 1
ATOM 2842 C C . VAL A 1 352 ? 17.143 19.332 -22.613 1.00 70.69 352 VAL A C 1
ATOM 2844 O O . VAL A 1 352 ? 16.280 19.490 -23.479 1.00 70.69 352 VAL A O 1
ATOM 2847 N N . PRO A 1 353 ? 16.969 19.790 -21.358 1.00 65.81 353 PRO A N 1
ATOM 2848 C CA . PRO A 1 353 ? 15.765 20.510 -20.969 1.00 65.81 353 PRO A CA 1
ATOM 2849 C C . PRO A 1 353 ? 15.726 21.900 -21.628 1.00 65.81 353 PRO A C 1
ATOM 2851 O O . PRO A 1 353 ? 16.733 22.613 -21.601 1.00 65.81 353 PRO A O 1
ATOM 2854 N N . PRO A 1 354 ? 14.575 22.325 -22.178 1.00 71.50 354 PRO A N 1
ATOM 2855 C CA . PRO A 1 354 ? 14.380 23.702 -22.622 1.00 71.50 354 PRO A CA 1
ATOM 2856 C C . PRO A 1 354 ? 14.519 24.683 -21.454 1.00 71.50 354 PRO A C 1
ATOM 2858 O O . PRO A 1 354 ? 14.162 24.359 -20.320 1.00 71.50 354 PRO A O 1
ATOM 2861 N N . ARG A 1 355 ? 15.044 25.881 -21.733 1.00 69.56 355 ARG A N 1
ATOM 2862 C CA . ARG A 1 355 ? 15.397 26.868 -20.699 1.00 69.56 355 ARG A CA 1
ATOM 2863 C C . ARG A 1 355 ? 14.186 27.624 -20.127 1.00 69.56 355 ARG A C 1
ATOM 2865 O O . ARG A 1 355 ? 14.258 28.075 -18.990 1.00 69.56 355 ARG A O 1
ATOM 2872 N N . ASP A 1 356 ? 13.059 27.652 -20.844 1.00 74.00 356 ASP A N 1
ATOM 2873 C CA . ASP A 1 356 ? 11.941 28.573 -20.572 1.00 74.00 356 ASP A CA 1
ATOM 2874 C C . ASP A 1 356 ? 10.652 27.878 -20.079 1.00 74.00 356 ASP A C 1
ATOM 2876 O O . ASP A 1 356 ? 9.546 28.173 -20.533 1.00 74.00 356 ASP A O 1
ATOM 2880 N N . PHE A 1 357 ? 10.756 26.921 -19.150 1.00 69.62 357 PHE A N 1
ATOM 2881 C CA . PHE A 1 357 ? 9.574 26.259 -18.576 1.00 69.62 357 PHE A CA 1
ATOM 2882 C C . PHE A 1 357 ? 9.073 26.936 -17.294 1.00 69.62 357 PHE A C 1
ATOM 2884 O O . PHE A 1 357 ? 9.771 26.957 -16.285 1.00 69.62 357 PHE A O 1
ATOM 2891 N N . TYR A 1 358 ? 7.806 27.373 -17.297 1.00 68.56 358 TYR A N 1
ATOM 2892 C CA . TYR A 1 358 ? 7.121 27.884 -16.098 1.00 68.56 358 TYR A CA 1
ATOM 2893 C C . TYR A 1 358 ? 6.981 26.824 -14.989 1.00 68.56 358 TYR A C 1
ATOM 2895 O O . TYR A 1 358 ? 7.105 27.128 -13.806 1.00 68.56 358 TYR A O 1
ATOM 2903 N N . LEU A 1 359 ? 6.746 25.562 -15.368 1.00 67.88 359 LEU A N 1
ATOM 2904 C CA . LEU A 1 359 ? 6.750 24.418 -14.457 1.00 67.88 359 LEU A CA 1
ATOM 2905 C C . LEU A 1 359 ? 7.815 23.422 -14.917 1.00 67.88 359 LEU A C 1
ATOM 2907 O O . LEU A 1 359 ? 7.702 22.909 -16.034 1.00 67.88 359 LEU A O 1
ATOM 2911 N N . PRO A 1 360 ? 8.807 23.078 -14.077 1.00 64.44 360 PRO A N 1
ATOM 2912 C CA . PRO A 1 360 ? 9.793 22.074 -14.445 1.00 64.44 360 PRO A CA 1
ATOM 2913 C C . PRO A 1 360 ? 9.080 20.744 -14.697 1.00 64.44 360 PRO A C 1
ATOM 2915 O O . PRO A 1 360 ? 8.274 20.295 -13.890 1.00 64.44 360 PRO A O 1
ATOM 2918 N N . VAL A 1 361 ? 9.330 20.092 -15.828 1.00 60.47 361 VAL A N 1
ATOM 2919 C CA . VAL A 1 361 ? 8.651 18.828 -16.185 1.00 60.47 361 VAL A CA 1
ATOM 2920 C C . VAL A 1 361 ? 9.257 17.623 -15.436 1.00 60.47 361 VAL A C 1
ATOM 2922 O O . VAL A 1 361 ? 8.723 16.521 -15.492 1.00 60.47 361 VAL A O 1
ATOM 2925 N N . ARG A 1 362 ? 10.351 17.831 -14.693 1.00 56.03 362 ARG A N 1
ATOM 2926 C CA . ARG A 1 362 ? 11.252 16.780 -14.216 1.00 56.03 362 ARG A CA 1
ATOM 2927 C C . ARG A 1 362 ? 11.127 16.511 -12.715 1.00 56.03 362 ARG A C 1
ATOM 2929 O O . ARG A 1 362 ? 11.457 17.379 -11.918 1.00 56.03 362 ARG A O 1
ATOM 2936 N N . ASP A 1 363 ? 10.824 15.259 -12.379 1.00 48.47 363 ASP A N 1
ATOM 2937 C CA . ASP A 1 363 ? 11.098 14.651 -11.074 1.00 48.47 363 ASP A CA 1
ATOM 2938 C C . ASP A 1 363 ? 12.116 13.516 -11.309 1.00 48.47 363 ASP A C 1
ATOM 2940 O O . ASP A 1 363 ? 11.753 12.440 -11.774 1.00 48.47 363 ASP A O 1
ATOM 2944 N N . GLY A 1 364 ? 13.415 13.763 -11.092 1.00 42.00 364 GLY A N 1
ATOM 2945 C CA . GLY A 1 364 ? 14.460 12.747 -11.288 1.00 42.00 364 GLY A CA 1
ATOM 2946 C C . GLY A 1 364 ? 15.874 13.230 -10.950 1.00 42.00 364 GLY A C 1
ATOM 2947 O O . GLY A 1 364 ? 16.293 14.316 -11.374 1.00 42.00 364 GLY A O 1
ATOM 2948 N N . THR A 1 365 ? 16.603 12.411 -10.189 1.00 33.12 365 THR A N 1
ATOM 2949 C CA . THR A 1 365 ? 18.019 12.556 -9.811 1.00 33.12 365 THR A CA 1
ATOM 2950 C C . THR A 1 365 ? 18.918 12.735 -11.040 1.00 33.12 365 THR A C 1
ATOM 2952 O O . THR A 1 365 ? 18.679 12.169 -12.104 1.00 33.12 365 THR A O 1
ATOM 2955 N N . VAL A 1 366 ? 19.931 13.597 -10.917 1.00 30.45 366 VAL A N 1
ATOM 2956 C CA . VAL A 1 366 ? 20.871 13.953 -11.992 1.00 30.45 366 VAL A CA 1
ATOM 2957 C C . VAL A 1 366 ? 21.726 12.731 -12.355 1.00 30.45 366 VAL A C 1
ATOM 2959 O O . VAL A 1 366 ? 22.626 12.355 -11.615 1.00 30.45 366 VAL A O 1
ATOM 2962 N N . SER A 1 367 ? 21.436 12.120 -13.500 1.00 30.42 367 SER A N 1
ATOM 2963 C CA . SER A 1 367 ? 22.282 11.150 -14.197 1.00 30.42 367 SER A CA 1
ATOM 2964 C C . SER A 1 367 ? 22.038 11.322 -15.701 1.00 30.42 367 SER A C 1
ATOM 2966 O O . SER A 1 367 ? 20.907 11.548 -16.131 1.00 30.42 367 SER A O 1
ATOM 2968 N N . SER A 1 368 ? 23.106 11.291 -16.497 1.00 31.12 368 SER A N 1
ATOM 2969 C CA . SER A 1 368 ? 23.173 11.693 -17.912 1.00 31.12 368 SER A CA 1
ATOM 2970 C C . SER A 1 368 ? 22.449 10.767 -18.906 1.00 31.12 368 SER A C 1
ATOM 2972 O O . SER A 1 368 ? 22.505 11.008 -20.110 1.00 31.12 368 SER A O 1
ATOM 2974 N N . LYS A 1 369 ? 21.737 9.735 -18.433 1.00 37.59 369 LYS A N 1
ATOM 2975 C CA . LYS A 1 369 ? 20.935 8.807 -19.250 1.00 37.59 369 LYS A CA 1
ATOM 2976 C C . LYS A 1 369 ? 19.526 8.702 -18.660 1.00 37.59 369 LYS A C 1
ATOM 2978 O O . LYS A 1 369 ? 19.387 8.317 -17.502 1.00 37.59 369 LYS A O 1
ATOM 2983 N N . GLN A 1 370 ? 18.486 9.028 -19.433 1.00 46.06 370 GLN A N 1
ATOM 2984 C CA . GLN A 1 370 ? 17.097 9.013 -18.959 1.00 46.06 370 GLN A CA 1
ATOM 2985 C C . GLN A 1 370 ? 16.238 7.991 -19.702 1.00 46.06 370 GLN A C 1
ATOM 2987 O O . GLN A 1 370 ? 16.453 7.700 -20.876 1.00 46.06 370 GLN A O 1
ATOM 2992 N N . ILE A 1 371 ? 15.247 7.454 -18.992 1.00 44.53 371 ILE A N 1
ATOM 2993 C CA . ILE A 1 371 ? 14.197 6.601 -19.540 1.00 44.53 371 ILE A CA 1
ATOM 2994 C C . ILE A 1 371 ? 12.876 7.356 -19.385 1.00 44.53 371 ILE A C 1
ATOM 2996 O O . ILE A 1 371 ? 12.517 7.750 -18.279 1.00 44.53 371 ILE A O 1
ATOM 3000 N N . SER A 1 372 ? 12.159 7.577 -20.485 1.00 47.16 372 SER A N 1
ATOM 3001 C CA . SER A 1 372 ? 10.856 8.250 -20.480 1.00 47.16 372 SER A CA 1
ATOM 3002 C C . SER A 1 372 ? 9.785 7.319 -21.037 1.00 47.16 372 SER A C 1
ATOM 3004 O O . SER A 1 372 ? 9.969 6.730 -22.104 1.00 47.16 372 SER A O 1
ATOM 3006 N N . SER A 1 373 ? 8.670 7.176 -20.313 1.00 41.59 373 SER A N 1
ATOM 3007 C CA . SER A 1 373 ? 7.457 6.504 -20.784 1.00 41.59 373 SER A CA 1
ATOM 3008 C C . SER A 1 373 ? 6.496 7.525 -21.394 1.00 41.59 373 SER A C 1
ATOM 3010 O O . SER A 1 373 ? 6.115 8.510 -20.762 1.00 41.59 373 SER A O 1
ATOM 3012 N N . LYS A 1 374 ? 6.061 7.285 -22.634 1.00 42.47 374 LYS A N 1
ATOM 3013 C CA . LYS A 1 374 ? 4.972 8.038 -23.268 1.00 42.47 374 LYS A CA 1
ATOM 3014 C C . LYS A 1 374 ? 3.651 7.303 -23.067 1.00 42.47 374 LYS A C 1
ATOM 3016 O O . LYS A 1 374 ? 3.052 6.822 -24.020 1.00 42.47 374 LYS A O 1
ATOM 3021 N N . THR A 1 375 ? 3.174 7.200 -21.830 1.00 33.69 375 THR A N 1
ATOM 3022 C CA . THR A 1 375 ? 1.798 6.742 -21.579 1.00 33.69 375 THR A CA 1
ATOM 3023 C C . THR A 1 375 ? 0.889 7.937 -21.324 1.00 33.69 375 THR A C 1
ATOM 3025 O O . THR A 1 375 ? 1.195 8.816 -20.522 1.00 33.69 375 THR A O 1
ATOM 3028 N N . SER A 1 376 ? -0.229 7.969 -22.053 1.00 29.47 376 SER A N 1
ATOM 3029 C CA . SER A 1 376 ? -1.199 9.069 -22.200 1.00 29.47 376 SER A CA 1
ATOM 3030 C C . SER A 1 376 ? -2.001 9.460 -20.943 1.00 29.47 376 SER A C 1
ATOM 3032 O O . SER A 1 376 ? -3.186 9.773 -21.019 1.00 29.47 376 SER A O 1
ATOM 3034 N N . THR A 1 377 ? -1.373 9.510 -19.771 1.00 28.30 377 THR A N 1
ATOM 3035 C CA . THR A 1 377 ? -2.011 9.958 -18.530 1.00 28.30 377 THR A CA 1
ATOM 3036 C C . THR A 1 377 ? -1.443 11.296 -18.077 1.00 28.30 377 THR A C 1
ATOM 3038 O O . THR A 1 377 ? -0.477 11.383 -17.325 1.00 28.30 377 THR A O 1
ATOM 3041 N N . SER A 1 378 ? -2.138 12.358 -18.491 1.00 26.34 378 SER A N 1
ATOM 3042 C CA . SER A 1 378 ? -2.149 13.718 -17.914 1.00 26.34 378 SER A CA 1
ATOM 3043 C C . SER A 1 378 ? -0.937 14.648 -18.077 1.00 26.34 378 SER A C 1
ATOM 3045 O O . SER A 1 378 ? -1.005 15.771 -17.588 1.00 26.34 378 SER A O 1
ATOM 3047 N N . SER A 1 379 ? 0.069 14.300 -18.878 1.00 25.11 379 SER A N 1
ATOM 3048 C CA . SER A 1 379 ? 1.043 15.289 -19.367 1.00 25.11 379 SER A CA 1
ATOM 3049 C C . SER A 1 379 ? 1.296 15.058 -20.852 1.00 25.11 379 SER A C 1
ATOM 3051 O O . SER A 1 379 ? 2.038 14.154 -21.226 1.00 25.11 379 SER A O 1
ATOM 3053 N N . LYS A 1 380 ? 0.655 15.851 -21.720 1.00 23.05 380 LYS A N 1
ATOM 3054 C CA . LYS A 1 380 ? 1.050 15.945 -23.132 1.00 23.05 380 LYS A CA 1
ATOM 3055 C C . LYS A 1 380 ? 2.472 16.507 -23.168 1.00 23.05 380 LYS A C 1
ATOM 3057 O O . LYS A 1 380 ? 2.653 17.714 -23.055 1.00 23.05 380 LYS A O 1
ATOM 3062 N N . VAL A 1 381 ? 3.475 15.646 -23.294 1.00 29.23 381 VAL A N 1
ATOM 3063 C CA . VAL A 1 381 ? 4.825 16.079 -23.659 1.00 29.23 381 VAL A CA 1
ATOM 3064 C C . VAL A 1 381 ? 4.860 16.115 -25.181 1.00 29.23 381 VAL A C 1
ATOM 3066 O O . VAL A 1 381 ? 5.086 15.101 -25.841 1.00 29.23 381 VAL A O 1
ATOM 3069 N N . ASN A 1 382 ? 4.541 17.283 -25.739 1.00 22.55 382 ASN A N 1
ATOM 3070 C CA . ASN A 1 382 ? 4.795 17.559 -27.144 1.00 22.55 382 ASN A CA 1
ATOM 3071 C C . ASN A 1 382 ? 6.310 17.701 -27.313 1.00 22.55 382 ASN A C 1
ATOM 3073 O O . ASN A 1 382 ? 6.911 18.631 -26.785 1.00 22.55 382 ASN A O 1
ATOM 3077 N N . PHE A 1 383 ? 6.914 16.763 -28.034 1.00 29.34 383 PHE A N 1
ATOM 3078 C CA . PHE A 1 383 ? 8.255 16.931 -28.578 1.00 29.34 383 PHE A CA 1
ATOM 3079 C C . PHE A 1 383 ? 8.076 17.663 -29.913 1.00 29.34 383 PHE A C 1
ATOM 3081 O O . PHE A 1 383 ? 7.476 17.095 -30.833 1.00 29.34 383 PHE A O 1
ATOM 3088 N N . ILE A 1 384 ? 8.483 18.934 -29.985 1.00 26.19 384 ILE A N 1
ATOM 3089 C CA . ILE A 1 384 ? 8.642 19.632 -31.271 1.00 26.19 384 ILE A CA 1
ATOM 3090 C C . ILE A 1 384 ? 9.860 19.035 -31.956 1.00 26.19 384 ILE A C 1
ATOM 3092 O O . ILE A 1 384 ? 10.899 18.919 -31.271 1.00 26.19 384 ILE A O 1
#

Foldseek 3Di:
DPVVVVCVVVVFDWDFDDDVPDTQWIDTPPDIDGDCCLAVVDDLVCLCVVLVHDQQDDDAALCQCPDPVQQADKAADDDPVSRVLVPDDDVRNVVHVVVNVVCNVVRPTDGNNVVVVSVVVSSVVSSVVSLVSSQVVLCVQQVHGDVVPHSGNVVSVVNSCVPPPDDPQWDADADDCGPPPFDDDDPLLVLVQVVVCVVVVHRWDASPHPRFDQDPNRTDGTDDDDDDDDDDDPPVVVVVDDDDDDDSVRSVCCCVPPPVSVVCCVVVVPPDDPDDDVVLQDDDDDDDDPDPDDDADVVVPGDDDDDDDDPQPVVLVVPWDDHTYDDDDDDPPDPPDDPPVPDQFKDWDFDDDDPDDPDPPDDDDDDRIDIHGPIPRDDPPDDD